Protein 4UWJ (pdb70)

B-factor: mean 20.63, std 8.16, range [7.22, 53.33]

Radius of gyration: 21.26 Å; Cα contacts (8 Å, |Δi|>4): 789; chains: 1; bounding box: 45×56×64 Å

CATH classification: 3.40.630.30 (+1 more: 3.40.630.30)

Structure (mmCIF, N/CA/C/O backbone):
data_4UWJ
#
_entry.id   4UWJ
#
_cell.length_a   51.013
_cell.length_b   58.608
_cell.length_c   152.366
_cell.angle_alpha   90.00
_cell.angle_beta   90.00
_cell.angle_gamma   90.00
#
_symmetry.space_group_name_H-M   'P 21 21 21'
#
loop_
_entity.id
_entity.type
_entity.pdbx_description
1 polymer 'GLYCYLPEPTIDE N-TETRADECANOYLTRANSFERASE'
2 non-polymer 2,6-dichloro-N-(difluoromethyl)-4-[3-(piperidin-4-yl)propyl]-N-(1,3,5-trimethyl-1H-pyrazol-4-yl)benzenesulfonamide
3 non-polymer TETRADECANOYL-COA
4 water water
#
loop_
_atom_site.group_PDB
_atom_site.id
_atom_site.type_symbol
_atom_site.label_atom_id
_atom_site.label_alt_id
_atom_site.label_comp_id
_atom_site.label_asym_id
_atom_site.label_entity_id
_atom_site.label_seq_id
_atom_site.pdbx_PDB_ins_code
_atom_site.Cartn_x
_atom_site.Cartn_y
_atom_site.Cartn_z
_atom_site.occupancy
_atom_site.B_iso_or_equiv
_atom_site.auth_seq_id
_atom_site.auth_comp_id
_atom_site.auth_asym_id
_atom_site.auth_atom_id
_atom_site.pdbx_PDB_model_num
ATOM 1 N N . GLY A 1 16 ? 2.395 -13.553 -26.809 1.00 25.29 101 GLY A N 1
ATOM 2 C CA . GLY A 1 16 ? 2.452 -12.061 -27.095 1.00 23.62 101 GLY A CA 1
ATOM 3 C C . GLY A 1 16 ? 2.569 -11.904 -28.601 1.00 22.95 101 GLY A C 1
ATOM 4 O O . GLY A 1 16 ? 2.617 -12.890 -29.336 1.00 24.34 101 GLY A O 1
ATOM 5 N N . GLY A 1 17 ? 2.629 -10.676 -29.077 1.00 21.68 102 GLY A N 1
ATOM 6 C CA . GLY A 1 17 ? 2.816 -10.478 -30.527 1.00 19.37 102 GLY A CA 1
ATOM 7 C C . GLY A 1 17 ? 2.483 -9.051 -30.924 1.00 18.06 102 GLY A C 1
ATOM 8 O O . GLY A 1 17 ? 2.091 -8.253 -30.095 1.00 19.03 102 GLY A O 1
ATOM 9 N N . PRO A 1 18 ? 2.617 -8.744 -32.210 1.00 18.28 103 PRO A N 1
ATOM 10 C CA . PRO A 1 18 ? 2.392 -7.351 -32.656 1.00 17.52 103 PRO A CA 1
ATOM 11 C C . PRO A 1 18 ? 0.931 -6.960 -32.544 1.00 17.11 103 PRO A C 1
ATOM 12 O O . PRO A 1 18 ? 0.061 -7.839 -32.625 1.00 17.28 103 PRO A O 1
ATOM 16 N N . ILE A 1 19 ? 0.629 -5.674 -32.316 1.00 16.01 104 ILE A N 1
ATOM 17 C CA . ILE A 1 19 ? -0.765 -5.260 -32.135 1.00 17.55 104 ILE A CA 1
ATOM 18 C C . ILE A 1 19 ? -1.411 -5.106 -33.501 1.00 17.24 104 ILE A C 1
ATOM 19 O O . ILE A 1 19 ? -2.552 -5.556 -33.677 1.00 18.59 104 ILE A O 1
ATOM 24 N N . LYS A 1 20 ? -0.688 -4.486 -34.452 1.00 16.11 105 LYS A N 1
ATOM 25 C CA . LYS A 1 20 ? -1.233 -4.242 -35.806 1.00 15.79 105 LYS A CA 1
ATOM 26 C C . LYS A 1 20 ? -0.144 -4.383 -36.833 1.00 14.70 105 LYS A C 1
ATOM 27 O O . LYS A 1 20 ? 1.032 -4.273 -36.485 1.00 14.51 105 LYS A O 1
ATOM 33 N N . ILE A 1 21 ? -0.523 -4.703 -38.090 1.00 12.90 106 ILE A N 1
ATOM 34 C CA . ILE A 1 21 ? 0.425 -4.832 -39.152 1.00 14.42 106 ILE A CA 1
ATOM 35 C C . ILE A 1 21 ? 0.451 -3.515 -39.905 1.00 15.19 106 ILE A C 1
ATOM 36 O O . ILE A 1 21 ? -0.612 -3.003 -40.269 1.00 16.49 106 ILE A O 1
ATOM 41 N N . ILE A 1 22 ? 1.632 -2.986 -40.207 1.00 14.73 107 ILE A N 1
ATOM 42 C CA . ILE A 1 22 ? 1.663 -1.729 -40.952 1.00 16.13 107 ILE A CA 1
ATOM 43 C C . ILE A 1 22 ? 1.669 -1.998 -42.461 1.00 16.69 107 ILE A C 1
ATOM 44 O O . ILE A 1 22 ? 2.414 -2.849 -42.938 1.00 18.44 107 ILE A O 1
ATOM 49 N N . ASP A 1 23 ? 0.834 -1.247 -43.182 1.00 16.50 108 ASP A N 1
ATOM 50 C CA . ASP A 1 23 ? 0.759 -1.379 -44.637 1.00 18.72 108 ASP A CA 1
ATOM 51 C C . ASP A 1 23 ? 1.843 -0.456 -45.230 1.00 20.07 108 ASP A C 1
ATOM 52 O O . ASP A 1 23 ? 1.657 0.777 -45.224 1.00 20.30 108 ASP A O 1
ATOM 57 N N . PRO A 1 24 ? 2.929 -1.040 -45.774 1.00 22.56 109 PRO A N 1
ATOM 58 C CA . PRO A 1 24 ? 4.043 -0.233 -46.279 1.00 25.46 109 PRO A CA 1
ATOM 59 C C . PRO A 1 24 ? 3.599 0.667 -47.411 1.00 27.36 109 PRO A C 1
ATOM 60 O O . PRO A 1 24 ? 4.120 1.765 -47.582 1.00 27.87 109 PRO A O 1
ATOM 64 N N . GLU A 1 25 ? 2.599 0.211 -48.155 1.00 29.56 110 GLU A N 1
ATOM 65 C CA . GLU A 1 25 ? 1.978 0.988 -49.211 1.00 31.00 110 GLU A CA 1
ATOM 66 C C . GLU A 1 25 ? 1.351 2.335 -48.792 1.00 29.69 110 GLU A C 1
ATOM 67 O O . GLU A 1 25 ? 1.258 3.237 -49.634 1.00 30.76 110 GLU A O 1
ATOM 73 N N . LYS A 1 26 ? 0.918 2.452 -47.535 1.00 27.48 111 LYS A N 1
ATOM 74 C CA . LYS A 1 26 ? 0.220 3.612 -47.064 1.00 26.52 111 LYS A CA 1
ATOM 75 C C . LYS A 1 26 ? 1.044 4.497 -46.127 1.00 24.74 111 LYS A C 1
ATOM 76 O O . LYS A 1 26 ? 0.478 5.466 -45.599 1.00 25.71 111 LYS A O 1
ATOM 82 N N . VAL A 1 27 ? 2.341 4.207 -45.943 1.00 22.42 112 VAL A N 1
ATOM 83 C CA . VAL A 1 27 ? 3.175 5.101 -45.086 1.00 20.42 112 VAL A CA 1
ATOM 84 C C . VAL A 1 27 ? 3.465 6.416 -45.860 1.00 21.49 112 VAL A C 1
ATOM 85 O O . VAL A 1 27 ? 3.950 6.384 -46.998 1.00 20.67 112 VAL A O 1
ATOM 89 N N . SER A 1 28 ? 3.113 7.532 -45.251 1.00 21.14 113 SER A N 1
ATOM 90 C CA . SER A 1 28 ? 3.237 8.828 -45.880 1.00 22.36 113 SER A CA 1
ATOM 91 C C . SER A 1 28 ? 4.659 9.148 -46.206 1.00 21.94 113 SER A C 1
ATOM 92 O O . SER A 1 28 ? 5.573 8.993 -45.341 1.00 21.22 113 SER A O 1
ATOM 95 N N . LYS A 1 29 ? 4.881 9.662 -47.406 1.00 21.47 114 LYS A N 1
ATOM 96 C CA . LYS A 1 29 ? 6.225 10.140 -47.751 1.00 22.35 114 LYS A CA 1
ATOM 97 C C . LYS A 1 29 ? 6.555 11.491 -47.172 1.00 21.84 114 LYS A C 1
ATOM 98 O O . LYS A 1 29 ? 7.734 11.853 -47.186 1.00 23.40 114 LYS A O 1
ATOM 104 N N . GLU A 1 30 ? 5.540 12.206 -46.702 1.00 21.89 115 GLU A N 1
ATOM 105 C CA . GLU A 1 30 ? 5.697 13.564 -46.142 1.00 21.54 115 GLU A CA 1
ATOM 106 C C . GLU A 1 30 ? 5.313 13.620 -44.664 1.00 19.56 115 GLU A C 1
ATOM 107 O O . GLU A 1 30 ? 4.326 12.987 -44.251 1.00 19.50 115 GLU A O 1
ATOM 113 N N . PRO A 1 31 ? 6.056 14.428 -43.864 1.00 18.30 116 PRO A N 1
ATOM 114 C CA . PRO A 1 31 ? 5.692 14.655 -42.462 1.00 18.48 116 PRO A CA 1
ATOM 115 C C . PRO A 1 31 ? 4.453 15.543 -42.307 1.00 18.23 116 PRO A C 1
ATOM 116 O O . PRO A 1 31 ? 4.122 16.324 -43.227 1.00 19.65 116 PRO A O 1
ATOM 120 N N . ASP A 1 32 ? 3.837 15.476 -41.128 1.00 17.02 117 ASP A N 1
ATOM 121 C CA . ASP A 1 32 ? 2.720 16.316 -40.770 1.00 16.75 117 ASP A CA 1
ATOM 122 C C . ASP A 1 32 ? 3.261 17.717 -40.536 1.00 16.31 117 ASP A C 1
ATOM 123 O O . ASP A 1 32 ? 4.472 17.926 -40.357 1.00 17.54 117 ASP A O 1
ATOM 128 N N . ALA A 1 33 ? 2.335 18.662 -40.514 1.00 16.91 118 ALA A N 1
ATOM 129 C CA . ALA A 1 33 ? 2.617 20.056 -40.206 1.00 16.59 118 ALA A CA 1
ATOM 130 C C . ALA A 1 33 ? 3.010 20.286 -38.699 1.00 15.33 118 ALA A C 1
ATOM 131 O O . ALA A 1 33 ? 2.654 19.526 -37.808 1.00 16.99 118 ALA A O 1
ATOM 133 N N . LEU A 1 34 ? 3.722 21.377 -38.480 1.00 15.87 119 LEU A N 1
ATOM 134 C CA . LEU A 1 34 ? 4.266 21.737 -37.169 1.00 15.47 119 LEU A CA 1
ATOM 135 C C . LEU A 1 34 ? 3.697 23.089 -36.784 1.00 16.62 119 LEU A C 1
ATOM 136 O O . LEU A 1 34 ? 3.257 23.869 -37.654 1.00 16.72 119 LEU A O 1
ATOM 141 N N . LEU A 1 35 ? 3.690 23.355 -35.485 1.00 15.43 120 LEU A N 1
ATOM 142 C CA . LEU A 1 35 ? 3.454 24.719 -35.008 1.00 15.18 120 LEU A CA 1
ATOM 143 C C . LEU A 1 35 ? 4.080 25.775 -35.913 1.00 15.09 120 LEU A C 1
ATOM 144 O O . LEU A 1 35 ? 5.258 25.681 -36.310 1.00 14.95 120 LEU A O 1
ATOM 149 N N . GLU A 1 36 ? 3.303 26.842 -36.181 1.00 13.65 121 GLU A N 1
ATOM 150 C CA . GLU A 1 36 ? 3.800 27.957 -36.960 1.00 14.62 121 GLU A CA 1
ATOM 151 C C . GLU A 1 36 ? 5.148 28.453 -36.476 1.00 13.55 121 GLU A C 1
ATOM 152 O O . GLU A 1 36 ? 5.344 28.703 -35.270 1.00 12.48 121 GLU A O 1
ATOM 158 N N . GLY A 1 37 ? 6.068 28.600 -37.428 1.00 13.92 122 GLY A N 1
ATOM 159 C CA . GLY A 1 37 ? 7.388 29.157 -37.153 1.00 14.44 122 GLY A CA 1
ATOM 160 C C . GLY A 1 37 ? 8.441 28.085 -36.916 1.00 13.65 122 GLY A C 1
ATOM 161 O O . GLY A 1 37 ? 9.603 28.374 -36.664 1.00 15.51 122 GLY A O 1
ATOM 162 N N . PHE A 1 38 ? 8.028 26.822 -37.004 1.00 13.91 123 PHE A N 1
ATOM 163 C CA . PHE A 1 38 ? 8.983 25.714 -36.774 1.00 13.77 123 PHE A CA 1
ATOM 164 C C . PHE A 1 38 ? 9.033 24.765 -37.929 1.00 13.07 123 PHE A C 1
ATOM 165 O O . PHE A 1 38 ? 8.069 24.626 -38.687 1.00 13.01 123 PHE A O 1
ATOM 173 N N . GLU A 1 39 ? 10.145 24.078 -38.067 1.00 12.31 124 GLU A N 1
ATOM 174 C CA . GLU A 1 39 ? 10.231 23.115 -39.159 1.00 12.64 124 GLU A CA 1
ATOM 175 C C . GLU A 1 39 ? 10.965 21.836 -38.745 1.00 12.59 124 GLU A C 1
ATOM 176 O O . GLU A 1 39 ? 11.839 21.841 -37.842 1.00 12.55 124 GLU A O 1
ATOM 182 N N . TRP A 1 40 ? 10.657 20.737 -39.464 1.00 12.58 125 TRP A N 1
ATOM 183 C C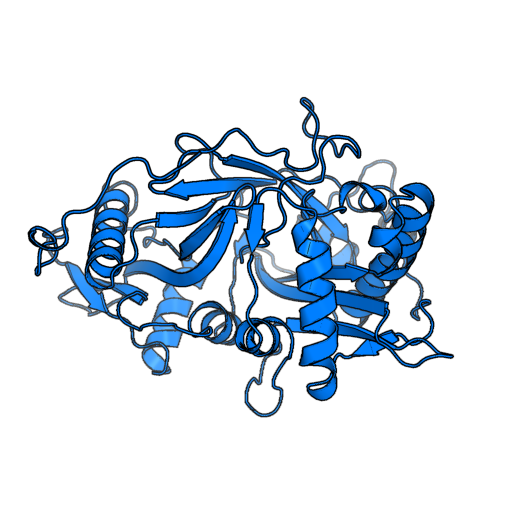A . TRP A 1 40 ? 11.444 19.497 -39.258 1.00 12.89 125 TRP A CA 1
ATOM 184 C C . TRP A 1 40 ? 12.893 19.638 -39.708 1.00 13.12 125 TRP A C 1
ATOM 185 O O . TRP A 1 40 ? 13.153 20.185 -40.764 1.00 14.45 125 TRP A O 1
ATOM 196 N N . ALA A 1 41 ? 13.834 19.052 -38.969 1.00 12.58 126 ALA A N 1
ATOM 197 C CA . ALA A 1 41 ? 15.227 18.954 -39.405 1.00 14.67 126 ALA A CA 1
ATOM 198 C C . ALA A 1 41 ? 15.830 17.607 -39.014 1.00 15.70 126 ALA A C 1
ATOM 199 O O . ALA A 1 41 ? 15.926 17.273 -37.856 1.00 19.11 126 ALA A O 1
ATOM 201 N N . THR A 1 42 ? 16.310 16.855 -39.967 1.00 15.99 127 THR A N 1
ATOM 202 C CA . THR A 1 42 ? 17.172 15.713 -39.663 1.00 15.78 127 THR A CA 1
ATOM 203 C C . THR A 1 42 ? 18.532 16.178 -39.140 1.00 14.73 127 THR A C 1
ATOM 204 O O . THR A 1 42 ? 19.152 17.110 -39.658 1.00 17.13 127 THR A O 1
ATOM 208 N N . LEU A 1 43 ? 18.984 15.568 -38.050 1.00 14.46 128 LEU A N 1
ATOM 209 C CA . LEU A 1 43 ? 20.295 15.913 -37.463 1.00 14.10 128 LEU A CA 1
ATOM 210 C C . LEU A 1 43 ? 21.361 15.006 -38.006 1.00 15.01 128 LEU A C 1
ATOM 211 O O . LEU A 1 43 ? 21.122 13.808 -38.219 1.00 15.21 128 LEU A O 1
ATOM 216 N N . ASP A 1 44 ? 22.529 15.607 -38.283 1.00 13.25 129 ASP A N 1
ATOM 217 C CA . ASP A 1 44 ? 23.724 14.903 -38.629 1.00 14.67 129 ASP A CA 1
ATOM 218 C C . ASP A 1 44 ? 24.751 14.959 -37.507 1.00 13.77 129 ASP A C 1
ATOM 219 O O . ASP A 1 44 ? 25.508 15.916 -37.369 1.00 14.32 129 ASP A O 1
ATOM 224 N N . LEU A 1 45 ? 24.716 13.956 -36.642 1.00 15.62 130 LEU A N 1
ATOM 225 C CA . LEU A 1 45 ? 25.585 13.966 -35.446 1.00 14.23 130 LEU A CA 1
ATOM 226 C C . LEU A 1 45 ? 27.078 13.719 -35.725 1.00 14.12 130 LEU A C 1
ATOM 227 O O . LEU A 1 45 ? 27.885 13.798 -34.816 1.00 13.69 130 LEU A O 1
ATOM 232 N N . THR A 1 46 ? 27.442 13.362 -36.968 1.00 13.48 131 THR A N 1
ATOM 233 C CA . THR A 1 46 ? 28.875 13.331 -37.385 1.00 16.04 131 THR A CA 1
ATOM 234 C C . THR A 1 46 ? 29.449 14.750 -37.628 1.00 17.00 131 THR A C 1
ATOM 235 O O . THR A 1 46 ? 30.664 14.892 -37.741 1.00 17.92 131 THR A O 1
ATOM 239 N N . ASN A 1 47 ? 28.559 15.720 -37.754 1.00 16.49 132 ASN A N 1
ATOM 240 C CA . ASN A 1 47 ? 28.867 17.171 -37.745 1.00 16.65 132 ASN A CA 1
ATOM 241 C C . ASN A 1 47 ? 28.964 17.689 -36.326 1.00 19.33 132 ASN A C 1
ATOM 242 O O . ASN A 1 47 ? 27.961 17.675 -35.579 1.00 16.71 132 ASN A O 1
ATOM 247 N N . GLU A 1 48 ? 30.137 18.218 -35.990 1.00 21.30 133 GLU A N 1
ATOM 248 C CA . GLU A 1 48 ? 30.383 18.662 -34.630 1.00 22.11 133 GLU A CA 1
ATOM 249 C C . GLU A 1 48 ? 29.435 19.748 -34.207 1.00 22.26 133 GLU A C 1
ATOM 250 O O . GLU A 1 48 ? 28.938 19.703 -33.066 1.00 20.42 133 GLU A O 1
ATOM 256 N N . THR A 1 49 ? 29.176 20.705 -35.107 1.00 19.86 134 THR A N 1
ATOM 257 C CA . THR A 1 49 ? 28.226 21.785 -34.827 1.00 19.62 134 THR A CA 1
ATOM 258 C C . THR A 1 49 ? 26.828 21.268 -34.419 1.00 18.46 134 THR A C 1
ATOM 259 O O . THR A 1 49 ? 26.216 21.801 -33.483 1.00 19.08 134 THR A O 1
ATOM 263 N N . GLU A 1 50 ? 26.351 20.220 -35.121 1.00 17.22 135 GLU A N 1
ATOM 264 C CA . GLU A 1 50 ? 25.032 19.687 -34.870 1.00 15.46 135 GLU A CA 1
ATOM 265 C C . GLU A 1 50 ? 25.041 18.839 -33.582 1.00 14.38 135 GLU A C 1
ATOM 266 O O . GLU A 1 50 ? 24.083 18.937 -32.819 1.00 14.45 135 GLU A O 1
ATOM 272 N N . LEU A 1 51 ? 26.125 18.088 -33.311 1.00 14.50 136 LEU A N 1
ATOM 273 C CA . LEU A 1 51 ? 26.255 17.403 -32.002 1.00 16.24 136 LEU A CA 1
ATOM 274 C C . LEU A 1 51 ? 26.226 18.407 -30.851 1.00 15.11 136 LEU A C 1
ATOM 275 O O . LEU A 1 51 ? 25.502 18.224 -29.833 1.00 14.78 136 LEU A O 1
ATOM 280 N N . GLN A 1 52 ? 26.950 19.493 -31.024 1.00 14.65 137 GLN A N 1
ATOM 281 C CA . GLN A 1 52 ? 26.960 20.599 -30.071 1.00 14.96 137 GLN A CA 1
ATOM 282 C C . GLN A 1 52 ? 25.548 21.184 -29.850 1.00 15.88 137 GLN A C 1
ATOM 283 O O . GLN A 1 52 ? 25.126 21.440 -28.705 1.00 14.14 137 GLN A O 1
ATOM 289 N N . GLU A 1 53 ? 24.799 21.353 -30.950 1.00 14.99 138 GLU A N 1
ATOM 290 C CA . GLU A 1 53 ? 23.480 21.917 -30.809 1.00 15.28 138 GLU A CA 1
ATOM 291 C C . GLU A 1 53 ? 22.547 20.976 -30.038 1.00 13.92 138 GLU A C 1
ATOM 292 O O . GLU A 1 53 ? 21.727 21.448 -29.284 1.00 14.78 138 GLU A O 1
ATOM 298 N N . LEU A 1 54 ? 22.602 19.664 -30.293 1.00 14.31 139 LEU A N 1
ATOM 299 C CA . LEU A 1 54 ? 21.804 18.703 -29.524 1.00 13.09 139 LEU A CA 1
ATOM 300 C C . LEU A 1 54 ? 22.231 18.756 -28.068 1.00 12.26 139 LEU A C 1
ATOM 301 O O . LEU A 1 54 ? 21.379 18.763 -27.144 1.00 13.89 139 LEU A O 1
ATOM 306 N N . TRP A 1 55 ? 23.546 18.790 -27.849 1.00 11.21 140 TRP A N 1
ATOM 307 C CA . TRP A 1 55 ? 24.078 18.873 -26.430 1.00 13.40 140 TRP A CA 1
ATOM 308 C C . TRP A 1 55 ? 23.584 20.184 -25.733 1.00 13.02 140 TRP A C 1
ATOM 309 O O . TRP A 1 55 ? 23.205 20.137 -24.577 1.00 15.91 140 TRP A O 1
ATOM 320 N N . ASP A 1 56 ? 23.538 21.299 -26.439 1.00 14.48 141 ASP A N 1
ATOM 321 C CA . ASP A 1 56 ? 23.055 22.550 -25.855 1.00 15.57 141 ASP A CA 1
ATOM 322 C C . ASP A 1 56 ? 21.564 22.420 -25.468 1.00 14.77 141 ASP A C 1
ATOM 323 O O . ASP A 1 56 ? 21.099 22.956 -24.462 1.00 17.38 141 ASP A O 1
ATOM 328 N N . LEU A 1 57 ? 20.777 21.768 -26.316 1.00 14.09 142 LEU A N 1
ATOM 329 C CA . LEU A 1 57 ? 19.364 21.537 -25.982 1.00 12.84 142 LEU A CA 1
ATOM 330 C C . LEU A 1 57 ? 19.220 20.668 -24.730 1.00 12.77 142 LEU A C 1
ATOM 331 O O . LEU A 1 57 ? 18.535 21.032 -23.763 1.00 12.69 142 LEU A O 1
ATOM 336 N N . LEU A 1 58 ? 19.805 19.481 -24.746 1.00 11.83 143 LEU A N 1
ATOM 337 C CA . LEU A 1 58 ? 19.638 18.573 -23.614 1.00 10.85 143 LEU A CA 1
ATOM 338 C C . LEU A 1 58 ? 20.216 19.120 -22.323 1.00 13.71 143 LEU A C 1
ATOM 339 O O . LEU A 1 58 ? 19.643 18.945 -21.209 1.00 13.91 143 LEU A O 1
ATOM 344 N N . THR A 1 59 ? 21.307 19.863 -22.433 1.00 12.80 144 THR A N 1
ATOM 345 C CA . THR A 1 59 ? 21.991 20.285 -21.202 1.00 13.23 144 THR A CA 1
ATOM 346 C C . THR A 1 59 ? 21.131 21.246 -20.412 1.00 13.26 144 THR A C 1
ATOM 347 O O . THR A 1 59 ? 21.174 21.243 -19.141 1.00 14.06 144 THR A O 1
ATOM 351 N N . TYR A 1 60 ? 20.324 22.041 -21.123 1.00 13.93 145 TYR A N 1
ATOM 352 C CA . TYR A 1 60 ? 19.477 22.983 -20.400 1.00 15.16 145 TYR A CA 1
ATOM 353 C C . TYR A 1 60 ? 18.013 22.592 -20.310 1.00 14.78 145 TYR A C 1
ATOM 354 O O . TYR A 1 60 ? 17.263 23.245 -19.569 1.00 16.92 145 TYR A O 1
ATOM 363 N N . HIS A 1 61 ? 17.590 21.549 -21.062 1.00 12.12 146 HIS A N 1
ATOM 364 C CA . HIS A 1 61 ? 16.172 21.182 -21.149 1.00 12.23 146 HIS A CA 1
ATOM 365 C C . HIS A 1 61 ? 15.819 19.736 -20.933 1.00 11.54 146 HIS A C 1
ATOM 366 O O . HIS A 1 61 ? 14.641 19.364 -21.086 1.00 13.69 146 HIS A O 1
ATOM 373 N N . TYR A 1 62 ? 16.788 18.899 -20.619 1.00 9.62 147 TYR A N 1
ATOM 374 C CA . TYR A 1 62 ? 16.433 17.453 -20.481 1.00 11.34 147 TYR A CA 1
ATOM 375 C C . TYR A 1 62 ? 15.965 17.100 -19.054 1.00 12.30 147 TYR A C 1
ATOM 376 O O . TYR A 1 62 ? 15.564 18.011 -18.288 1.00 10.86 147 TYR A O 1
ATOM 385 N N . VAL A 1 63 ? 15.996 15.805 -18.710 1.00 9.63 148 VAL A N 1
ATOM 386 C CA . VAL A 1 63 ? 15.297 15.332 -17.503 1.00 12.42 148 VAL A CA 1
ATOM 387 C C . VAL A 1 63 ? 15.873 15.900 -16.189 1.00 11.78 148 VAL A C 1
ATOM 388 O O . VAL A 1 63 ? 17.116 15.839 -15.925 1.00 11.73 148 VAL A O 1
ATOM 392 N N . GLU A 1 64 ? 14.958 16.444 -15.365 1.00 14.51 149 GLU A N 1
ATOM 393 C CA . GLU A 1 64 ? 15.234 16.931 -13.985 1.00 13.49 149 GLU A CA 1
ATOM 394 C C . GLU A 1 64 ? 14.634 16.012 -12.955 1.00 15.09 149 GLU A C 1
ATOM 395 O O . GLU A 1 64 ? 13.767 15.198 -13.271 1.00 16.65 149 GLU A O 1
ATOM 401 N N . ASP A 1 65 ? 15.091 16.126 -11.710 1.00 15.85 150 ASP A N 1
ATOM 402 C CA . ASP A 1 65 ? 14.354 15.545 -10.627 1.00 15.46 150 ASP A CA 1
ATOM 403 C C . ASP A 1 65 ? 13.154 16.423 -10.224 1.00 15.70 150 ASP A C 1
ATOM 404 O O . ASP A 1 65 ? 13.029 17.576 -10.627 1.00 15.75 150 ASP A O 1
ATOM 409 N N . ASP A 1 66 ? 12.338 15.855 -9.348 1.00 15.96 151 ASP A N 1
ATOM 410 C CA . ASP A 1 66 ? 11.080 16.513 -8.875 1.00 17.95 151 ASP A CA 1
ATOM 411 C C . ASP A 1 66 ? 11.326 17.788 -8.075 1.00 16.18 151 ASP A C 1
ATOM 412 O O . ASP A 1 66 ? 10.481 18.716 -8.077 1.00 16.36 151 ASP A O 1
ATOM 417 N N . ASN A 1 67 ? 12.525 17.883 -7.500 1.00 18.38 152 ASN A N 1
ATOM 418 C CA . ASN A 1 67 ? 12.965 19.107 -6.739 1.00 19.58 152 ASN A CA 1
ATOM 419 C C . ASN A 1 67 ? 13.775 20.138 -7.502 1.00 20.24 152 ASN A C 1
ATOM 420 O O . ASN A 1 67 ? 14.228 21.149 -6.933 1.00 17.79 152 ASN A O 1
ATOM 425 N N . ALA A 1 68 ? 13.968 19.898 -8.804 1.00 18.86 153 ALA A N 1
ATOM 426 C CA . ALA A 1 68 ? 14.682 20.818 -9.646 1.00 19.43 153 ALA A CA 1
ATOM 427 C C . ALA A 1 68 ? 16.055 21.130 -9.032 1.00 19.14 153 ALA A C 1
ATOM 428 O O . ALA A 1 68 ? 16.487 22.291 -8.957 1.00 20.08 153 ALA A O 1
ATOM 430 N N . MET A 1 69 ? 16.697 20.073 -8.571 1.00 17.57 154 MET A N 1
ATOM 431 C CA . MET A 1 69 ? 18.057 20.141 -8.036 1.00 16.93 154 MET A CA 1
ATOM 432 C C . MET A 1 69 ? 19.100 19.698 -9.024 1.00 16.02 154 MET A C 1
ATOM 433 O O . MET A 1 69 ? 20.250 20.203 -9.001 1.00 18.26 154 MET A O 1
ATOM 438 N N . PHE A 1 70 ? 18.684 18.796 -9.925 1.00 15.97 155 PHE A N 1
ATOM 439 C CA . PHE A 1 70 ? 19.614 18.093 -10.784 1.00 14.40 155 PHE A CA 1
ATOM 440 C C . PHE A 1 70 ? 19.062 18.021 -12.184 1.00 14.61 155 PHE A C 1
ATOM 441 O O . PHE A 1 70 ? 17.848 17.908 -12.379 1.00 16.04 155 PHE A O 1
ATOM 449 N N . ARG A 1 71 ? 19.959 18.011 -13.164 1.00 14.52 156 ARG A N 1
ATOM 450 C CA . ARG A 1 71 ? 19.525 17.735 -14.547 1.00 15.01 156 ARG A CA 1
ATOM 451 C C . ARG A 1 71 ? 20.532 16.818 -15.255 1.00 15.09 156 ARG A C 1
ATOM 452 O O . ARG A 1 71 ? 21.721 17.069 -15.160 1.00 15.15 156 ARG A O 1
ATOM 460 N N . PHE A 1 72 ? 20.079 15.775 -15.975 1.00 14.78 157 PHE A N 1
ATOM 461 C CA . PHE A 1 72 ? 21.057 14.916 -16.639 1.00 14.00 157 PHE A CA 1
ATOM 462 C C . PHE A 1 72 ? 21.915 15.766 -17.563 1.00 14.74 157 PHE A C 1
ATOM 463 O O . PHE A 1 72 ? 21.404 16.698 -18.195 1.00 13.62 157 PHE A O 1
ATOM 471 N N . ARG A 1 73 ? 23.209 15.457 -17.580 1.00 15.03 158 ARG A N 1
ATOM 472 C CA . ARG A 1 73 ? 24.128 16.126 -18.454 1.00 12.72 158 ARG A CA 1
ATOM 473 C C . ARG A 1 73 ? 24.853 15.125 -19.273 1.00 12.78 158 ARG A C 1
ATOM 474 O O . ARG A 1 73 ? 26.034 14.902 -19.116 1.00 12.92 158 ARG A O 1
ATOM 482 N N . TYR A 1 74 ? 24.156 14.563 -20.252 1.00 12.58 159 TYR A N 1
ATOM 483 C CA . TYR A 1 74 ? 24.839 13.636 -21.191 1.00 11.83 159 TYR A CA 1
ATOM 484 C C . TYR A 1 74 ? 25.976 14.363 -21.907 1.00 12.35 159 TYR A C 1
ATOM 485 O O . TYR A 1 74 ? 25.759 15.482 -22.370 1.00 13.78 159 TYR A O 1
ATOM 494 N N . SER A 1 75 ? 27.177 13.767 -21.980 1.00 12.71 160 SER A N 1
ATOM 495 C CA . SER A 1 75 ? 28.293 14.467 -22.617 1.00 12.10 160 SER A CA 1
ATOM 496 C C . SER A 1 75 ? 28.181 14.350 -24.123 1.00 11.41 160 SER A C 1
ATOM 497 O O . SER A 1 75 ? 27.434 13.488 -24.586 1.00 11.50 160 SER A O 1
ATOM 500 N N . GLN A 1 76 ? 28.875 15.185 -24.874 1.00 14.09 161 GLN A N 1
ATOM 501 C CA . GLN A 1 76 ? 28.959 14.964 -26.353 1.00 13.82 161 GLN A CA 1
ATOM 502 C C . GLN A 1 76 ? 29.505 13.557 -26.691 1.00 13.16 161 GLN A C 1
ATOM 503 O O . GLN A 1 76 ? 29.012 12.891 -27.579 1.00 13.79 161 GLN A O 1
ATOM 509 N N . SER A 1 77 ? 30.550 13.124 -25.977 1.00 14.17 162 SER A N 1
ATOM 510 C CA . SER A 1 77 ? 31.051 11.781 -26.184 1.00 13.40 162 SER A CA 1
ATOM 511 C C . SER A 1 77 ? 29.956 10.674 -25.953 1.00 14.45 162 SER A C 1
ATOM 512 O O . SER A 1 77 ? 29.860 9.713 -26.690 1.00 12.58 162 SER A O 1
ATOM 515 N N . PHE A 1 78 ? 29.164 10.811 -24.887 1.00 13.07 163 PHE A N 1
ATOM 516 C CA . PHE A 1 78 ? 28.114 9.879 -24.615 1.00 13.07 163 PHE A CA 1
ATOM 517 C C . PHE A 1 78 ? 27.073 9.926 -25.729 1.00 12.43 163 PHE A C 1
ATOM 518 O O . PHE A 1 78 ? 26.595 8.868 -26.216 1.00 13.67 163 PHE A O 1
ATOM 526 N N . LEU A 1 79 ? 26.749 11.118 -26.170 1.00 11.63 164 LEU A N 1
ATOM 527 C CA . LEU A 1 79 ? 25.756 11.240 -27.277 1.00 12.18 164 LEU A CA 1
ATOM 528 C C . LEU A 1 79 ? 26.204 10.582 -28.595 1.00 13.31 164 LEU A C 1
ATOM 529 O O . LEU A 1 79 ? 25.421 9.880 -29.274 1.00 14.01 164 LEU A O 1
ATOM 534 N N . HIS A 1 80 ? 27.488 10.745 -28.933 1.00 14.26 165 HIS A N 1
ATOM 535 C CA . HIS A 1 80 ? 28.098 10.150 -30.102 1.00 16.07 165 HIS A CA 1
ATOM 536 C C . HIS A 1 80 ? 27.976 8.606 -29.954 1.00 14.65 165 HIS A C 1
ATOM 537 O O . HIS A 1 80 ? 27.625 7.894 -30.890 1.00 15.62 165 HIS A O 1
ATOM 544 N N . TRP A 1 81 ? 28.182 8.114 -28.734 1.00 12.02 166 TRP A N 1
ATOM 545 C CA . TRP A 1 81 ? 28.191 6.663 -28.456 1.00 13.67 166 TRP A CA 1
ATOM 546 C C . TRP A 1 81 ? 26.782 6.114 -28.463 1.00 14.25 166 TRP A C 1
ATOM 547 O O . TRP A 1 81 ? 26.521 5.008 -29.018 1.00 16.18 166 TRP A O 1
ATOM 558 N N . ALA A 1 82 ? 25.839 6.856 -27.885 1.00 12.83 167 ALA A N 1
ATOM 559 C CA . ALA A 1 82 ? 24.496 6.304 -27.673 1.00 11.71 167 ALA A CA 1
ATOM 560 C C . ALA A 1 82 ? 23.710 6.301 -28.980 1.00 10.99 167 ALA A C 1
ATOM 561 O O . ALA A 1 82 ? 22.808 5.487 -29.190 1.00 11.09 167 ALA A O 1
ATOM 563 N N . LEU A 1 83 ? 24.078 7.242 -29.858 1.00 12.13 168 LEU A N 1
ATOM 564 C CA . LEU A 1 83 ? 23.290 7.514 -31.080 1.00 11.94 168 LEU A CA 1
ATOM 565 C C . LEU A 1 83 ? 23.865 7.028 -32.404 1.00 11.90 168 LEU A C 1
ATOM 566 O O . LEU A 1 83 ? 23.160 7.029 -33.381 1.00 12.20 168 LEU A O 1
ATOM 571 N N . MET A 1 84 ? 25.143 6.626 -32.457 1.00 12.39 169 MET A N 1
ATOM 572 C CA . MET A 1 84 ? 25.695 6.162 -33.727 1.00 10.51 169 MET A CA 1
ATOM 573 C C . MET A 1 84 ? 26.228 4.719 -33.512 1.00 11.69 169 MET A C 1
ATOM 574 O O . MET A 1 84 ? 27.391 4.369 -33.835 1.00 12.64 169 MET A O 1
ATOM 579 N N . SER A 1 85 ? 25.329 3.902 -32.951 1.00 11.04 170 SER A N 1
ATOM 580 C CA . SER A 1 85 ? 25.579 2.509 -32.612 1.00 11.52 170 SER A CA 1
ATOM 581 C C . SER A 1 85 ? 25.360 1.659 -33.863 1.00 11.42 170 SER A C 1
ATOM 582 O O . SER A 1 85 ? 24.873 2.173 -34.852 1.00 12.46 170 SER A O 1
ATOM 585 N N . PRO A 1 86 ? 25.713 0.362 -33.842 1.00 13.72 171 PRO A N 1
ATOM 586 C CA . PRO A 1 86 ? 25.639 -0.391 -35.057 1.00 14.52 171 PRO A CA 1
ATOM 587 C C . PRO A 1 86 ? 24.247 -0.332 -35.732 1.00 14.52 171 PRO A C 1
ATOM 588 O O . PRO A 1 86 ? 23.197 -0.603 -35.114 1.00 14.63 171 PRO A O 1
ATOM 592 N N . GLY A 1 87 ? 24.256 -0.011 -37.005 1.00 15.26 172 GLY A N 1
ATOM 593 C CA . GLY A 1 87 ? 23.003 0.067 -37.758 1.00 15.54 172 GLY A CA 1
ATOM 594 C C . GLY A 1 87 ? 22.329 1.432 -37.814 1.00 12.92 172 GLY A C 1
ATOM 595 O O . GLY A 1 87 ? 21.263 1.558 -38.397 1.00 14.20 172 GLY A O 1
ATOM 596 N N . TRP A 1 88 ? 22.862 2.408 -37.106 1.00 12.89 173 TRP A N 1
ATOM 597 C CA . TRP A 1 88 ? 22.188 3.691 -36.957 1.00 12.27 173 TRP A CA 1
ATOM 598 C C . TRP A 1 88 ? 21.985 4.400 -38.286 1.00 12.16 173 TRP A C 1
ATOM 599 O O . TRP A 1 88 ? 22.732 4.183 -39.288 1.00 11.96 173 TRP A O 1
ATOM 610 N N . LYS A 1 89 ? 20.891 5.146 -38.332 1.00 12.52 174 LYS A N 1
ATOM 611 C CA . LYS A 1 89 ? 20.555 5.985 -39.491 1.00 15.38 174 LYS A CA 1
ATOM 612 C C . LYS A 1 89 ? 20.327 7.406 -39.069 1.00 13.91 174 LYS A C 1
ATOM 613 O O . LYS A 1 89 ? 19.630 7.605 -38.068 1.00 14.74 174 LYS A O 1
ATOM 619 N N . LYS A 1 90 ? 20.913 8.401 -39.767 1.00 15.32 175 LYS A N 1
ATOM 620 C CA . LYS A 1 90 ? 20.652 9.804 -39.405 1.00 14.09 175 LYS A CA 1
ATOM 621 C C . LYS A 1 90 ? 19.157 10.108 -39.474 1.00 13.39 175 LYS A C 1
ATOM 622 O O . LYS A 1 90 ? 18.734 10.994 -38.746 1.00 12.30 175 LYS A O 1
ATOM 628 N N . GLU A 1 91 ? 18.384 9.443 -40.369 1.00 14.34 176 GLU A N 1
ATOM 629 C CA . GLU A 1 91 ? 16.924 9.686 -40.460 1.00 13.87 176 GLU A CA 1
ATOM 630 C C . GLU A 1 91 ? 16.222 9.507 -39.146 1.00 13.28 176 GLU A C 1
ATOM 631 O O . GLU A 1 91 ? 15.102 10.033 -38.962 1.00 14.32 176 GLU A O 1
ATOM 637 N N . TRP A 1 92 ? 16.829 8.781 -38.205 1.00 12.97 177 TRP A N 1
ATOM 638 C CA . TRP A 1 92 ? 16.161 8.603 -36.929 1.00 12.47 177 TRP A CA 1
ATOM 639 C C . TRP A 1 92 ? 16.676 9.555 -35.856 1.00 12.82 177 TRP A C 1
ATOM 640 O O . TRP A 1 92 ? 16.362 9.364 -34.663 1.00 12.27 177 TRP A O 1
ATOM 651 N N . HIS A 1 93 ? 17.446 10.581 -36.251 1.00 12.94 178 HIS A N 1
ATOM 652 C CA . HIS A 1 93 ? 17.870 11.622 -35.267 1.00 13.45 178 HIS A CA 1
ATOM 653 C C . HIS A 1 93 ? 17.093 12.856 -35.693 1.00 11.90 178 HIS A C 1
ATOM 654 O O . HIS A 1 93 ? 17.501 13.562 -36.608 1.00 14.75 178 HIS A O 1
ATOM 661 N N . VAL A 1 94 ? 15.944 13.052 -35.051 1.00 11.68 179 VAL A N 1
ATOM 662 C CA . VAL A 1 94 ? 14.931 14.020 -35.508 1.00 12.59 179 VAL A CA 1
ATOM 663 C C . VAL A 1 94 ? 14.985 15.305 -34.678 1.00 13.09 179 VAL A C 1
ATOM 664 O O . VAL A 1 94 ? 14.761 15.291 -33.437 1.00 13.57 179 VAL A O 1
ATOM 668 N N . GLY A 1 95 ? 15.136 16.413 -35.369 1.00 13.94 180 GLY A N 1
ATOM 669 C CA . GLY A 1 95 ? 15.039 17.678 -34.660 1.00 12.94 180 GLY A CA 1
ATOM 670 C C . GLY A 1 95 ? 13.919 18.557 -35.158 1.00 11.49 180 GLY A C 1
ATOM 671 O O . GLY A 1 95 ? 13.344 18.271 -36.251 1.00 11.97 180 GLY A O 1
ATOM 672 N N . VAL A 1 96 ? 13.573 19.579 -34.369 1.00 12.10 181 VAL A N 1
ATOM 673 C CA . VAL A 1 96 ? 12.683 20.651 -34.843 1.00 11.74 181 VAL A CA 1
ATOM 674 C C . VAL A 1 96 ? 13.487 21.912 -34.711 1.00 12.20 181 VAL A C 1
ATOM 675 O O . VAL A 1 96 ? 14.086 22.141 -33.682 1.00 12.72 181 VAL A O 1
ATOM 679 N N . ARG A 1 97 ? 13.493 22.740 -35.779 1.00 13.73 182 ARG A N 1
ATOM 680 C CA . ARG A 1 97 ? 14.133 24.067 -35.692 1.00 14.17 182 ARG A CA 1
ATOM 681 C C . ARG A 1 97 ? 13.195 25.223 -35.841 1.00 14.56 182 ARG A C 1
ATOM 682 O O . ARG A 1 97 ? 12.152 25.103 -36.461 1.00 14.23 182 ARG A O 1
ATOM 690 N N . ALA A 1 98 ? 13.554 26.333 -35.186 1.00 13.03 183 ALA A N 1
ATOM 691 C CA . ALA A 1 98 ? 12.907 27.621 -35.507 1.00 13.62 183 ALA A CA 1
ATOM 692 C C . ALA A 1 98 ? 13.263 28.112 -36.915 1.00 14.06 183 ALA A C 1
ATOM 693 O O . ALA A 1 98 ? 14.426 28.182 -37.268 1.00 15.83 183 ALA A O 1
ATOM 695 N N . THR A 1 99 ? 12.258 28.434 -37.715 1.00 13.90 184 THR A N 1
ATOM 696 C CA . THR A 1 99 ? 12.461 28.723 -39.117 1.00 14.79 184 THR A CA 1
ATOM 697 C C . THR A 1 99 ? 13.380 29.948 -39.199 1.00 16.41 184 THR A C 1
ATOM 698 O O . THR A 1 99 ? 14.302 29.970 -40.032 1.00 17.16 184 THR A O 1
ATOM 702 N N . LYS A 1 100 ? 13.144 30.916 -38.311 1.00 17.53 185 LYS A N 1
ATOM 703 C CA . LYS A 1 100 ? 13.891 32.211 -38.408 1.00 19.90 185 LYS A CA 1
ATOM 704 C C . LYS A 1 100 ? 15.314 32.153 -37.860 1.00 18.79 185 LYS A C 1
ATOM 705 O O . LYS A 1 100 ? 16.243 32.351 -38.653 1.00 21.67 185 LYS A O 1
ATOM 711 N N . SER A 1 101 ? 15.495 31.889 -36.572 1.00 16.76 186 SER A N 1
ATOM 712 C CA . SER A 1 101 ? 16.807 31.756 -35.957 1.00 15.75 186 SER A CA 1
ATOM 713 C C . SER A 1 101 ? 17.622 30.482 -36.293 1.00 14.61 186 SER A C 1
ATOM 714 O O . SER A 1 101 ? 18.846 30.452 -36.054 1.00 15.03 186 SER A O 1
ATOM 717 N N . ARG A 1 102 ? 16.934 29.475 -36.806 1.00 13.89 187 ARG A N 1
ATOM 718 C CA . ARG A 1 102 ? 17.496 28.142 -37.060 1.00 13.75 187 ARG A CA 1
ATOM 719 C C . ARG A 1 102 ? 17.773 27.358 -35.766 1.00 14.50 187 ARG A C 1
ATOM 720 O O . ARG A 1 102 ? 18.253 26.245 -35.844 1.00 15.65 187 ARG A O 1
ATOM 728 N N . LYS A 1 103 ? 17.394 27.877 -34.602 1.00 13.41 188 LYS A N 1
ATOM 729 C CA . LYS A 1 103 ? 17.687 27.215 -33.335 1.00 14.14 188 LYS A CA 1
ATOM 730 C C . LYS A 1 103 ? 17.027 25.841 -33.266 1.00 13.46 188 LYS A C 1
ATOM 731 O O . LYS A 1 103 ? 15.859 25.708 -33.560 1.00 13.21 188 LYS A O 1
ATOM 737 N N . LEU A 1 104 ? 17.775 24.864 -32.787 1.00 13.68 189 LEU A N 1
ATOM 738 C CA . LEU A 1 104 ? 17.189 23.567 -32.457 1.00 13.35 189 LEU A CA 1
ATOM 739 C C . LEU A 1 104 ? 16.379 23.716 -31.183 1.00 13.58 189 LEU A C 1
ATOM 740 O O . LEU A 1 104 ? 16.942 24.093 -30.154 1.00 16.71 189 LEU A O 1
ATOM 745 N N . VAL A 1 105 ? 15.116 23.309 -31.228 1.00 11.61 190 VAL A N 1
ATOM 746 C CA . VAL A 1 105 ? 14.225 23.488 -30.080 1.00 12.95 190 VAL A CA 1
ATOM 747 C C . VAL A 1 105 ? 13.532 22.235 -29.605 1.00 12.43 190 VAL A C 1
ATOM 748 O O . VAL A 1 105 ? 12.891 22.276 -28.535 1.00 12.17 190 VAL A O 1
ATOM 752 N N . ALA A 1 106 ? 13.630 21.134 -30.370 1.00 13.48 191 ALA A N 1
ATOM 753 C CA . ALA A 1 106 ? 13.081 19.873 -29.860 1.00 13.37 191 ALA A CA 1
ATOM 754 C C . ALA A 1 106 ? 13.834 18.715 -30.556 1.00 13.09 191 ALA A C 1
ATOM 755 O O . ALA A 1 106 ? 14.358 18.909 -31.645 1.00 12.37 191 ALA A O 1
ATOM 757 N N . SER A 1 107 ? 13.839 17.534 -29.902 1.00 12.03 192 SER A N 1
ATOM 758 C CA . SER A 1 107 ? 14.503 16.371 -30.416 1.00 11.88 192 SER A CA 1
ATOM 759 C C . SER A 1 107 ? 13.784 15.096 -30.043 1.00 10.42 192 SER A C 1
ATOM 760 O O . SER A 1 107 ? 13.039 15.059 -29.092 1.00 9.95 192 SER A O 1
ATOM 763 N N . ILE A 1 108 ? 13.937 14.087 -30.879 1.00 11.76 193 ILE A N 1
ATOM 764 C CA . ILE A 1 108 ? 13.519 12.677 -30.515 1.00 10.04 193 ILE A CA 1
ATOM 765 C C . ILE A 1 108 ? 14.362 11.713 -31.367 1.00 11.53 193 ILE A C 1
ATOM 766 O O . ILE A 1 108 ? 14.479 11.933 -32.570 1.00 10.20 193 ILE A O 1
ATOM 771 N N . CYS A 1 109 ? 15.023 10.730 -30.769 1.00 10.94 194 CYS A N 1
ATOM 772 C CA . CYS A 1 109 ? 16.043 9.951 -31.495 1.00 11.35 194 CYS A CA 1
ATOM 773 C C . CYS A 1 109 ? 15.807 8.457 -31.386 1.00 12.21 194 CYS A C 1
ATOM 774 O O . CYS A 1 109 ? 15.292 8.001 -30.402 1.00 11.60 194 CYS A O 1
ATOM 777 N N . GLY A 1 110 ? 16.238 7.690 -32.381 1.00 11.21 195 GLY A N 1
ATOM 778 C CA . GLY A 1 110 ? 16.236 6.244 -32.209 1.00 10.32 195 GLY A CA 1
ATOM 779 C C . GLY A 1 110 ? 17.470 5.566 -32.766 1.00 11.05 195 GLY A C 1
ATOM 780 O O . GLY A 1 110 ? 18.169 6.153 -33.651 1.00 11.72 195 GLY A O 1
ATOM 781 N N . VAL A 1 111 ? 17.730 4.340 -32.296 1.00 11.02 196 VAL A N 1
ATOM 782 C CA . VAL A 1 111 ? 18.833 3.501 -32.888 1.00 12.14 196 VAL A CA 1
ATOM 783 C C . VAL A 1 111 ? 18.262 2.122 -32.948 1.00 12.04 196 VAL A C 1
ATOM 784 O O . VAL A 1 111 ? 17.392 1.797 -32.118 1.00 13.82 196 VAL A O 1
ATOM 788 N N . PRO A 1 112 ? 18.702 1.317 -33.905 1.00 12.91 197 PRO A N 1
ATOM 789 C CA . PRO A 1 112 ? 18.037 0.032 -34.018 1.00 11.49 197 PRO A CA 1
ATOM 790 C C . PRO A 1 112 ? 18.716 -1.037 -33.149 1.00 11.48 197 PRO A C 1
ATOM 791 O O . PRO A 1 112 ? 19.935 -0.943 -32.911 1.00 12.70 197 PRO A O 1
ATOM 795 N N . THR A 1 113 ? 17.957 -2.048 -32.745 1.00 11.62 198 THR A N 1
ATOM 796 C CA . THR A 1 113 ? 18.555 -3.268 -32.147 1.00 11.77 198 THR A CA 1
ATOM 797 C C . THR A 1 113 ? 17.557 -4.388 -32.236 1.00 13.06 198 THR A C 1
ATOM 798 O O . THR A 1 113 ? 16.428 -4.213 -32.716 1.00 14.49 198 THR A O 1
ATOM 802 N N . GLU A 1 114 ? 17.934 -5.590 -31.842 1.00 12.76 199 GLU A N 1
ATOM 803 C CA . GLU A 1 114 ? 16.972 -6.716 -31.783 1.00 13.25 199 GLU A CA 1
ATOM 804 C C . GLU A 1 114 ? 16.787 -7.029 -30.338 1.00 15.09 199 GLU A C 1
ATOM 805 O O . GLU A 1 114 ? 17.720 -6.941 -29.577 1.00 14.33 199 GLU A O 1
ATOM 811 N N . ILE A 1 115 ? 15.548 -7.323 -29.975 1.00 14.61 200 ILE A N 1
ATOM 812 C CA . ILE A 1 115 ? 15.257 -7.769 -28.611 1.00 15.95 200 ILE A CA 1
ATOM 813 C C . ILE A 1 115 ? 14.553 -9.116 -28.635 1.00 15.47 200 ILE A C 1
ATOM 814 O O . ILE A 1 115 ? 13.939 -9.452 -29.680 1.00 15.41 200 ILE A O 1
ATOM 819 N N . ASN A 1 116 ? 14.715 -9.879 -27.551 1.00 13.40 201 ASN A N 1
ATOM 820 C CA . ASN A 1 116 ? 13.959 -11.094 -27.283 1.00 15.85 201 ASN A CA 1
ATOM 821 C C . ASN A 1 116 ? 12.887 -10.743 -26.303 1.00 16.50 201 ASN A C 1
ATOM 822 O O . ASN A 1 116 ? 13.172 -10.143 -25.269 1.00 14.96 201 ASN A O 1
ATOM 827 N N . VAL A 1 117 ? 11.642 -11.066 -26.662 1.00 16.42 202 VAL A N 1
ATOM 828 C CA . VAL A 1 117 ? 10.484 -10.844 -25.778 1.00 17.09 202 VAL A CA 1
ATOM 829 C C . VAL A 1 117 ? 9.858 -12.231 -25.615 1.00 16.32 202 VAL A C 1
ATOM 830 O O . VAL A 1 117 ? 9.205 -12.743 -26.542 1.00 18.14 202 VAL A O 1
ATOM 834 N N . ARG A 1 118 ? 10.106 -12.858 -24.471 1.00 18.56 203 ARG A N 1
ATOM 835 C CA . ARG A 1 118 ? 9.674 -14.269 -24.270 1.00 21.08 203 ARG A CA 1
ATOM 836 C C . ARG A 1 118 ? 10.019 -15.201 -25.477 1.00 23.17 203 ARG A C 1
ATOM 837 O O . ARG A 1 118 ? 9.152 -15.951 -26.032 1.00 22.75 203 ARG A O 1
ATOM 845 N N . ASN A 1 119 ? 11.289 -15.153 -25.881 1.00 22.69 204 ASN A N 1
ATOM 846 C CA . ASN A 1 119 ? 11.790 -16.062 -26.959 1.00 25.44 204 ASN A CA 1
ATOM 847 C C . ASN A 1 119 ? 11.253 -15.820 -28.373 1.00 25.07 204 ASN A C 1
ATOM 848 O O . ASN A 1 119 ? 11.322 -16.719 -29.247 1.00 25.25 204 ASN A O 1
ATOM 853 N N . GLN A 1 120 ? 10.680 -14.637 -28.590 1.00 24.19 205 GLN A N 1
ATOM 854 C CA . GLN A 1 120 ? 10.419 -14.121 -29.937 1.00 22.29 205 GLN A CA 1
ATOM 855 C C . GLN A 1 120 ? 11.391 -13.000 -30.125 1.00 22.24 205 GLN A C 1
ATOM 856 O O . GLN A 1 120 ? 11.482 -12.117 -29.288 1.00 18.92 205 GLN A O 1
ATOM 862 N N . LYS A 1 121 ? 12.173 -13.111 -31.194 1.00 20.80 206 LYS A N 1
ATOM 863 C CA . LYS A 1 121 ? 13.140 -12.106 -31.484 1.00 19.74 206 LYS A CA 1
ATOM 864 C C . LYS A 1 121 ? 12.456 -11.045 -32.341 1.00 18.14 206 LYS A C 1
ATOM 865 O O . LYS A 1 121 ? 11.732 -11.403 -33.259 1.00 20.61 206 LYS A O 1
ATOM 871 N N . LEU A 1 122 ? 12.689 -9.772 -32.044 1.00 15.67 207 LEU A N 1
ATOM 872 C CA . LEU A 1 122 ? 11.964 -8.628 -32.731 1.00 17.25 207 LEU A CA 1
ATOM 873 C C . LEU A 1 122 ? 12.965 -7.578 -33.146 1.00 15.75 207 LEU A C 1
ATOM 874 O O . LEU A 1 122 ? 13.813 -7.251 -32.362 1.00 14.58 207 LEU A O 1
ATOM 879 N N . LYS A 1 123 ? 12.864 -7.074 -34.383 1.00 15.39 208 LYS A N 1
ATOM 880 C CA . LYS A 1 123 ? 13.653 -5.932 -34.770 1.00 15.71 208 LYS A CA 1
ATOM 881 C C . LYS A 1 123 ? 12.955 -4.683 -34.283 1.00 14.30 208 LYS A C 1
ATOM 882 O O . LYS A 1 123 ? 11.788 -4.517 -34.608 1.00 14.20 208 LYS A O 1
ATOM 888 N N . VAL A 1 124 ? 13.663 -3.798 -33.557 1.00 12.69 209 VAL A N 1
ATOM 889 C CA . VAL A 1 124 ? 13.018 -2.632 -32.938 1.00 12.49 209 VAL A CA 1
ATOM 890 C C . VAL A 1 124 ? 13.925 -1.404 -33.082 1.00 11.54 209 VAL A C 1
ATOM 891 O O . VAL A 1 124 ? 15.063 -1.527 -33.569 1.00 12.35 209 VAL A O 1
ATOM 895 N N . VAL A 1 125 ? 13.353 -0.223 -32.789 1.00 11.71 210 VAL A N 1
ATOM 896 C CA . VAL A 1 125 ? 14.106 1.010 -32.512 1.00 12.47 210 VAL A CA 1
ATOM 897 C C . VAL A 1 125 ? 13.970 1.187 -31.016 1.00 10.90 210 VAL A C 1
ATOM 898 O O . VAL A 1 125 ? 12.911 0.940 -30.430 1.00 11.22 210 VAL A O 1
ATOM 902 N N . GLU A 1 126 ? 15.065 1.587 -30.432 1.00 11.82 211 GLU A N 1
ATOM 903 C CA . GLU A 1 126 ? 15.108 2.104 -29.037 1.00 11.88 211 GLU A CA 1
ATOM 904 C C . GLU A 1 126 ? 15.016 3.640 -29.158 1.00 11.59 211 GLU A C 1
ATOM 905 O O . GLU A 1 126 ? 15.936 4.277 -29.769 1.00 12.60 211 GLU A O 1
ATOM 911 N N . ILE A 1 127 ? 13.979 4.209 -28.549 1.00 11.45 212 ILE A N 1
ATOM 912 C CA . ILE A 1 127 ? 13.684 5.642 -28.612 1.00 10.94 212 ILE A CA 1
ATOM 913 C C . ILE A 1 127 ? 14.181 6.310 -27.349 1.00 12.64 212 ILE A C 1
ATOM 914 O O . ILE A 1 127 ? 13.998 5.781 -26.219 1.00 14.44 212 ILE A O 1
ATOM 919 N N . ASN A 1 128 ? 14.873 7.426 -27.555 1.00 13.12 213 ASN A N 1
ATOM 920 C CA . ASN A 1 128 ? 15.503 8.125 -26.416 1.00 12.96 213 ASN A CA 1
ATOM 921 C C . ASN A 1 128 ? 15.717 9.591 -26.778 1.00 13.69 213 ASN A C 1
ATOM 922 O O . ASN A 1 128 ? 15.612 9.969 -27.976 1.00 12.44 213 ASN A O 1
ATOM 927 N N . PHE A 1 129 ? 16.027 10.403 -25.753 1.00 11.44 214 PHE A N 1
ATOM 928 C CA . PHE A 1 129 ? 16.324 11.858 -25.989 1.00 12.04 214 PHE A CA 1
ATOM 929 C C . PHE A 1 129 ? 15.130 12.591 -26.671 1.00 11.63 214 PHE A C 1
ATOM 930 O O . PHE A 1 129 ? 15.314 13.586 -27.386 1.00 11.36 214 PHE A O 1
ATOM 938 N N . LEU A 1 130 ? 13.914 12.205 -26.287 1.00 12.28 215 LEU A N 1
ATOM 939 C CA . LEU A 1 130 ? 12.758 13.071 -26.513 1.00 12.66 215 LEU A CA 1
ATOM 940 C C . LEU A 1 130 ? 12.931 14.326 -25.638 1.00 12.29 215 LEU A C 1
ATOM 941 O O . LEU A 1 130 ? 13.141 14.240 -24.416 1.00 10.51 215 LEU A O 1
ATOM 946 N N . CYS A 1 131 ? 12.960 15.489 -26.262 1.00 10.57 216 CYS A N 1
ATOM 947 C CA . CYS A 1 131 ? 13.169 16.723 -25.446 1.00 11.96 216 CYS A CA 1
ATOM 948 C C . CYS A 1 131 ? 12.546 17.886 -26.151 1.00 12.18 216 CYS A C 1
ATOM 949 O O . CYS A 1 131 ? 12.668 18.031 -27.418 1.00 11.98 216 CYS A O 1
ATOM 952 N N . ILE A 1 132 ? 11.867 18.713 -25.371 1.00 10.97 217 ILE A N 1
ATOM 953 C CA . ILE A 1 132 ? 11.319 19.977 -25.887 1.00 10.71 217 ILE A CA 1
ATOM 954 C C . ILE A 1 132 ? 11.807 21.113 -25.044 1.00 11.34 217 ILE A C 1
ATOM 955 O O . ILE A 1 132 ? 11.762 21.030 -23.780 1.00 12.28 217 ILE A O 1
ATOM 960 N N . HIS A 1 133 ? 12.245 22.195 -25.706 1.00 13.12 218 HIS A N 1
ATOM 961 C CA . HIS A 1 133 ? 12.642 23.432 -25.052 1.00 13.93 218 HIS A CA 1
ATOM 962 C C . HIS A 1 133 ? 11.549 23.851 -24.062 1.00 15.41 218 HIS A C 1
ATOM 963 O O . HIS A 1 133 ? 10.366 23.814 -24.394 1.00 16.45 218 HIS A O 1
ATOM 970 N N . LYS A 1 134 ? 11.973 24.199 -22.852 1.00 16.95 219 LYS A N 1
ATOM 971 C CA . LYS A 1 134 ? 11.082 24.698 -21.805 1.00 19.33 219 LYS A CA 1
ATOM 972 C C . LYS A 1 134 ? 10.030 25.710 -22.319 1.00 19.62 219 LYS A C 1
ATOM 973 O O . LYS A 1 134 ? 8.840 25.632 -21.941 1.00 18.28 219 LYS A O 1
ATOM 979 N N . LYS A 1 135 ? 10.440 26.610 -23.233 1.00 20.43 220 LYS A N 1
ATOM 980 C CA . LYS A 1 135 ? 9.524 27.602 -23.731 1.00 21.93 220 LYS A CA 1
ATOM 981 C C . LYS A 1 135 ? 8.418 27.035 -24.630 1.00 21.31 220 LYS A C 1
ATOM 982 O O . LYS A 1 135 ? 7.404 27.659 -24.754 1.00 21.00 220 LYS A O 1
ATOM 988 N N . LEU A 1 136 ? 8.615 25.835 -25.179 1.00 19.25 221 LEU A N 1
ATOM 989 C CA . LEU A 1 136 ? 7.590 25.193 -26.014 1.00 19.73 221 LEU A CA 1
ATOM 990 C C . LEU A 1 136 ? 6.819 24.052 -25.316 1.00 17.94 221 LEU A C 1
ATOM 991 O O . LEU A 1 136 ? 6.066 23.323 -25.971 1.00 17.79 221 LEU A O 1
ATOM 996 N N . ARG A 1 137 ? 6.926 23.957 -23.974 1.00 19.13 222 ARG A N 1
ATOM 997 C CA . ARG A 1 137 ? 6.203 22.884 -23.236 1.00 18.50 222 ARG A CA 1
ATOM 998 C C . ARG A 1 137 ? 4.710 23.123 -23.200 1.00 17.85 222 ARG A C 1
ATOM 999 O O . ARG A 1 137 ? 4.270 24.274 -23.284 1.00 18.56 222 ARG A O 1
ATOM 1007 N N . SER A 1 138 ? 3.966 22.029 -23.050 1.00 17.78 223 SER A N 1
ATOM 1008 C CA . SER A 1 138 ? 2.518 22.006 -22.962 1.00 16.58 223 SER A CA 1
ATOM 1009 C C . SER A 1 138 ? 1.862 22.570 -24.176 1.00 18.18 223 SER A C 1
ATOM 1010 O O . SER A 1 138 ? 0.869 23.309 -24.055 1.00 19.41 223 SER A O 1
ATOM 1013 N N . LYS A 1 139 ? 2.423 22.255 -25.349 1.00 17.61 224 LYS A N 1
ATOM 1014 C CA . LYS A 1 139 ? 1.787 22.637 -26.563 1.00 16.66 224 LYS A CA 1
ATOM 1015 C C . LYS A 1 139 ? 1.466 21.432 -27.425 1.00 17.78 224 LYS A C 1
ATOM 1016 O O . LYS A 1 139 ? 1.146 21.617 -28.585 1.00 18.32 224 LYS A O 1
ATOM 1022 N N . ARG A 1 140 ? 1.503 20.218 -26.845 1.00 18.74 225 ARG A N 1
ATOM 1023 C CA . ARG A 1 140 ? 1.132 18.962 -27.526 1.00 18.99 225 ARG A CA 1
ATOM 1024 C C . ARG A 1 140 ? 2.052 18.735 -28.744 1.00 18.42 225 ARG A C 1
ATOM 1025 O O . ARG A 1 140 ? 1.670 18.108 -29.747 1.00 19.56 225 ARG A O 1
ATOM 1033 N N . LEU A 1 141 ? 3.289 19.188 -28.618 1.00 15.04 226 LEU A N 1
ATOM 1034 C CA . LEU A 1 141 ? 4.273 18.897 -29.676 1.00 15.70 226 LEU A CA 1
ATOM 1035 C C . LEU A 1 141 ? 4.751 17.448 -29.535 1.00 13.49 226 LEU A C 1
ATOM 1036 O O . LEU A 1 141 ? 5.137 16.859 -30.507 1.00 13.93 226 LEU A O 1
ATOM 1041 N N . THR A 1 142 ? 4.784 16.891 -28.294 1.00 13.08 227 THR A N 1
ATOM 1042 C CA . THR A 1 142 ? 5.211 15.483 -28.112 1.00 12.32 227 THR A CA 1
ATOM 1043 C C . THR A 1 142 ? 4.506 14.464 -29.060 1.00 13.55 227 THR A C 1
ATOM 1044 O O . THR A 1 142 ? 5.219 13.711 -29.722 1.00 12.71 227 THR A O 1
ATOM 1048 N N . PRO A 1 143 ? 3.162 14.408 -29.066 1.00 13.14 228 PRO A N 1
ATOM 1049 C CA . PRO A 1 143 ? 2.538 13.466 -29.964 1.00 13.77 228 PRO A CA 1
ATOM 1050 C C . PRO A 1 143 ? 3.036 13.698 -31.425 1.00 12.27 228 PRO A C 1
ATOM 1051 O O . PRO A 1 143 ? 3.212 12.740 -32.186 1.00 13.06 228 PRO A O 1
ATOM 1055 N N . VAL A 1 144 ? 3.268 14.949 -31.814 1.00 12.95 229 VAL A N 1
ATOM 1056 C CA . VAL A 1 144 ? 3.703 15.201 -33.222 1.00 11.70 229 VAL A CA 1
ATOM 1057 C C . VAL A 1 144 ? 5.131 14.650 -33.440 1.00 12.92 229 VAL A C 1
ATOM 1058 O O . VAL A 1 144 ? 5.455 14.106 -34.489 1.00 11.86 229 VAL A O 1
ATOM 1062 N N . LEU A 1 145 ? 6.008 14.827 -32.445 1.00 11.62 230 LEU A N 1
ATOM 1063 C CA . LEU A 1 145 ? 7.400 14.290 -32.553 1.00 11.13 230 LEU A CA 1
ATOM 1064 C C . LEU A 1 145 ? 7.299 12.758 -32.631 1.00 10.84 230 LEU A C 1
ATOM 1065 O O . LEU A 1 145 ? 7.949 12.127 -33.501 1.00 11.53 230 LEU A O 1
ATOM 1070 N N . ILE A 1 146 ? 6.491 12.195 -31.766 1.00 12.09 231 ILE A N 1
ATOM 1071 C CA . ILE A 1 146 ? 6.361 10.710 -31.733 1.00 11.30 231 ILE A CA 1
ATOM 1072 C C . ILE A 1 146 ? 5.844 10.208 -33.101 1.00 10.66 231 ILE A C 1
ATOM 1073 O O . ILE A 1 146 ? 6.382 9.255 -33.672 1.00 12.53 231 ILE A O 1
ATOM 1078 N N . LYS A 1 147 ? 4.834 10.871 -33.632 1.00 11.41 232 LYS A N 1
ATOM 1079 C CA . LYS A 1 147 ? 4.199 10.374 -34.864 1.00 12.46 232 LYS A CA 1
ATOM 1080 C C . LYS A 1 147 ? 5.256 10.475 -36.004 1.00 12.54 232 LYS A C 1
ATOM 1081 O O . LYS A 1 147 ? 5.344 9.644 -36.909 1.00 12.32 232 LYS A O 1
ATOM 1087 N N . GLU A 1 148 ? 6.100 11.491 -35.947 1.00 12.54 233 GLU A N 1
ATOM 1088 C CA . GLU A 1 148 ? 7.092 11.680 -37.024 1.00 12.31 233 GLU A CA 1
ATOM 1089 C C . GLU A 1 148 ? 8.193 10.614 -37.033 1.00 11.64 233 GLU A C 1
ATOM 1090 O O . GLU A 1 148 ? 8.531 10.021 -38.106 1.00 11.96 233 GLU A O 1
ATOM 1096 N N . ILE A 1 149 ? 8.760 10.321 -35.844 1.00 10.54 234 ILE A N 1
ATOM 1097 C CA . ILE A 1 149 ? 9.791 9.327 -35.778 1.00 10.54 234 ILE A CA 1
ATOM 1098 C C . ILE A 1 149 ? 9.166 7.985 -36.072 1.00 10.28 234 ILE A C 1
ATOM 1099 O O . ILE A 1 149 ? 9.800 7.129 -36.683 1.00 11.06 234 ILE A O 1
ATOM 1104 N N . THR A 1 150 ? 7.933 7.792 -35.653 1.00 12.44 235 THR A N 1
ATOM 1105 C CA . THR A 1 150 ? 7.246 6.523 -36.012 1.00 11.37 235 THR A CA 1
ATOM 1106 C C . THR A 1 150 ? 7.172 6.364 -37.556 1.00 10.82 235 THR A C 1
ATOM 1107 O O . THR A 1 150 ? 7.483 5.282 -38.140 1.00 9.98 235 THR A O 1
ATOM 1111 N N . ARG A 1 151 ? 6.842 7.446 -38.239 1.00 12.33 236 ARG A N 1
ATOM 1112 C CA . ARG A 1 151 ? 6.701 7.426 -39.703 1.00 12.75 236 ARG A CA 1
ATOM 1113 C C . ARG A 1 151 ? 8.071 7.149 -40.354 1.00 11.79 236 ARG A C 1
ATOM 1114 O O . ARG A 1 151 ? 8.208 6.356 -41.286 1.00 12.56 236 ARG A O 1
ATOM 1122 N N . ARG A 1 152 ? 9.136 7.759 -39.838 1.00 11.58 237 ARG A N 1
ATOM 1123 C CA . ARG A 1 152 ? 10.504 7.477 -40.335 1.00 11.27 237 ARG A CA 1
ATOM 1124 C C . ARG A 1 152 ? 10.980 6.023 -40.138 1.00 10.42 237 ARG A C 1
ATOM 1125 O O . ARG A 1 152 ? 11.680 5.417 -41.040 1.00 14.45 237 ARG A O 1
ATOM 1133 N N . CYS A 1 153 ? 10.579 5.430 -39.022 1.00 11.42 238 CYS A N 1
ATOM 1134 C CA . CYS A 1 153 ? 10.883 4.035 -38.780 1.00 12.13 238 CYS A CA 1
ATOM 1135 C C . CYS A 1 153 ? 10.081 3.094 -39.694 1.00 12.60 238 CYS A C 1
ATOM 1136 O O . CYS A 1 153 ? 10.627 2.131 -40.278 1.00 12.49 238 CYS A O 1
ATOM 1139 N N . TYR A 1 154 ? 8.773 3.365 -39.842 1.00 13.77 239 TYR A N 1
ATOM 1140 C CA . TYR A 1 154 ? 7.889 2.605 -40.744 1.00 13.72 239 TYR A CA 1
ATOM 1141 C C . TYR A 1 154 ? 8.444 2.591 -42.171 1.00 14.12 239 TYR A C 1
ATOM 1142 O O . TYR A 1 154 ? 8.410 1.559 -42.874 1.00 14.50 239 TYR A O 1
ATOM 1151 N N . LEU A 1 155 ? 8.952 3.746 -42.598 1.00 14.33 240 LEU A N 1
ATOM 1152 C CA . LEU A 1 155 ? 9.526 3.869 -43.956 1.00 15.50 240 LEU A CA 1
ATOM 1153 C C . LEU A 1 155 ? 10.765 2.975 -44.111 1.00 16.14 240 LEU A C 1
ATOM 1154 O O . LEU A 1 155 ? 11.105 2.531 -45.246 1.00 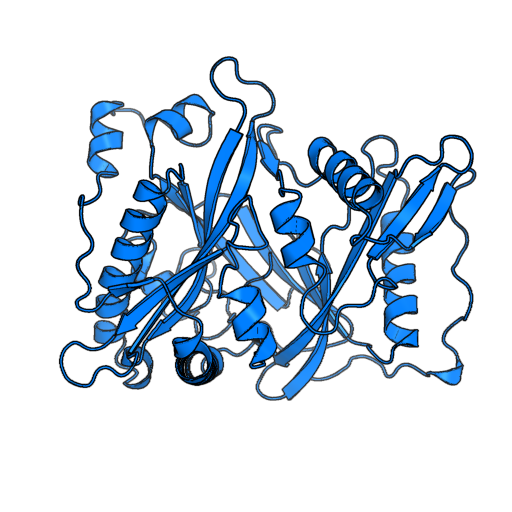17.28 240 LEU A O 1
ATOM 1159 N N . ASN A 1 156 ? 11.445 2.707 -43.000 1.00 16.79 241 ASN A N 1
ATOM 1160 C CA . ASN A 1 156 ? 12.600 1.818 -42.988 1.00 17.91 241 ASN A CA 1
ATOM 1161 C C . ASN A 1 156 ? 12.235 0.359 -42.578 1.00 17.40 241 ASN A C 1
ATOM 1162 O O . ASN A 1 156 ? 13.105 -0.473 -42.314 1.00 19.82 241 ASN A O 1
ATOM 1167 N N . GLY A 1 157 ? 10.962 0.026 -42.536 1.00 16.58 242 GLY A N 1
ATOM 1168 C CA . GLY A 1 157 ? 10.575 -1.374 -42.199 1.00 16.47 242 GLY A CA 1
ATOM 1169 C C . GLY A 1 157 ? 10.689 -1.802 -40.737 1.00 16.03 242 GLY A C 1
ATOM 1170 O O . GLY A 1 157 ? 10.791 -3.032 -40.467 1.00 16.00 242 GLY A O 1
ATOM 1171 N N . ILE A 1 158 ? 10.704 -0.815 -39.830 1.00 12.95 243 ILE A N 1
ATOM 1172 C CA . ILE A 1 158 ? 10.715 -1.047 -38.426 1.00 14.98 243 ILE A CA 1
ATOM 1173 C C . ILE A 1 158 ? 9.350 -0.619 -37.875 1.00 14.20 243 ILE A C 1
ATOM 1174 O O . ILE A 1 158 ? 8.946 0.542 -38.025 1.00 13.50 243 ILE A O 1
ATOM 1179 N N . TYR A 1 159 ? 8.664 -1.513 -37.178 1.00 12.88 244 TYR A N 1
ATOM 1180 C CA . TYR A 1 159 ? 7.297 -1.269 -36.768 1.00 13.04 244 TYR A CA 1
ATOM 1181 C C . TYR A 1 159 ? 7.044 -1.459 -35.265 1.00 12.81 244 TYR A C 1
ATOM 1182 O O . TYR A 1 159 ? 5.876 -1.367 -34.821 1.00 12.39 244 TYR A O 1
ATOM 1191 N N . GLN A 1 160 ? 8.100 -1.728 -34.465 1.00 12.77 245 GLN A N 1
ATOM 1192 C CA . GLN A 1 160 ? 7.938 -1.907 -33.027 1.00 13.11 245 GLN A CA 1
ATOM 1193 C C . GLN A 1 160 ? 9.063 -1.032 -32.400 1.00 13.61 245 GLN A C 1
ATOM 1194 O O . GLN A 1 160 ? 10.078 -0.759 -33.090 1.00 12.18 245 GLN A O 1
ATOM 1200 N N . ALA A 1 161 ? 8.908 -0.611 -31.154 1.00 10.25 246 ALA A N 1
ATOM 1201 C CA . ALA A 1 161 ? 9.924 0.188 -30.455 1.00 12.84 246 ALA A CA 1
ATOM 1202 C C . ALA A 1 161 ? 9.934 -0.272 -28.983 1.00 12.09 246 ALA A C 1
ATOM 1203 O O . ALA A 1 161 ? 8.969 -0.919 -28.515 1.00 11.44 246 ALA A O 1
ATOM 1205 N N . ILE A 1 162 ? 11.051 -0.042 -28.329 1.00 11.68 247 ILE A N 1
ATOM 1206 C CA . ILE A 1 162 ? 11.169 -0.164 -26.881 1.00 11.33 247 ILE A CA 1
ATOM 1207 C C . ILE A 1 162 ? 11.659 1.188 -26.389 1.00 12.11 247 ILE A C 1
ATOM 1208 O O . ILE A 1 162 ? 12.481 1.823 -27.027 1.00 12.94 247 ILE A O 1
ATOM 1213 N N . TYR A 1 163 ? 11.165 1.606 -25.242 1.00 11.68 248 TYR A N 1
ATOM 1214 C CA . TYR A 1 163 ? 11.670 2.808 -24.609 1.00 11.56 248 TYR A CA 1
ATOM 1215 C C . TYR A 1 163 ? 11.452 2.721 -23.122 1.00 13.72 248 TYR A C 1
ATOM 1216 O O . TYR A 1 163 ? 10.685 1.867 -22.627 1.00 12.08 248 TYR A O 1
ATOM 1225 N N . THR A 1 164 ? 12.121 3.629 -22.439 1.00 15.92 249 THR A N 1
ATOM 1226 C CA . THR A 1 164 ? 12.090 3.685 -20.981 1.00 17.13 249 THR A CA 1
ATOM 1227 C C . THR A 1 164 ? 11.707 5.119 -20.618 1.00 15.68 249 THR A C 1
ATOM 1228 O O . THR A 1 164 ? 12.076 6.029 -21.346 1.00 13.50 249 THR A O 1
ATOM 1232 N N . ALA A 1 165 ? 11.011 5.342 -19.493 1.00 13.97 250 ALA A N 1
ATOM 1233 C CA . ALA A 1 165 ? 10.822 6.737 -18.990 1.00 13.91 250 ALA A CA 1
ATOM 1234 C C . ALA A 1 165 ? 10.694 6.651 -17.478 1.00 14.51 250 ALA A C 1
ATOM 1235 O O . ALA A 1 165 ? 10.343 5.586 -16.947 1.00 13.83 250 ALA A O 1
ATOM 1237 N N . GLY A 1 166 ? 10.985 7.772 -16.815 1.00 14.90 251 GLY A N 1
ATOM 1238 C C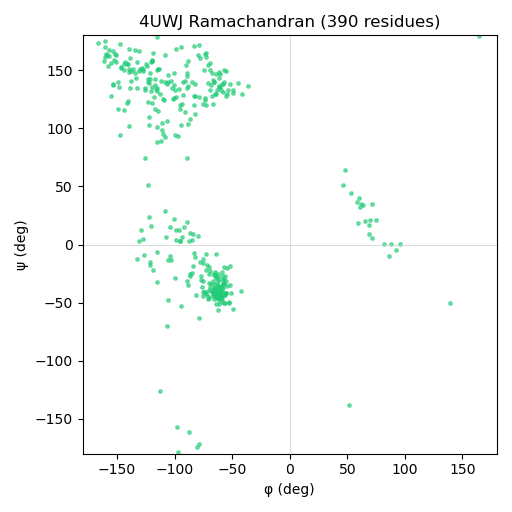A . GLY A 1 166 ? 10.790 7.863 -15.328 1.00 16.01 251 GLY A CA 1
ATOM 1239 C C . GLY A 1 166 ? 9.355 8.238 -14.982 1.00 16.61 251 GLY A C 1
ATOM 1240 O O . GLY A 1 166 ? 9.060 8.438 -13.817 1.00 21.80 251 GLY A O 1
ATOM 1241 N N . VAL A 1 167 ? 8.486 8.354 -15.979 1.00 17.15 252 VAL A N 1
ATOM 1242 C CA . VAL A 1 167 ? 7.044 8.627 -15.783 1.00 16.30 252 VAL A CA 1
ATOM 1243 C C . VAL A 1 167 ? 6.149 7.500 -16.222 1.00 16.39 252 VAL A C 1
ATOM 1244 O O . VAL A 1 167 ? 6.512 6.739 -17.097 1.00 17.57 252 VAL A O 1
ATOM 1248 N N . VAL A 1 168 ? 4.984 7.384 -15.584 1.00 18.50 253 VAL A N 1
ATOM 1249 C CA . VAL A 1 168 ? 4.042 6.339 -15.959 1.00 18.19 253 VAL A CA 1
ATOM 1250 C C . VAL A 1 168 ? 3.224 6.802 -17.146 1.00 19.16 253 VAL A C 1
ATOM 1251 O O . VAL A 1 168 ? 2.688 7.899 -17.131 1.00 21.04 253 VAL A O 1
ATOM 1255 N N . LEU A 1 169 ? 3.190 5.975 -18.175 1.00 17.84 254 LEU A N 1
ATOM 1256 C CA . LEU A 1 169 ? 2.467 6.208 -19.472 1.00 19.20 254 LEU A CA 1
ATOM 1257 C C . LEU A 1 169 ? 1.692 4.911 -19.690 1.00 19.22 254 LEU A C 1
ATOM 1258 O O . LEU A 1 169 ? 1.920 3.970 -18.962 1.00 20.53 254 LEU A O 1
ATOM 1263 N N . PRO A 1 170 ? 0.724 4.875 -20.624 1.00 20.65 255 PRO A N 1
ATOM 1264 C CA . PRO A 1 170 ? -0.063 3.666 -20.973 1.00 22.37 255 PRO A CA 1
ATOM 1265 C C . PRO A 1 170 ? 0.693 2.299 -21.079 1.00 22.47 255 PRO A C 1
ATOM 1266 O O . PRO A 1 170 ? 1.713 2.203 -21.774 1.00 22.15 255 PRO A O 1
ATOM 1270 N N . THR A 1 171 ? 0.150 1.289 -20.383 1.00 23.76 256 THR A N 1
ATOM 1271 C CA . THR A 1 171 ? 0.604 -0.102 -20.433 1.00 24.02 256 THR A CA 1
ATOM 1272 C C . THR A 1 171 ? 2.154 -0.271 -20.290 1.00 22.76 256 THR A C 1
ATOM 1273 O O . THR A 1 171 ? 2.813 -0.777 -21.190 1.00 22.61 256 THR A O 1
ATOM 1277 N N . PRO A 1 172 ? 2.747 0.098 -19.115 1.00 21.48 257 PRO A N 1
ATOM 1278 C CA . PRO A 1 172 ? 4.147 -0.347 -18.961 1.00 19.51 257 PRO A CA 1
ATOM 1279 C C . PRO A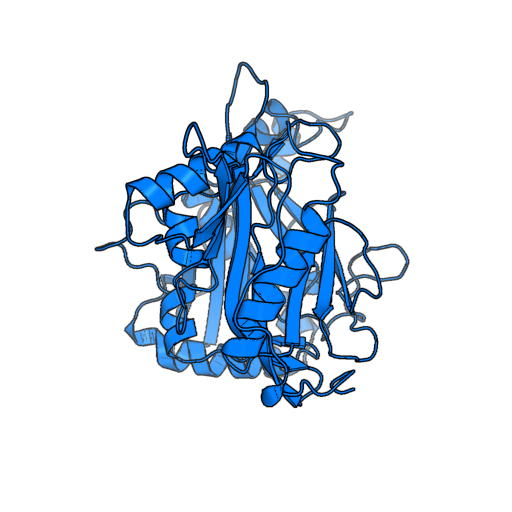 1 172 ? 4.323 -1.869 -18.988 1.00 18.61 257 PRO A C 1
ATOM 1280 O O . PRO A 1 172 ? 3.425 -2.586 -18.476 1.00 20.39 257 PRO A O 1
ATOM 1284 N N . VAL A 1 173 ? 5.450 -2.379 -19.515 1.00 16.62 258 VAL A N 1
ATOM 1285 C CA . VAL A 1 173 ? 5.806 -3.814 -19.501 1.00 16.22 258 VAL A CA 1
ATOM 1286 C C . VAL A 1 173 ? 6.534 -4.210 -18.224 1.00 15.28 258 VAL A C 1
ATOM 1287 O O . VAL A 1 173 ? 6.408 -5.343 -17.730 1.00 15.49 258 VAL A O 1
ATOM 1291 N N . SER A 1 174 ? 7.193 -3.232 -17.612 1.00 15.07 259 SER A N 1
ATOM 1292 C CA . SER A 1 174 ? 7.828 -3.502 -16.289 1.00 13.72 259 SER A CA 1
ATOM 1293 C C . SER A 1 174 ? 8.198 -2.222 -15.678 1.00 16.05 259 SER A C 1
ATOM 1294 O O . SER A 1 174 ? 8.116 -1.142 -16.317 1.00 14.48 259 SER A O 1
ATOM 1297 N N . SER A 1 175 ? 8.654 -2.332 -14.434 1.00 16.27 260 SER A N 1
ATOM 1298 C CA . SER A 1 175 ? 9.070 -1.204 -13.696 1.00 16.72 260 SER A CA 1
ATOM 1299 C C . SER A 1 175 ? 10.169 -1.709 -12.773 1.00 15.18 260 SER A C 1
ATOM 1300 O O . SER A 1 175 ? 10.108 -2.829 -12.209 1.00 15.65 260 SER A O 1
ATOM 1303 N N . CYS A 1 176 ? 11.204 -0.891 -12.640 1.00 14.93 261 CYS A N 1
ATOM 1304 C CA . CYS A 1 176 ? 12.376 -1.242 -11.796 1.00 14.22 261 CYS A CA 1
ATOM 1305 C C . CYS A 1 176 ? 12.728 -0.007 -10.951 1.00 14.42 261 CYS A C 1
ATOM 1306 O O . CYS A 1 176 ? 12.513 1.153 -11.363 1.00 15.02 261 CYS A O 1
ATOM 1309 N N . ARG A 1 177 ? 13.232 -0.251 -9.734 1.00 15.23 262 ARG A N 1
ATOM 1310 C CA . ARG A 1 177 ? 13.540 0.871 -8.844 1.00 16.04 262 ARG A CA 1
ATOM 1311 C C . ARG A 1 177 ? 15.093 1.167 -8.887 1.00 15.01 262 ARG A C 1
ATOM 1312 O O . ARG A 1 177 ? 15.904 0.250 -8.950 1.00 14.46 262 ARG A O 1
ATOM 1320 N N . TYR A 1 178 ? 15.440 2.463 -8.938 1.00 14.67 263 TYR A N 1
ATOM 1321 C CA . TYR A 1 178 ? 16.772 2.918 -8.826 1.00 13.04 263 TYR A CA 1
ATOM 1322 C C . TYR A 1 178 ? 17.364 2.763 -7.397 1.00 15.05 263 TYR A C 1
ATOM 1323 O O . TYR A 1 178 ? 16.665 2.969 -6.371 1.00 16.23 263 TYR A O 1
ATOM 1332 N N . TYR A 1 179 ? 18.624 2.353 -7.362 1.00 14.67 264 TYR A N 1
ATOM 1333 C CA . TYR A 1 179 ? 19.427 2.179 -6.133 1.00 15.81 264 TYR A CA 1
ATOM 1334 C C . TYR A 1 179 ? 20.773 2.897 -6.292 1.00 15.53 264 TYR A C 1
ATOM 1335 O O . TYR A 1 179 ? 21.317 3.022 -7.409 1.00 13.88 264 TYR A O 1
ATOM 1344 N N . HIS A 1 180 ? 21.336 3.358 -5.160 1.00 14.88 265 HIS A N 1
ATOM 1345 C CA . HIS A 1 180 ? 22.477 4.244 -5.223 1.00 14.48 265 HIS A CA 1
ATOM 1346 C C . HIS A 1 180 ? 23.505 3.946 -4.149 1.00 14.51 265 HIS A C 1
ATOM 1347 O O . HIS A 1 180 ? 23.157 3.974 -2.967 1.00 16.92 265 HIS A O 1
ATOM 1354 N N . ARG A 1 181 ? 24.723 3.693 -4.572 1.00 14.00 266 ARG A N 1
ATOM 1355 C CA . ARG A 1 181 ? 25.865 3.338 -3.722 1.00 14.08 266 ARG A CA 1
ATOM 1356 C C . ARG A 1 181 ? 26.779 4.553 -3.672 1.00 15.89 266 ARG A C 1
ATOM 1357 O O . ARG A 1 181 ? 27.441 4.862 -4.646 1.00 13.74 266 ARG A O 1
ATOM 1365 N N . PRO A 1 182 ? 26.799 5.269 -2.519 1.00 15.29 267 PRO A N 1
ATOM 1366 C CA . PRO A 1 182 ? 27.687 6.431 -2.398 1.00 16.27 267 PRO A CA 1
ATOM 1367 C C . PRO A 1 182 ? 29.166 5.993 -2.505 1.00 16.21 267 PRO A C 1
ATOM 1368 O O . PRO A 1 182 ? 29.586 4.968 -1.927 1.00 16.32 267 PRO A O 1
ATOM 1372 N N . LEU A 1 183 ? 29.922 6.713 -3.327 1.00 15.43 268 LEU A N 1
ATOM 1373 C CA . LEU A 1 183 ? 31.365 6.492 -3.471 1.00 16.91 268 LEU A CA 1
ATOM 1374 C C . LEU A 1 183 ? 32.088 7.624 -2.756 1.00 17.21 268 LEU A C 1
ATOM 1375 O O . LEU A 1 183 ? 32.974 7.375 -1.923 1.00 19.34 268 LEU A O 1
ATOM 1380 N N . ASP A 1 184 ? 31.660 8.868 -3.018 1.00 17.77 269 ASP A N 1
ATOM 1381 C CA . ASP A 1 184 ? 32.170 10.058 -2.261 1.00 18.12 269 ASP A CA 1
ATOM 1382 C C . ASP A 1 184 ? 30.990 10.622 -1.519 1.00 16.60 269 ASP A C 1
ATOM 1383 O O . ASP A 1 184 ? 30.269 11.523 -1.992 1.00 17.83 269 ASP A O 1
ATOM 1388 N N . TRP A 1 185 ? 30.771 10.093 -0.312 1.00 18.16 270 TRP A N 1
ATOM 1389 C CA . TRP A 1 185 ? 29.588 10.473 0.411 1.00 17.24 270 TRP A CA 1
ATOM 1390 C C . TRP A 1 185 ? 29.549 12.013 0.668 1.00 18.98 270 TRP A C 1
ATOM 1391 O O . TRP A 1 185 ? 28.509 12.636 0.567 1.00 18.22 270 TRP A O 1
ATOM 1402 N N . LEU A 1 186 ? 30.675 12.589 1.072 1.00 18.62 271 LEU A N 1
ATOM 1403 C CA . LEU A 1 186 ? 30.730 14.049 1.417 1.00 19.81 271 LEU A CA 1
ATOM 1404 C C . LEU A 1 186 ? 30.337 14.953 0.248 1.00 21.67 271 LEU A C 1
ATOM 1405 O O . LEU A 1 186 ? 29.583 15.896 0.445 1.00 20.35 271 LEU A O 1
ATOM 1410 N N . LYS A 1 187 ? 30.774 14.608 -0.992 1.00 18.83 272 LYS A N 1
ATOM 1411 C CA . LYS A 1 187 ? 30.321 15.397 -2.155 1.00 19.20 272 LYS A CA 1
ATOM 1412 C C . LYS A 1 187 ? 28.793 15.271 -2.298 1.00 19.84 272 LYS A C 1
ATOM 1413 O O . LYS A 1 187 ? 28.102 16.255 -2.574 1.00 19.64 272 LYS A O 1
ATOM 1419 N N . LEU A 1 188 ? 28.284 14.048 -2.152 1.00 19.11 273 LEU A N 1
ATOM 1420 C CA . LEU A 1 188 ? 26.847 13.814 -2.312 1.00 19.46 273 LEU A CA 1
ATOM 1421 C C . LEU A 1 188 ? 26.024 14.543 -1.292 1.00 18.87 273 LEU A C 1
ATOM 1422 O O . LEU A 1 188 ? 24.977 15.118 -1.604 1.00 20.24 273 LEU A O 1
ATOM 1427 N N . TYR A 1 189 ? 26.492 14.523 -0.047 1.00 22.98 274 TYR A N 1
ATOM 1428 C CA . TYR A 1 189 ? 25.847 15.312 0.983 1.00 19.62 274 TYR A CA 1
ATOM 1429 C C . TYR A 1 189 ? 25.852 16.799 0.620 1.00 19.98 274 TYR A C 1
ATOM 1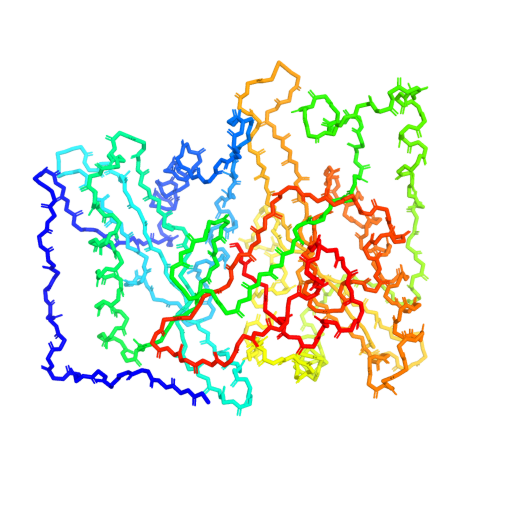430 O O . TYR A 1 189 ? 24.845 17.448 0.774 1.00 18.90 274 TYR A O 1
ATOM 1439 N N . GLU A 1 190 ? 26.996 17.323 0.182 1.00 19.82 275 GLU A N 1
ATOM 1440 C CA . GLU A 1 190 ? 27.138 18.771 -0.108 1.00 21.47 275 GLU A CA 1
ATOM 1441 C C . GLU A 1 190 ? 26.218 19.255 -1.256 1.00 20.75 275 GLU A C 1
ATOM 1442 O O . GLU A 1 190 ? 25.831 20.446 -1.341 1.00 22.88 275 GLU A O 1
ATOM 1448 N N . VAL A 1 191 ? 25.895 18.342 -2.166 1.00 21.17 276 VAL A N 1
ATOM 1449 C CA . VAL A 1 191 ? 25.082 18.714 -3.331 1.00 19.02 276 VAL A CA 1
ATOM 1450 C C . VAL A 1 191 ? 23.607 18.423 -3.073 1.00 19.39 276 VAL A C 1
ATOM 1451 O O . VAL A 1 191 ? 22.748 18.597 -3.971 1.00 20.41 276 VAL A O 1
ATOM 1455 N N . GLY A 1 192 ? 23.287 17.962 -1.869 1.00 17.55 277 GLY A N 1
ATOM 1456 C CA . GLY A 1 192 ? 21.883 17.653 -1.553 1.00 19.93 277 GLY A CA 1
ATOM 1457 C C . GLY A 1 192 ? 21.343 16.302 -2.020 1.00 19.36 277 GLY A C 1
ATOM 1458 O O . GLY A 1 192 ? 20.199 15.975 -1.740 1.00 23.11 277 GLY A O 1
ATOM 1459 N N . PHE A 1 193 ? 22.171 15.482 -2.672 1.00 21.01 278 PHE A N 1
ATOM 1460 C CA . PHE A 1 193 ? 21.851 14.070 -2.983 1.00 19.32 278 PHE A CA 1
ATOM 1461 C C . PHE A 1 193 ? 21.628 13.154 -1.776 1.00 21.32 278 PHE A C 1
ATOM 1462 O O . PHE A 1 193 ? 20.675 12.345 -1.737 1.00 20.39 278 PHE A O 1
ATOM 1470 N N . SER A 1 194 ? 22.517 13.269 -0.794 1.00 22.12 279 SER A N 1
ATOM 1471 C CA . SER A 1 194 ? 22.453 12.364 0.356 1.00 24.06 279 SER A CA 1
ATOM 1472 C C . SER A 1 194 ? 22.250 13.138 1.633 1.00 25.19 279 SER A C 1
ATOM 1473 O O . SER A 1 194 ? 22.951 14.131 1.845 1.00 24.78 279 SER A O 1
ATOM 1476 N N . PRO A 1 195 ? 21.334 12.637 2.480 1.00 26.62 280 PRO A N 1
ATOM 1477 C CA . PRO A 1 195 ? 21.056 13.168 3.826 1.00 27.39 280 PRO A CA 1
ATOM 1478 C C . PRO A 1 195 ? 22.113 12.831 4.876 1.00 27.75 280 PRO A C 1
ATOM 1479 O O . PRO A 1 195 ? 22.773 11.780 4.826 1.00 26.58 280 PRO A O 1
ATOM 1483 N N . LEU A 1 196 ? 22.255 13.723 5.846 1.00 29.46 281 LEU A N 1
ATOM 1484 C CA . LEU A 1 196 ? 22.946 13.337 7.069 1.00 30.78 281 LEU A CA 1
ATOM 1485 C C . LEU A 1 196 ? 21.890 12.892 8.076 1.00 33.25 281 LEU A C 1
ATOM 1486 O O . LEU A 1 196 ? 21.223 13.724 8.649 1.00 32.33 281 LEU A O 1
ATOM 1491 N N . PRO A 1 197 ? 21.738 11.564 8.268 1.00 36.11 282 PRO A N 1
ATOM 1492 C CA . PRO A 1 197 ? 20.756 10.985 9.166 1.00 38.00 282 PRO A CA 1
ATOM 1493 C C . PRO A 1 197 ? 21.562 10.736 10.397 1.00 39.52 282 PRO A C 1
ATOM 1494 O O . PRO A 1 197 ? 22.137 9.634 10.527 1.00 40.51 282 PRO A O 1
ATOM 1498 N N . ALA A 1 198 ? 21.585 11.665 11.344 1.00 39.33 283 ALA A N 1
ATOM 1499 C CA . ALA A 1 198 ? 20.427 12.405 11.853 1.00 40.10 283 ALA A CA 1
ATOM 1500 C C . ALA A 1 198 ? 20.776 12.397 13.364 1.00 39.23 283 ALA A C 1
ATOM 1501 O O . ALA A 1 198 ? 20.839 13.447 13.993 1.00 40.27 283 ALA A O 1
ATOM 1503 N N . GLY A 1 199 ? 21.098 11.224 13.907 1.00 37.37 284 GLY A N 1
ATOM 1504 C CA . GLY A 1 199 ? 21.928 11.144 15.129 1.00 36.45 284 GLY A CA 1
ATOM 1505 C C . GLY A 1 199 ? 23.399 10.987 14.729 1.00 35.47 284 GLY A C 1
ATOM 1506 O O . GLY A 1 199 ? 24.276 10.829 15.562 1.00 35.59 284 GLY A O 1
ATOM 1507 N N . SER A 1 200 ? 23.657 11.093 13.426 1.00 33.91 285 SER A N 1
ATOM 1508 C CA . SER A 1 200 ? 24.972 10.744 12.847 1.00 31.84 285 SER A CA 1
ATOM 1509 C C . SER A 1 200 ? 25.939 11.907 12.615 1.00 30.27 285 SER A C 1
ATOM 1510 O O . SER A 1 200 ? 25.658 13.076 12.877 1.00 30.59 285 SER A O 1
ATOM 1513 N N . THR A 1 201 ? 27.096 11.544 12.068 1.00 29.41 286 THR A N 1
ATOM 1514 C CA . THR A 1 201 ? 28.057 12.539 11.613 1.00 26.79 286 THR A CA 1
ATOM 1515 C C . THR A 1 201 ? 28.609 12.225 10.246 1.00 25.31 286 THR A C 1
ATOM 1516 O O . THR A 1 201 ? 28.496 11.103 9.782 1.00 26.26 286 THR A O 1
ATOM 1520 N N . LYS A 1 202 ? 29.287 13.214 9.672 1.00 23.78 287 LYS A N 1
ATOM 1521 C CA . LYS A 1 202 ? 29.985 13.057 8.385 1.00 21.12 287 LYS A CA 1
ATOM 1522 C C . LYS A 1 202 ? 30.972 11.903 8.483 1.00 20.78 287 LYS A C 1
ATOM 1523 O O . LYS A 1 202 ? 31.005 11.028 7.610 1.00 19.55 287 LYS A O 1
ATOM 1529 N N . ALA A 1 203 ? 31.810 11.898 9.530 1.00 20.75 288 ALA A N 1
ATOM 1530 C CA . ALA A 1 203 ? 32.835 10.857 9.646 1.00 21.29 288 ALA A CA 1
ATOM 1531 C C . ALA A 1 203 ? 32.198 9.471 9.700 1.00 21.45 288 ALA A C 1
ATOM 1532 O O . ALA A 1 203 ? 32.744 8.546 9.158 1.00 23.00 288 ALA A O 1
ATOM 1534 N N . ARG A 1 204 ? 31.032 9.355 10.341 1.00 22.16 289 ARG A N 1
ATOM 1535 C CA . ARG A 1 204 ? 30.332 8.092 10.433 1.00 22.67 289 ARG A CA 1
ATOM 1536 C C . ARG A 1 204 ? 29.747 7.630 9.090 1.00 20.95 289 ARG A C 1
ATOM 1537 O O . ARG A 1 204 ? 29.802 6.434 8.787 1.00 21.21 289 ARG A O 1
ATOM 1545 N N . GLN A 1 205 ? 29.222 8.553 8.305 1.00 21.48 290 GLN A N 1
ATOM 1546 C CA . GLN A 1 205 ? 28.651 8.187 6.964 1.00 21.00 290 GLN A CA 1
ATOM 1547 C C . GLN A 1 205 ? 29.756 7.779 6.016 1.00 21.46 290 GLN A C 1
ATOM 1548 O O . GLN A 1 205 ? 29.602 6.813 5.246 1.00 22.31 290 GLN A O 1
ATOM 1554 N N . ILE A 1 206 ? 30.902 8.454 6.119 1.00 20.17 291 ILE A N 1
ATOM 1555 C CA . ILE A 1 206 ? 32.115 8.071 5.346 1.00 18.39 291 ILE A CA 1
ATOM 1556 C C . ILE A 1 206 ? 32.581 6.676 5.691 1.00 20.26 291 ILE A C 1
ATOM 1557 O O . ILE A 1 206 ? 32.867 5.854 4.810 1.00 18.96 291 ILE A O 1
ATOM 1562 N N . THR A 1 207 ? 32.633 6.380 6.997 1.00 19.66 292 THR A N 1
ATOM 1563 C CA . THR A 1 207 ? 32.935 5.059 7.435 1.00 21.14 292 THR A CA 1
ATOM 1564 C C . THR A 1 207 ? 32.001 4.002 6.887 1.00 20.01 292 THR A C 1
ATOM 1565 O O . THR A 1 207 ? 32.488 3.032 6.384 1.00 20.93 292 THR A O 1
ATOM 1569 N N . LYS A 1 208 ? 30.697 4.214 7.012 1.00 20.82 293 LYS A N 1
ATOM 1570 C CA . LYS A 1 208 ? 29.646 3.317 6.500 1.00 23.61 293 LYS A CA 1
ATOM 1571 C C . LYS A 1 208 ? 29.938 3.019 5.022 1.00 21.86 293 LYS A C 1
ATOM 1572 O O . LYS A 1 208 ? 29.915 1.862 4.574 1.00 22.49 293 LYS A O 1
ATOM 1578 N N . ASN A 1 209 ? 30.336 4.054 4.297 1.00 22.31 294 ASN A N 1
ATOM 1579 C CA . ASN A 1 209 ? 30.600 3.927 2.834 1.00 21.08 294 ASN A CA 1
ATOM 1580 C C . ASN A 1 209 ? 32.015 3.499 2.416 1.00 22.05 294 ASN A C 1
ATOM 1581 O O . ASN A 1 209 ? 32.318 3.391 1.232 1.00 18.55 294 ASN A O 1
ATOM 1586 N N . HIS A 1 210 ? 32.900 3.208 3.381 1.00 23.04 295 HIS A N 1
ATOM 1587 C CA . HIS A 1 210 ? 34.305 2.988 2.983 1.00 26.35 295 HIS A CA 1
ATOM 1588 C C . HIS A 1 210 ? 34.384 1.768 2.100 1.00 26.61 295 HIS A C 1
ATOM 1589 O O . HIS A 1 210 ? 33.585 0.833 2.252 1.00 27.41 295 HIS A O 1
ATOM 1596 N N . LEU A 1 211 ? 35.314 1.823 1.155 1.00 26.61 296 LEU A N 1
ATOM 1597 C CA . LEU A 1 211 ? 35.611 0.723 0.274 1.00 26.82 296 LEU A CA 1
ATOM 1598 C C . LEU A 1 211 ? 37.074 0.295 0.391 1.00 27.30 296 LEU A C 1
ATOM 1599 O O . LEU A 1 211 ? 37.961 1.142 0.575 1.00 27.22 296 LEU A O 1
ATOM 1604 N N . PRO A 1 212 ? 37.333 -1.022 0.212 1.00 27.04 297 PRO A N 1
ATOM 1605 C CA . PRO A 1 212 ? 38.714 -1.435 0.038 1.00 27.78 297 PRO A CA 1
ATOM 1606 C C . PRO A 1 212 ? 39.436 -0.709 -1.113 1.00 28.95 297 PRO A C 1
ATOM 1607 O O . PRO A 1 212 ? 38.824 -0.354 -2.134 1.00 29.36 297 PRO A O 1
ATOM 1611 N N . SER A 1 213 ? 40.744 -0.537 -0.948 1.00 29.37 298 SER A N 1
ATOM 1612 C CA . SER A 1 213 ? 41.632 0.137 -1.904 1.00 29.59 298 SER A CA 1
ATOM 1613 C C . SER A 1 213 ? 41.902 -0.681 -3.140 1.00 29.91 298 SER A C 1
ATOM 1614 O O . SER A 1 213 ? 42.335 -0.159 -4.171 1.00 27.91 298 SER A O 1
ATOM 1617 N N . THR A 1 214 ? 41.720 -1.998 -3.019 1.00 29.73 299 THR A N 1
ATOM 1618 C CA . THR A 1 214 ? 42.086 -2.881 -4.131 1.00 30.19 299 THR A CA 1
ATOM 1619 C C . THR A 1 214 ? 41.001 -3.929 -4.363 1.00 27.88 299 THR A C 1
ATOM 1620 O O . THR A 1 214 ? 40.290 -4.316 -3.430 1.00 26.96 299 THR A O 1
ATOM 1624 N N . THR A 1 215 ? 40.885 -4.371 -5.616 1.00 26.12 300 THR A N 1
ATOM 1625 C CA . THR A 1 215 ? 39.883 -5.363 -5.981 1.00 25.14 300 THR A CA 1
ATOM 1626 C C . THR A 1 215 ? 40.247 -6.767 -5.467 1.00 24.85 300 THR A C 1
ATOM 1627 O O . THR A 1 215 ? 41.409 -7.013 -5.123 1.00 26.26 300 THR A O 1
ATOM 1631 N N . SER A 1 216 ? 39.279 -7.672 -5.449 1.00 24.47 301 SER A N 1
ATOM 1632 C CA . SER A 1 216 ? 39.454 -9.022 -4.880 1.00 24.92 301 SER A CA 1
ATOM 1633 C C . SER A 1 216 ? 39.195 -10.174 -5.840 1.00 25.74 301 SER A C 1
ATOM 1634 O O . SER A 1 216 ? 39.602 -11.286 -5.563 1.00 25.01 301 SER A O 1
ATOM 1637 N N . THR A 1 217 ? 38.518 -9.946 -6.959 1.00 24.30 302 THR A N 1
ATOM 1638 C CA . THR A 1 217 ? 38.278 -11.062 -7.867 1.00 23.61 302 THR A CA 1
ATOM 1639 C C . THR A 1 217 ? 39.573 -11.462 -8.593 1.00 22.66 302 THR A C 1
ATOM 1640 O O . THR A 1 217 ? 40.204 -10.632 -9.271 1.00 21.46 302 THR A O 1
ATOM 1644 N N . PRO A 1 218 ? 40.005 -12.740 -8.404 1.00 22.22 303 PRO A N 1
ATOM 1645 C CA . PRO A 1 218 ? 41.261 -13.093 -9.073 1.00 22.48 303 PRO A CA 1
ATOM 1646 C C . PRO A 1 218 ? 41.102 -13.065 -10.618 1.00 21.78 303 PRO A C 1
ATOM 1647 O O . PRO A 1 218 ? 40.057 -13.482 -11.158 1.00 22.47 303 PRO A O 1
ATOM 1651 N N . GLY A 1 219 ? 42.127 -12.561 -11.298 1.00 21.39 304 GLY A N 1
ATOM 1652 C CA . GLY A 1 219 ? 42.071 -12.479 -12.768 1.00 20.97 304 GLY A CA 1
ATOM 1653 C C . GLY A 1 219 ? 41.416 -11.239 -13.335 1.00 21.80 304 GLY A C 1
ATOM 1654 O O . GLY A 1 219 ? 41.493 -10.999 -14.551 1.00 20.94 304 GLY A O 1
ATOM 1655 N N . LEU A 1 220 ? 40.785 -10.442 -12.486 1.00 20.52 305 LEU A N 1
ATOM 1656 C CA . LEU A 1 220 ? 40.133 -9.215 -12.983 1.00 21.37 305 LEU A CA 1
ATOM 1657 C C . LEU A 1 220 ? 41.048 -8.220 -13.714 1.00 20.71 305 LEU A C 1
ATOM 1658 O O . LEU A 1 220 ? 42.124 -7.883 -13.225 1.00 21.75 305 LEU A O 1
ATOM 1663 N N . ARG A 1 221 ? 40.610 -7.767 -14.895 1.00 20.23 306 ARG A N 1
ATOM 1664 C CA . ARG A 1 221 ? 41.344 -6.806 -15.693 1.00 18.46 306 ARG A CA 1
ATOM 1665 C C . ARG A 1 221 ? 40.364 -6.088 -16.630 1.00 18.35 306 ARG A C 1
ATOM 1666 O O . ARG A 1 221 ? 39.267 -6.629 -16.894 1.00 19.17 306 ARG A O 1
ATOM 1674 N N . PRO A 1 222 ? 40.776 -4.932 -17.168 1.00 19.38 307 PRO A N 1
ATOM 1675 C CA . PRO A 1 222 ? 40.036 -4.201 -18.191 1.00 18.00 307 PRO A CA 1
ATOM 1676 C C . PRO A 1 222 ? 39.807 -5.084 -19.430 1.00 18.95 307 PRO A C 1
ATOM 1677 O O . PRO A 1 222 ? 40.711 -5.808 -19.883 1.00 16.99 307 PRO A O 1
ATOM 1681 N N . MET A 1 223 ? 38.593 -4.995 -19.971 1.00 15.92 308 MET A N 1
ATOM 1682 C CA . MET A 1 223 ? 38.259 -5.684 -21.182 1.00 17.94 308 MET A CA 1
ATOM 1683 C C . MET A 1 223 ? 39.135 -5.205 -22.301 1.00 16.22 308 MET A C 1
ATOM 1684 O O . MET A 1 223 ? 39.433 -3.993 -22.398 1.00 16.73 308 MET A O 1
ATOM 1689 N N . GLU A 1 224 ? 39.498 -6.160 -23.160 1.00 18.03 309 GLU A N 1
ATOM 1690 C CA . GLU A 1 224 ? 40.295 -5.924 -24.350 1.00 18.64 309 GLU A CA 1
ATOM 1691 C C . GLU A 1 224 ? 39.523 -6.331 -25.635 1.00 17.73 309 GLU A C 1
ATOM 1692 O O . GLU A 1 224 ? 38.601 -7.169 -25.562 1.00 18.85 309 GLU A O 1
ATOM 1698 N N . PRO A 1 225 ? 39.923 -5.767 -26.804 1.00 19.69 310 PRO A N 1
ATOM 1699 C CA . PRO A 1 225 ? 39.243 -6.186 -28.050 1.00 18.92 310 PRO A CA 1
ATOM 1700 C C . PRO A 1 225 ? 39.307 -7.706 -28.301 1.00 18.53 310 PRO A C 1
ATOM 1701 O O . PRO A 1 225 ? 38.321 -8.326 -28.798 1.00 16.59 310 PRO A O 1
ATOM 1705 N N . LYS A 1 226 ? 40.414 -8.320 -27.884 1.00 17.46 311 LYS A N 1
ATOM 1706 C CA . LYS A 1 226 ? 40.537 -9.768 -28.005 1.00 19.58 311 LYS A CA 1
ATOM 1707 C C . LYS A 1 226 ? 39.437 -10.564 -27.269 1.00 18.56 311 LYS A C 1
ATOM 1708 O O . LYS A 1 226 ? 39.236 -11.725 -27.577 1.00 22.36 311 LYS A O 1
ATOM 1714 N N . ASP A 1 227 ? 38.805 -9.979 -26.242 1.00 17.98 312 ASP A N 1
ATOM 1715 C CA . ASP A 1 227 ? 37.800 -10.633 -25.407 1.00 15.68 312 ASP A CA 1
ATOM 1716 C C . ASP A 1 227 ? 36.416 -10.574 -26.051 1.00 14.38 312 ASP A C 1
ATOM 1717 O O . ASP A 1 227 ? 35.479 -11.038 -25.475 1.00 14.79 312 ASP A O 1
ATOM 1722 N N . ILE A 1 228 ? 36.240 -9.849 -27.151 1.00 14.91 313 ILE A N 1
ATOM 1723 C CA . ILE A 1 228 ? 34.888 -9.663 -27.704 1.00 14.74 313 ILE A CA 1
ATOM 1724 C C . ILE A 1 228 ? 34.110 -10.976 -27.935 1.00 15.49 313 ILE A C 1
ATOM 1725 O O . ILE A 1 228 ? 32.977 -11.115 -27.508 1.00 15.04 313 ILE A O 1
ATOM 1730 N N . ASP A 1 229 ? 34.700 -11.936 -28.594 1.00 14.74 314 ASP A N 1
ATOM 1731 C CA . ASP A 1 229 ? 33.944 -13.148 -28.883 1.00 16.62 314 ASP A CA 1
ATOM 1732 C C . ASP A 1 229 ? 33.525 -13.918 -27.626 1.00 15.84 314 ASP A C 1
ATOM 1733 O O . ASP A 1 229 ? 32.367 -14.348 -27.531 1.00 14.74 314 ASP A O 1
ATOM 1738 N N . THR A 1 230 ? 34.447 -14.092 -26.664 1.00 16.84 315 THR A N 1
ATOM 1739 C CA . THR A 1 230 ? 34.119 -14.804 -25.436 1.00 17.54 315 THR A CA 1
ATOM 1740 C C . THR A 1 230 ? 33.090 -14.052 -24.575 1.00 16.54 315 THR A C 1
ATOM 1741 O O . THR A 1 230 ? 32.179 -14.674 -24.043 1.00 14.97 315 THR A O 1
ATOM 1745 N N . VAL A 1 231 ? 33.279 -12.738 -24.437 1.00 15.20 316 VAL A N 1
ATOM 1746 C CA . VAL A 1 231 ? 32.257 -11.907 -23.748 1.00 15.76 316 VAL A CA 1
ATOM 1747 C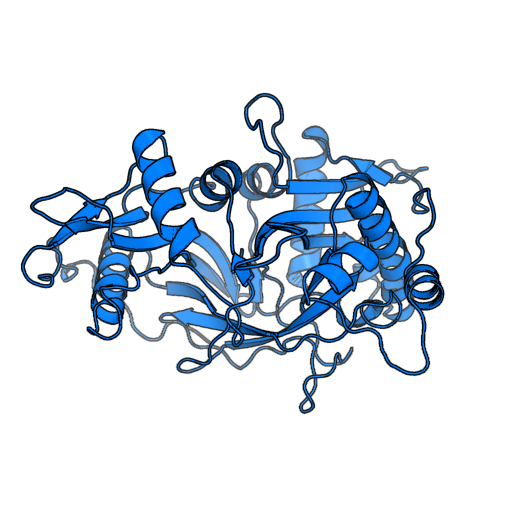 C . VAL A 1 231 ? 30.903 -11.983 -24.501 1.00 14.79 316 VAL A C 1
ATOM 1748 O O . VAL A 1 231 ? 29.875 -12.030 -23.891 1.00 14.82 316 VAL A O 1
ATOM 1752 N N . HIS A 1 232 ? 30.917 -11.937 -25.846 1.00 14.34 317 HIS A N 1
ATOM 1753 C CA . HIS A 1 232 ? 29.660 -12.002 -26.571 1.00 14.93 317 HIS A CA 1
ATOM 1754 C C . HIS A 1 232 ? 28.919 -13.309 -26.253 1.00 15.76 317 HIS A C 1
ATOM 1755 O O . HIS A 1 232 ? 27.752 -13.283 -25.949 1.00 15.39 317 HIS A O 1
ATOM 1762 N N . ASP A 1 233 ? 29.623 -14.438 -26.256 1.00 16.61 318 ASP A N 1
ATOM 1763 C CA . ASP A 1 233 ? 28.971 -15.702 -25.944 1.00 17.88 318 ASP A CA 1
ATOM 1764 C C . ASP A 1 233 ? 28.414 -15.787 -24.494 1.00 17.62 318 ASP A C 1
ATOM 1765 O O . ASP A 1 233 ? 27.296 -16.227 -24.297 1.00 16.90 318 ASP A O 1
ATOM 1770 N N . LEU A 1 234 ? 29.196 -15.341 -23.526 1.00 17.11 319 LEU A N 1
ATOM 1771 C CA . LEU A 1 234 ? 28.806 -15.390 -22.131 1.00 16.66 319 LEU A CA 1
ATOM 1772 C C . LEU A 1 234 ? 27.622 -14.445 -21.898 1.00 16.54 319 LEU A C 1
ATOM 1773 O O . LEU A 1 234 ? 26.640 -14.798 -21.214 1.00 16.75 319 LEU A O 1
ATOM 1778 N N . LEU A 1 235 ? 27.681 -13.250 -22.499 1.00 16.35 320 LEU A N 1
ATOM 1779 C CA . LEU A 1 235 ? 26.594 -12.276 -22.253 1.00 16.12 320 LEU A CA 1
ATOM 1780 C C . LEU A 1 235 ? 25.301 -12.837 -22.860 1.00 17.79 320 LEU A C 1
ATOM 1781 O O . LEU A 1 235 ? 24.234 -12.763 -22.245 1.00 17.57 320 LEU A O 1
ATOM 1786 N N . GLN A 1 236 ? 25.388 -13.426 -24.056 1.00 18.72 321 GLN A N 1
ATOM 1787 C CA . GLN A 1 236 ? 24.115 -13.872 -24.664 1.00 19.05 321 GLN A CA 1
ATOM 1788 C C . GLN A 1 236 ? 23.459 -15.005 -23.831 1.00 18.88 321 GLN A C 1
ATOM 1789 O O . GLN A 1 236 ? 22.213 -15.022 -23.671 1.00 17.99 321 GLN A O 1
ATOM 1795 N N . ARG A 1 237 ? 24.305 -15.907 -23.332 1.00 16.84 322 ARG A N 1
ATOM 1796 C CA . ARG A 1 237 ? 23.889 -17.048 -22.479 1.00 17.01 322 ARG A CA 1
ATOM 1797 C C . ARG A 1 237 ? 23.236 -16.518 -21.204 1.00 14.62 322 ARG A C 1
ATOM 1798 O O . ARG A 1 237 ? 22.132 -16.919 -20.838 1.00 16.16 322 ARG A O 1
ATOM 1806 N N . TYR A 1 238 ? 23.892 -15.516 -20.631 1.00 15.74 323 TYR A N 1
ATOM 1807 C CA . TYR A 1 238 ? 23.407 -14.899 -19.430 1.00 15.36 323 TYR A CA 1
ATOM 1808 C C . TYR A 1 238 ? 22.051 -14.206 -19.661 1.00 15.59 323 TYR A C 1
ATOM 1809 O O . TYR A 1 238 ? 21.090 -14.393 -18.909 1.00 15.70 323 TYR A O 1
ATOM 1818 N N . LEU A 1 239 ? 21.997 -13.374 -20.703 1.00 16.28 324 LEU A N 1
ATOM 1819 C CA . LEU A 1 239 ? 20.816 -12.590 -21.018 1.00 17.25 324 LEU A CA 1
ATOM 1820 C C . LEU A 1 239 ? 19.652 -13.493 -21.382 1.00 19.44 324 LEU A C 1
ATOM 1821 O O . LEU A 1 239 ? 18.504 -13.147 -21.142 1.00 17.09 324 LEU A O 1
ATOM 1826 N N . SER A 1 240 ? 19.943 -14.682 -21.929 1.00 22.42 325 SER A N 1
ATOM 1827 C CA . SER A 1 240 ? 18.866 -15.650 -22.211 1.00 25.08 325 SER A CA 1
ATOM 1828 C C . SER A 1 240 ? 18.014 -16.060 -21.032 1.00 24.88 325 SER A C 1
ATOM 1829 O O . SER A 1 240 ? 16.884 -16.482 -21.211 1.00 27.01 325 SER A O 1
ATOM 1832 N N . ARG A 1 241 ? 18.513 -15.857 -19.823 1.00 24.38 326 ARG A N 1
ATOM 1833 C CA . ARG A 1 241 ? 17.772 -16.135 -18.586 1.00 24.59 326 ARG A CA 1
ATOM 1834 C C . ARG A 1 241 ? 16.771 -15.012 -18.227 1.00 23.42 326 ARG A C 1
ATOM 1835 O O . ARG A 1 241 ? 16.164 -15.022 -17.137 1.00 22.82 326 ARG A O 1
ATOM 1843 N N . PHE A 1 242 ? 16.605 -14.046 -19.143 1.00 19.93 327 PHE A N 1
ATOM 1844 C CA . PHE A 1 242 ? 15.638 -12.953 -18.933 1.00 19.23 327 PHE A CA 1
ATOM 1845 C C . PHE A 1 242 ? 14.495 -12.910 -19.972 1.00 17.79 327 PHE A C 1
ATOM 1846 O O . PHE A 1 242 ? 14.722 -13.058 -21.185 1.00 18.61 327 PHE A O 1
ATOM 1854 N N . ALA A 1 243 ? 13.277 -12.670 -19.483 1.00 16.50 328 ALA A N 1
ATOM 1855 C CA . ALA A 1 243 ? 12.077 -12.680 -20.384 1.00 15.51 328 ALA A CA 1
ATOM 1856 C C . ALA A 1 243 ? 12.164 -11.589 -21.449 1.00 14.47 328 ALA A C 1
ATOM 1857 O O . ALA A 1 243 ? 11.842 -11.824 -22.573 1.00 14.08 328 ALA A O 1
ATOM 1859 N N . LEU A 1 244 ? 12.682 -10.422 -21.056 1.00 14.50 329 LEU A N 1
ATOM 1860 C CA . LEU A 1 244 ? 12.912 -9.314 -21.973 1.00 15.70 329 LEU A CA 1
ATOM 1861 C C . LEU A 1 244 ? 14.429 -8.957 -22.007 1.00 15.87 329 LEU A C 1
ATOM 1862 O O . LEU A 1 244 ? 15.011 -8.651 -20.984 1.00 17.42 329 LEU A O 1
ATOM 1867 N N . ASN A 1 245 ? 15.059 -9.019 -23.170 1.00 15.69 330 ASN A N 1
ATOM 1868 C CA . ASN A 1 245 ? 16.489 -8.870 -23.245 1.00 16.18 330 ASN A CA 1
ATOM 1869 C C . ASN A 1 245 ? 16.932 -8.315 -24.551 1.00 16.21 330 ASN A C 1
ATOM 1870 O O . ASN A 1 245 ? 16.197 -8.306 -25.569 1.00 15.84 330 ASN A O 1
ATOM 1875 N N . GLN A 1 246 ? 18.166 -7.862 -24.543 1.00 15.97 331 GLN A N 1
ATOM 1876 C CA . GLN A 1 246 ? 18.767 -7.384 -25.767 1.00 16.72 331 GLN A CA 1
ATOM 1877 C C . GLN A 1 246 ? 19.520 -8.509 -26.436 1.00 16.03 331 GLN A C 1
ATOM 1878 O O . GLN A 1 246 ? 20.372 -9.186 -25.800 1.00 15.02 331 GLN A O 1
ATOM 1884 N N . ALA A 1 247 ? 19.221 -8.706 -27.714 1.00 14.56 332 ALA A N 1
ATOM 1885 C CA . ALA A 1 247 ? 19.830 -9.788 -28.490 1.00 16.10 332 ALA A CA 1
ATOM 1886 C C . ALA A 1 247 ? 21.139 -9.357 -29.163 1.00 15.58 332 ALA A C 1
ATOM 1887 O O . ALA A 1 247 ? 21.196 -9.136 -30.398 1.00 17.34 332 ALA A O 1
ATOM 1889 N N . PHE A 1 248 ? 22.202 -9.225 -28.363 1.00 14.20 333 PHE A N 1
ATOM 1890 C CA . PHE A 1 248 ? 23.445 -8.558 -28.806 1.00 14.84 333 PHE A CA 1
ATOM 1891 C C . PHE A 1 248 ? 24.100 -9.211 -30.025 1.00 13.65 333 PHE A C 1
ATOM 1892 O O . PHE A 1 248 ? 24.182 -10.465 -30.108 1.00 14.66 333 PHE A O 1
ATOM 1900 N N . THR A 1 249 ? 24.568 -8.374 -30.929 1.00 14.32 334 THR A N 1
ATOM 1901 C CA . THR A 1 249 ? 25.430 -8.814 -32.014 1.00 14.26 334 THR A CA 1
ATOM 1902 C C . THR A 1 249 ? 26.852 -8.614 -31.616 1.00 14.22 334 THR A C 1
ATOM 1903 O O . THR A 1 249 ? 27.120 -7.911 -30.628 1.00 14.55 334 THR A O 1
ATOM 1907 N N . ARG A 1 250 ? 27.774 -9.164 -32.435 1.00 13.55 335 ARG A N 1
ATOM 1908 C CA . ARG A 1 250 ? 29.181 -8.959 -32.152 1.00 13.97 335 ARG A CA 1
ATOM 1909 C C . ARG A 1 250 ? 29.565 -7.472 -32.239 1.00 12.12 335 ARG A C 1
ATOM 1910 O O . ARG A 1 250 ? 30.239 -6.942 -31.338 1.00 12.61 335 ARG A O 1
ATOM 1918 N N . GLU A 1 251 ? 29.087 -6.805 -33.274 1.00 11.84 336 GLU A N 1
ATOM 1919 C CA . GLU A 1 251 ? 29.335 -5.344 -33.380 1.00 10.74 336 GLU A CA 1
ATOM 1920 C C . GLU A 1 251 ? 28.764 -4.582 -32.194 1.00 10.60 336 GLU A C 1
ATOM 1921 O O . GLU A 1 251 ? 29.354 -3.597 -31.714 1.00 11.42 336 GLU A O 1
ATOM 1927 N N . GLU A 1 252 ? 27.622 -4.997 -31.677 1.00 11.06 337 GLU A N 1
ATOM 1928 C CA . GLU A 1 252 ? 27.073 -4.316 -30.474 1.00 11.75 337 GLU A CA 1
ATOM 1929 C C . GLU A 1 252 ? 27.906 -4.617 -29.244 1.00 11.57 337 GLU A C 1
ATOM 1930 O O . GLU A 1 252 ? 28.059 -3.771 -28.406 1.00 11.67 337 GLU A O 1
ATOM 1936 N N . VAL A 1 253 ? 28.482 -5.788 -29.134 1.00 11.84 338 VAL A N 1
ATOM 1937 C CA . VAL A 1 253 ? 29.503 -5.991 -28.085 1.00 12.70 338 VAL A CA 1
ATOM 1938 C C . VAL A 1 253 ? 30.712 -5.052 -28.211 1.00 10.92 338 VAL A C 1
ATOM 1939 O O . VAL A 1 253 ? 31.170 -4.438 -27.244 1.00 12.64 338 VAL A O 1
ATOM 1943 N N . ASP A 1 254 ? 31.254 -4.902 -29.425 1.00 10.52 339 ASP A N 1
ATOM 1944 C CA . ASP A 1 254 ? 32.351 -4.028 -29.599 1.00 9.42 339 ASP A CA 1
ATOM 1945 C C . ASP A 1 254 ? 31.952 -2.558 -29.256 1.00 12.20 339 ASP A C 1
ATOM 1946 O O . ASP A 1 254 ? 32.701 -1.792 -28.580 1.00 12.32 339 ASP A O 1
ATOM 1951 N N . HIS A 1 255 ? 30.768 -2.154 -29.729 1.00 12.56 340 HIS A N 1
ATOM 1952 C CA . HIS A 1 255 ? 30.436 -0.719 -29.609 1.00 11.68 340 HIS A CA 1
ATOM 1953 C C . HIS A 1 255 ? 30.059 -0.346 -28.176 1.00 11.41 340 HIS A C 1
ATOM 1954 O O . HIS A 1 255 ? 30.550 0.602 -27.616 1.00 12.30 340 HIS A O 1
ATOM 1961 N N . TRP A 1 256 ? 29.255 -1.164 -27.570 1.00 10.81 341 TRP A N 1
ATOM 1962 C CA . TRP A 1 256 ? 28.740 -0.829 -26.248 1.00 11.85 341 TRP A CA 1
ATOM 1963 C C . TRP A 1 256 ? 29.657 -1.187 -25.102 1.00 12.44 341 TRP A C 1
ATOM 1964 O O . TRP A 1 256 ? 29.442 -0.653 -24.000 1.00 12.95 341 TRP A O 1
ATOM 1975 N N . LEU A 1 257 ? 30.654 -2.080 -25.300 1.00 12.15 342 LEU A N 1
ATOM 1976 C CA . LEU A 1 257 ? 31.468 -2.527 -24.183 1.00 13.61 342 LEU A CA 1
ATOM 1977 C C . LEU A 1 257 ? 32.959 -2.197 -24.306 1.00 14.00 342 LEU A C 1
ATOM 1978 O O . LEU A 1 257 ? 33.650 -2.176 -23.297 1.00 15.30 342 LEU A O 1
ATOM 1983 N N . VAL A 1 258 ? 33.495 -1.956 -25.496 1.00 14.32 343 VAL A N 1
ATOM 1984 C CA . VAL A 1 258 ? 34.936 -1.660 -25.576 1.00 17.12 343 VAL A CA 1
ATOM 1985 C C . VAL A 1 258 ? 35.293 -0.223 -25.952 1.00 16.37 343 VAL A C 1
ATOM 1986 O O . VAL A 1 258 ? 35.283 0.213 -27.121 1.00 14.93 343 VAL A O 1
ATOM 1990 N N . HIS A 1 259 ? 35.593 0.520 -24.900 1.00 15.86 344 HIS A N 1
ATOM 1991 C CA . HIS A 1 259 ? 36.003 1.892 -25.052 1.00 15.07 344 HIS A CA 1
ATOM 1992 C C . HIS A 1 259 ? 37.153 1.998 -26.060 1.00 16.37 344 HIS A C 1
ATOM 1993 O O . HIS A 1 259 ? 38.046 1.142 -26.085 1.00 18.41 344 HIS A O 1
ATOM 2000 N N . LYS A 1 260 ? 37.075 2.993 -26.906 1.00 15.67 345 LYS A N 1
ATOM 2001 C CA . LYS A 1 260 ? 38.097 3.263 -27.930 1.00 17.70 345 LYS A CA 1
ATOM 2002 C C . LYS A 1 260 ? 38.865 4.568 -27.628 1.00 17.26 345 LYS A C 1
ATOM 2003 O O . LYS A 1 260 ? 38.524 5.636 -28.185 1.00 18.36 345 LYS A O 1
ATOM 2009 N N . PRO A 1 261 ? 39.946 4.454 -26.853 1.00 19.11 346 PRO A N 1
ATOM 2010 C CA . PRO A 1 261 ? 40.655 5.648 -26.379 1.00 22.29 346 PRO A CA 1
ATOM 2011 C C . PRO A 1 261 ? 41.320 6.456 -27.469 1.00 24.13 346 PRO A C 1
ATOM 2012 O O . PRO A 1 261 ? 41.426 7.683 -27.318 1.00 24.16 346 PRO A O 1
ATOM 2016 N N . GLU A 1 262 ? 41.673 5.813 -28.591 1.00 25.48 347 GLU A N 1
ATOM 2017 C CA . GLU A 1 262 ? 42.317 6.514 -29.710 1.00 27.74 347 GLU A CA 1
ATOM 2018 C C . GLU A 1 262 ? 41.389 7.542 -30.379 1.00 28.12 347 GLU A C 1
ATOM 2019 O O . GLU A 1 262 ? 41.851 8.503 -30.998 1.00 28.98 347 GLU A O 1
ATOM 2025 N N . THR A 1 263 ? 40.094 7.320 -30.260 1.00 28.43 348 THR A N 1
ATOM 2026 C CA . THR A 1 263 ? 39.066 8.058 -30.998 1.00 28.91 348 THR A CA 1
ATOM 2027 C C . THR A 1 263 ? 38.045 8.786 -30.107 1.00 29.00 348 THR A C 1
ATOM 2028 O O . THR A 1 263 ? 37.312 9.656 -30.588 1.00 29.03 348 THR A O 1
ATOM 2032 N N . VAL A 1 264 ? 38.024 8.413 -28.824 1.00 28.48 349 VAL A N 1
ATOM 2033 C CA . VAL A 1 264 ? 37.059 8.897 -27.824 1.00 28.27 349 VAL A CA 1
ATOM 2034 C C . VAL A 1 264 ? 37.902 9.520 -26.719 1.00 28.12 349 VAL A C 1
ATOM 2035 O O . VAL A 1 264 ? 38.600 8.828 -25.965 1.00 28.54 349 VAL A O 1
ATOM 2039 N N . LYS A 1 265 ? 37.839 10.832 -26.632 1.00 29.12 350 LYS A N 1
ATOM 2040 C CA . LYS A 1 265 ? 38.665 11.533 -25.634 1.00 30.62 350 LYS A CA 1
ATOM 2041 C C . LYS A 1 265 ? 38.021 11.603 -24.255 1.00 29.75 350 LYS A C 1
ATOM 2042 O O . LYS A 1 265 ? 38.735 11.716 -23.246 1.00 31.12 350 LYS A O 1
ATOM 2048 N N . GLU A 1 266 ? 36.692 11.526 -24.161 1.00 26.87 351 GLU A N 1
ATOM 2049 C CA . GLU A 1 266 ? 36.103 11.523 -22.835 1.00 25.04 351 GLU A CA 1
ATOM 2050 C C . GLU A 1 266 ? 35.436 10.182 -22.668 1.00 22.26 351 GLU A C 1
ATOM 2051 O O . GLU A 1 266 ? 34.326 9.978 -23.198 1.00 22.39 351 GLU A O 1
ATOM 2057 N N . GLN A 1 267 ? 36.113 9.275 -21.952 1.00 19.02 352 GLN A N 1
ATOM 2058 C CA . GLN A 1 267 ? 35.622 7.903 -21.748 1.00 17.29 352 GLN A CA 1
ATOM 2059 C C . GLN A 1 267 ? 34.219 7.882 -21.196 1.00 17.60 352 GLN A C 1
ATOM 2060 O O . GLN A 1 267 ? 33.915 8.610 -20.202 1.00 16.21 352 GLN A O 1
ATOM 2066 N N . VAL A 1 268 ? 33.371 7.039 -21.820 1.00 16.31 353 VAL A N 1
ATOM 2067 C CA . VAL A 1 268 ? 31.987 6.858 -21.362 1.00 14.42 353 VAL A CA 1
ATOM 2068 C C . VAL A 1 268 ? 31.662 5.420 -20.835 1.00 13.62 353 VAL A C 1
ATOM 2069 O O . VAL A 1 268 ? 30.870 5.283 -19.907 1.00 13.51 353 VAL A O 1
ATOM 2073 N N . VAL A 1 269 ? 32.313 4.388 -21.397 1.00 12.16 354 VAL A N 1
ATOM 2074 C CA . VAL A 1 269 ? 32.080 3.001 -20.983 1.00 14.54 354 VAL A CA 1
ATOM 2075 C C . VAL A 1 269 ? 33.352 2.444 -20.366 1.00 12.76 354 VAL A C 1
ATOM 2076 O O . VAL A 1 269 ? 34.446 2.629 -20.901 1.00 15.00 354 VAL A O 1
ATOM 2080 N N . TRP A 1 270 ? 33.178 1.773 -19.241 1.00 11.93 355 TRP A N 1
ATOM 2081 C CA . TRP A 1 270 ? 34.219 0.992 -18.578 1.00 13.74 355 TRP A CA 1
ATOM 2082 C C . TRP A 1 270 ? 33.773 -0.483 -18.609 1.00 13.06 355 TRP A C 1
ATOM 2083 O O . TRP A 1 270 ? 32.672 -0.755 -18.239 1.00 14.05 355 TRP A O 1
ATOM 2094 N N . ALA A 1 271 ? 34.627 -1.430 -18.993 1.00 12.43 356 ALA A N 1
ATOM 2095 C CA . ALA A 1 271 ? 34.235 -2.860 -18.955 1.00 13.99 356 ALA A CA 1
ATOM 2096 C C . ALA A 1 271 ? 35.450 -3.622 -18.405 1.00 14.35 356 ALA A C 1
ATOM 2097 O O . ALA A 1 271 ? 36.618 -3.252 -18.694 1.00 13.67 356 ALA A O 1
ATOM 2099 N N . TYR A 1 272 ? 35.165 -4.615 -17.574 1.00 13.70 357 TYR A N 1
ATOM 2100 C CA . TYR A 1 272 ? 36.210 -5.433 -16.946 1.00 15.79 357 TYR A CA 1
ATOM 2101 C C . TYR A 1 272 ? 35.851 -6.890 -17.063 1.00 14.93 357 TYR A C 1
ATOM 2102 O O . TYR A 1 272 ? 34.657 -7.274 -17.063 1.00 15.34 357 TYR A O 1
ATOM 2111 N N . VAL A 1 273 ? 36.870 -7.723 -17.278 1.00 16.23 358 VAL A N 1
ATOM 2112 C CA . VAL A 1 273 ? 36.677 -9.162 -17.429 1.00 17.18 358 VAL A CA 1
ATOM 2113 C C . VAL A 1 273 ? 37.445 -9.877 -16.336 1.00 18.20 358 VAL A C 1
ATOM 2114 O O . VAL A 1 273 ? 38.420 -9.321 -15.790 1.00 19.93 358 VAL A O 1
ATOM 2118 N N . VAL A 1 274 ? 37.025 -11.110 -16.063 1.00 18.07 359 VAL A N 1
ATOM 2119 C CA . VAL A 1 274 ? 37.739 -11.989 -15.145 1.00 19.12 359 VAL A CA 1
ATOM 2120 C C . VAL A 1 274 ? 38.321 -13.075 -15.998 1.00 19.92 359 VAL A C 1
ATOM 2121 O O . VAL A 1 274 ? 37.582 -13.908 -16.529 1.00 19.92 359 VAL A O 1
ATOM 2125 N N . GLU A 1 275 ? 39.636 -12.981 -16.220 1.00 21.65 360 GLU A N 1
ATOM 2126 C CA . GLU A 1 275 ? 40.404 -14.044 -16.901 1.00 24.49 360 GLU A CA 1
ATOM 2127 C C . GLU A 1 275 ? 40.764 -15.131 -15.885 1.00 26.66 360 GLU A C 1
ATOM 2128 O O . GLU A 1 275 ? 41.538 -14.855 -14.979 1.00 27.26 360 GLU A O 1
ATOM 2134 N N . ASP A 1 276 ? 40.198 -16.337 -16.003 1.00 28.74 361 ASP A N 1
ATOM 2135 C CA . ASP A 1 276 ? 40.446 -17.364 -14.974 1.00 31.39 361 ASP A CA 1
ATOM 2136 C C . ASP A 1 276 ? 41.946 -17.578 -14.813 1.00 32.58 361 ASP A C 1
ATOM 2137 O O . ASP A 1 276 ? 42.637 -17.811 -15.806 1.00 31.21 361 ASP A O 1
ATOM 2142 N N . PRO A 1 277 ? 42.456 -17.501 -13.570 1.00 34.62 362 PRO A N 1
ATOM 2143 C CA . PRO A 1 277 ? 43.885 -17.757 -13.311 1.00 36.29 362 PRO A CA 1
ATOM 2144 C C . PRO A 1 277 ? 44.435 -19.083 -13.878 1.00 37.50 362 PRO A C 1
ATOM 2145 O O . PRO A 1 277 ? 45.583 -19.109 -14.301 1.00 38.16 362 PRO A O 1
ATOM 2149 N N . GLU A 1 278 ? 43.636 -20.149 -13.893 1.00 38.47 363 GLU A N 1
ATOM 2150 C CA . GLU A 1 278 ? 44.099 -21.464 -14.351 1.00 39.84 363 GLU A CA 1
ATOM 2151 C C . GLU A 1 278 ? 43.815 -21.755 -15.831 1.00 40.00 363 GLU A C 1
ATOM 2152 O O . GLU A 1 278 ? 44.739 -22.078 -16.587 1.00 40.69 363 GLU A O 1
ATOM 2158 N N . THR A 1 279 ? 42.555 -21.596 -16.257 1.00 39.42 364 THR A N 1
ATOM 2159 C CA . THR A 1 279 ? 42.159 -21.891 -17.640 1.00 38.43 364 THR A CA 1
ATOM 2160 C C . THR A 1 279 ? 42.360 -20.718 -18.593 1.00 38.09 364 THR A C 1
ATOM 2161 O O . THR A 1 279 ? 42.504 -20.914 -19.793 1.00 37.37 364 THR A O 1
ATOM 2165 N N . HIS A 1 280 ? 42.317 -19.491 -18.061 1.00 37.79 365 HIS A N 1
ATOM 2166 C CA . HIS A 1 280 ? 42.412 -18.234 -18.864 1.00 37.37 365 HIS A CA 1
ATOM 2167 C C . HIS A 1 280 ? 41.268 -17.967 -19.828 1.00 35.86 365 HIS A C 1
ATOM 2168 O O . HIS A 1 280 ? 41.420 -17.187 -20.764 1.00 35.45 365 HIS A O 1
ATOM 2175 N N . LYS A 1 281 ? 40.132 -18.617 -19.583 1.00 34.92 366 LYS A N 1
ATOM 2176 C CA . LYS A 1 281 ? 38.888 -18.331 -20.306 1.00 33.17 366 LYS A CA 1
ATOM 2177 C C . LYS A 1 281 ? 38.232 -17.253 -19.486 1.00 31.17 366 LYS A C 1
ATOM 2178 O O . LYS A 1 281 ? 38.380 -17.250 -18.277 1.00 30.34 366 LYS A O 1
ATOM 2184 N N . ILE A 1 282 ? 37.544 -16.327 -20.143 1.00 29.00 367 ILE A N 1
ATOM 2185 C CA . ILE A 1 282 ? 36.845 -15.310 -19.371 1.00 28.05 367 ILE A CA 1
ATOM 2186 C C . ILE A 1 282 ? 35.576 -15.944 -18.763 1.00 26.46 367 ILE A C 1
ATOM 2187 O O . ILE A 1 282 ? 34.728 -16.536 -19.507 1.00 26.09 367 ILE A O 1
ATOM 2192 N N . THR A 1 283 ? 35.496 -15.906 -17.413 1.00 22.88 368 THR A N 1
ATOM 2193 C CA . THR A 1 283 ? 34.439 -16.553 -16.655 1.00 21.51 368 THR A CA 1
ATOM 2194 C C . THR A 1 283 ? 33.374 -15.561 -16.155 1.00 20.09 368 THR A C 1
ATOM 2195 O O . THR A 1 283 ? 32.291 -15.941 -15.678 1.00 19.93 368 THR A O 1
ATOM 2199 N N . ASP A 1 284 ? 33.685 -14.272 -16.231 1.00 16.32 369 ASP A N 1
ATOM 2200 C CA . ASP A 1 284 ? 32.745 -13.266 -15.764 1.00 16.20 369 ASP A CA 1
ATOM 2201 C C . ASP A 1 284 ? 33.109 -11.939 -16.410 1.00 14.32 369 ASP A C 1
ATOM 2202 O O . ASP A 1 284 ? 34.265 -11.696 -16.808 1.00 15.01 369 ASP A O 1
ATOM 2207 N N . PHE A 1 285 ? 32.171 -11.001 -16.363 1.00 14.74 370 PHE A N 1
ATOM 2208 C CA . PHE A 1 285 ? 32.534 -9.619 -16.715 1.00 15.43 370 PHE A CA 1
ATOM 2209 C C . PHE A 1 285 ? 31.522 -8.677 -16.155 1.00 12.94 370 PHE A C 1
ATOM 2210 O O . PHE A 1 285 ? 30.393 -9.092 -15.863 1.00 13.51 370 PHE A O 1
ATOM 2218 N N . PHE A 1 286 ? 31.908 -7.383 -16.044 1.00 14.99 371 PHE A N 1
ATOM 2219 C CA . PHE A 1 286 ? 30.893 -6.348 -15.754 1.00 14.27 371 PHE A CA 1
ATOM 2220 C C . PHE A 1 286 ? 31.258 -5.044 -16.408 1.00 12.83 371 PHE A C 1
ATOM 2221 O O . PHE A 1 286 ? 32.378 -4.853 -16.881 1.00 12.93 371 PHE A O 1
ATOM 2229 N N . SER A 1 287 ? 30.355 -4.086 -16.343 1.00 13.77 372 SER A N 1
ATOM 2230 C CA . SER A 1 287 ? 30.622 -2.812 -17.012 1.00 13.85 372 SER A CA 1
ATOM 2231 C C . SER A 1 287 ? 29.771 -1.723 -16.401 1.00 13.59 372 SER A C 1
ATOM 2232 O O . SER A 1 287 ? 28.756 -2.030 -15.755 1.00 15.65 372 SER A O 1
ATOM 2235 N N . PHE A 1 288 ? 30.130 -0.456 -16.652 1.00 12.20 373 PHE A N 1
ATOM 2236 C CA . PHE A 1 288 ? 29.371 0.685 -16.144 1.00 11.39 373 PHE A CA 1
ATOM 2237 C C . PHE A 1 288 ? 29.688 1.904 -17.030 1.00 11.46 373 PHE A C 1
ATOM 2238 O O . PHE A 1 288 ? 30.796 1.976 -17.700 1.00 12.19 373 PHE A O 1
ATOM 2246 N N . TYR A 1 289 ? 28.730 2.828 -17.073 1.00 11.56 374 TYR A N 1
ATOM 2247 C CA . TYR A 1 289 ? 28.855 4.016 -17.930 1.00 12.42 374 TYR A CA 1
ATOM 2248 C C . TYR A 1 289 ? 28.824 5.321 -17.134 1.00 12.13 374 TYR A C 1
ATOM 2249 O O . TYR A 1 289 ? 28.299 5.392 -16.030 1.00 13.14 374 TYR A O 1
ATOM 2258 N N . ASN A 1 290 ? 29.381 6.355 -17.754 1.00 13.45 375 ASN A N 1
ATOM 2259 C CA . ASN A 1 290 ? 29.507 7.670 -17.192 1.00 12.88 375 ASN A CA 1
ATOM 2260 C C . ASN A 1 290 ? 28.358 8.601 -17.619 1.00 12.77 375 ASN A C 1
ATOM 2261 O O . ASN A 1 290 ? 28.222 8.886 -18.788 1.00 12.95 375 ASN A O 1
ATOM 2266 N N . LEU A 1 291 ? 27.550 9.065 -16.668 1.00 12.41 376 LEU A N 1
ATOM 2267 C CA . LEU A 1 291 ? 26.443 10.001 -16.927 1.00 12.60 376 LEU A CA 1
ATOM 2268 C C . LEU A 1 291 ? 26.412 11.033 -15.787 1.00 13.30 376 LEU A C 1
ATOM 2269 O O . LEU A 1 291 ? 26.038 10.673 -14.642 1.00 14.32 376 LEU A O 1
ATOM 2274 N N . GLU A 1 292 ? 26.934 12.233 -16.041 1.00 14.53 377 GLU A N 1
ATOM 2275 C CA . GLU A 1 292 ? 26.948 13.272 -15.015 1.00 16.59 377 GLU A CA 1
ATOM 2276 C C . GLU A 1 292 ? 25.578 13.876 -14.920 1.00 16.68 377 GLU A C 1
ATOM 2277 O O . GLU A 1 292 ? 24.819 13.855 -15.892 1.00 16.65 377 GLU A O 1
ATOM 2283 N N . SE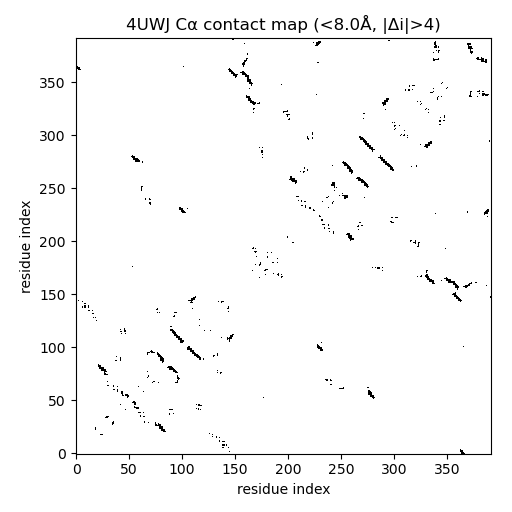R A 1 293 ? 25.310 14.530 -13.788 1.00 15.44 378 SER A N 1
ATOM 2284 C CA . SER A 1 293 ? 24.151 15.416 -13.679 1.00 15.46 378 SER A CA 1
ATOM 2285 C C . SER A 1 293 ? 24.669 16.767 -13.324 1.00 16.29 378 SER A C 1
ATOM 2286 O O . SER A 1 293 ? 25.623 16.894 -12.572 1.00 17.35 378 SER A O 1
ATOM 2289 N N . THR A 1 294 ? 24.061 17.791 -13.877 1.00 16.95 379 THR A N 1
ATOM 2290 C CA . THR A 1 294 ? 24.420 19.125 -13.407 1.00 16.67 379 THR A CA 1
ATOM 2291 C C . THR A 1 294 ? 23.636 19.408 -12.154 1.00 17.47 379 THR A C 1
ATOM 2292 O O . THR A 1 294 ? 22.452 19.035 -11.997 1.00 15.61 379 THR A O 1
ATOM 2296 N N . VAL A 1 295 ? 24.380 19.996 -11.238 1.00 16.74 380 VAL A N 1
ATOM 2297 C CA . VAL A 1 295 ? 23.805 20.468 -9.998 1.00 18.23 380 VAL A CA 1
ATOM 2298 C C . VAL A 1 295 ? 23.393 21.933 -10.266 1.00 19.69 380 VAL A C 1
ATOM 2299 O O . VAL A 1 295 ? 24.228 22.827 -10.553 1.00 20.84 380 VAL A O 1
ATOM 2303 N N . ILE A 1 296 ? 22.080 22.153 -10.229 1.00 22.27 381 ILE A N 1
ATOM 2304 C CA . ILE A 1 296 ? 21.478 23.388 -10.693 1.00 23.77 381 ILE A CA 1
ATOM 2305 C C . ILE A 1 296 ? 21.926 24.671 -9.933 1.00 25.11 381 ILE A C 1
ATOM 2306 O O . ILE A 1 296 ? 22.326 25.635 -10.561 1.00 25.43 381 ILE A O 1
ATOM 2311 N N . GLN A 1 297 ? 21.926 24.667 -8.611 1.00 27.23 382 GLN A N 1
ATOM 2312 C CA . GLN A 1 297 ? 22.271 25.915 -7.915 1.00 29.76 382 GLN A CA 1
ATOM 2313 C C . GLN A 1 297 ? 22.965 25.528 -6.633 1.00 30.61 382 GLN A C 1
ATOM 2314 O O . GLN A 1 297 ? 22.299 25.272 -5.651 1.00 33.15 382 GLN A O 1
ATOM 2316 N N . ASN A 1 298 ? 24.300 25.477 -6.665 1.00 31.57 383 ASN A N 1
ATOM 2317 C CA . ASN A 1 298 ? 25.124 25.059 -5.535 1.00 31.72 383 ASN A CA 1
ATOM 2318 C C . ASN A 1 298 ? 26.456 25.772 -5.576 1.00 33.15 383 ASN A C 1
ATOM 2319 O O . ASN A 1 298 ? 27.218 25.568 -6.498 1.00 33.35 383 ASN A O 1
ATOM 2324 N N . PRO A 1 299 ? 26.763 26.611 -4.566 1.00 34.17 384 PRO A N 1
ATOM 2325 C CA . PRO A 1 299 ? 28.052 27.347 -4.551 1.00 35.44 384 PRO A CA 1
ATOM 2326 C C . PRO A 1 299 ? 29.269 26.428 -4.613 1.00 35.45 384 PRO A C 1
ATOM 2327 O O . PRO A 1 299 ? 30.313 26.800 -5.149 1.00 37.59 384 PRO A O 1
ATOM 2331 N N . LYS A 1 300 ? 29.129 25.225 -4.073 1.00 36.05 385 LYS A N 1
ATOM 2332 C CA . LYS A 1 300 ? 30.245 24.308 -3.900 1.00 35.18 385 LYS A CA 1
ATOM 2333 C C . LYS A 1 300 ? 30.521 23.364 -5.077 1.00 35.26 385 LYS A C 1
ATOM 2334 O O . LYS A 1 300 ? 31.681 23.011 -5.330 1.00 36.12 385 LYS A O 1
ATOM 2336 N N . HIS A 1 301 ? 29.491 22.960 -5.825 1.00 32.73 386 HIS A N 1
ATOM 2337 C CA . HIS A 1 301 ? 29.730 22.009 -6.913 1.00 30.32 386 HIS A CA 1
ATOM 2338 C C . HIS A 1 301 ? 28.769 22.313 -8.035 1.00 29.06 386 HIS A C 1
ATOM 2339 O O . HIS A 1 301 ? 27.658 22.829 -7.779 1.00 28.69 386 HIS A O 1
ATOM 2346 N N . ASP A 1 302 ? 29.181 21.970 -9.254 1.00 28.92 387 ASP A N 1
ATOM 2347 C CA . ASP A 1 302 ? 28.264 22.126 -10.389 1.00 28.39 387 ASP A CA 1
ATOM 2348 C C . ASP A 1 302 ? 27.861 20.800 -11.054 1.00 27.04 387 ASP A C 1
ATOM 2349 O O . ASP A 1 302 ? 26.981 20.816 -11.912 1.00 24.71 387 ASP A O 1
ATOM 2354 N N . ASN A 1 303 ? 28.472 19.684 -10.641 1.00 25.76 388 ASN A N 1
ATOM 2355 C CA . ASN A 1 303 ? 28.189 18.364 -11.223 1.00 26.35 388 ASN A CA 1
ATOM 2356 C C . ASN A 1 303 ? 28.144 17.253 -10.158 1.00 25.03 388 ASN A C 1
ATOM 2357 O O . ASN A 1 303 ? 28.742 17.408 -9.096 1.00 25.01 388 ASN A O 1
ATOM 2362 N N . VAL A 1 304 ? 27.426 16.175 -10.441 1.00 22.23 389 VAL A N 1
ATOM 2363 C CA . VAL A 1 304 ? 27.522 14.898 -9.736 1.00 21.51 389 VAL A CA 1
ATOM 2364 C C . VAL A 1 304 ? 27.981 13.930 -10.812 1.00 19.72 389 VAL A C 1
ATOM 2365 O O . VAL A 1 304 ? 27.318 13.901 -11.889 1.00 20.24 389 VAL A O 1
ATOM 2369 N N . ARG A 1 305 ? 29.063 13.182 -10.569 1.00 18.10 390 ARG A N 1
ATOM 2370 C CA . ARG A 1 305 ? 29.617 12.219 -11.570 1.00 18.83 390 ARG A CA 1
ATOM 2371 C C . ARG A 1 305 ? 29.122 10.859 -11.185 1.00 17.22 390 ARG A C 1
ATOM 2372 O O . ARG A 1 305 ? 29.638 10.236 -10.240 1.00 17.92 390 ARG A O 1
ATOM 2380 N N . ALA A 1 306 ? 28.015 10.449 -11.790 1.00 16.96 391 ALA A N 1
ATOM 2381 C CA . ALA A 1 306 ? 27.504 9.121 -11.550 1.00 14.83 391 ALA A CA 1
ATOM 2382 C C . ALA A 1 306 ? 28.038 8.093 -12.534 1.00 15.74 391 ALA A C 1
ATOM 2383 O O . ALA A 1 306 ? 28.117 8.372 -13.738 1.00 15.09 391 ALA A O 1
ATOM 2385 N N . ALA A 1 307 ? 28.324 6.912 -12.013 1.00 15.66 392 ALA A N 1
ATOM 2386 C CA . ALA A 1 307 ? 28.524 5.649 -12.799 1.00 15.29 392 ALA A CA 1
ATOM 2387 C C . ALA A 1 307 ? 27.251 4.834 -12.660 1.00 14.89 392 ALA A C 1
ATOM 2388 O O . ALA A 1 307 ? 26.687 4.700 -11.544 1.00 12.60 392 ALA A O 1
ATOM 2390 N N . TYR A 1 308 ? 26.774 4.288 -13.783 1.00 12.84 393 TYR A N 1
ATOM 2391 C CA . TYR A 1 308 ? 25.629 3.403 -13.797 1.00 12.14 393 TYR A CA 1
ATOM 2392 C C . TYR A 1 308 ? 26.024 1.990 -14.182 1.00 11.76 393 TYR A C 1
ATOM 2393 O O . TYR A 1 308 ? 26.720 1.783 -15.197 1.00 11.47 393 TYR A O 1
ATOM 2402 N N . LEU A 1 309 ? 25.596 1.019 -13.372 1.00 11.89 394 LEU A N 1
ATOM 2403 C CA . LEU A 1 309 ? 25.900 -0.353 -13.713 1.00 12.42 394 LEU A CA 1
ATOM 2404 C C . LEU A 1 309 ? 25.247 -0.651 -15.093 1.00 12.94 394 LEU A C 1
ATOM 2405 O O . LEU A 1 309 ? 24.056 -0.351 -15.295 1.00 13.22 394 LEU A O 1
ATOM 2410 N N . TYR A 1 310 ? 25.996 -1.305 -15.974 1.00 13.19 395 TYR A N 1
ATOM 2411 C CA . TYR A 1 310 ? 25.501 -1.604 -17.319 1.00 13.03 395 TYR A CA 1
ATOM 2412 C C . TYR A 1 310 ? 25.317 -3.111 -17.441 1.00 12.61 395 TYR A C 1
ATOM 2413 O O . TYR A 1 310 ? 24.718 -3.757 -16.589 1.00 14.91 395 TYR A O 1
ATOM 2422 N N . TYR A 1 311 ? 25.917 -3.707 -18.442 1.00 13.82 396 TYR A N 1
ATOM 2423 C CA . TYR A 1 311 ? 25.789 -5.153 -18.534 1.00 14.94 396 TYR A CA 1
ATOM 2424 C C . TYR A 1 311 ? 26.840 -5.945 -17.781 1.00 14.23 396 TYR A C 1
ATOM 2425 O O . TYR A 1 311 ? 27.963 -5.489 -17.603 1.00 14.46 396 TYR A O 1
ATOM 2434 N N . TYR A 1 312 ? 26.520 -7.203 -17.458 1.00 15.38 397 TYR A N 1
ATOM 2435 C CA . TYR A 1 312 ? 27.475 -8.093 -16.827 1.00 14.34 397 TYR A CA 1
ATOM 2436 C C . TYR A 1 312 ? 27.031 -9.541 -17.019 1.00 15.55 397 TYR A C 1
ATOM 2437 O O . TYR A 1 312 ? 25.870 -9.798 -17.412 1.00 16.52 397 TYR A O 1
ATOM 2446 N N . ALA A 1 313 ? 27.925 -10.474 -16.662 1.00 15.85 398 ALA A N 1
ATOM 2447 C CA . ALA A 1 313 ? 27.641 -11.908 -16.764 1.00 16.22 398 ALA A CA 1
ATOM 2448 C C . ALA A 1 313 ? 28.579 -12.715 -15.903 1.00 17.66 398 ALA A C 1
ATOM 2449 O O . ALA A 1 313 ? 29.634 -12.249 -15.502 1.00 17.74 398 ALA A O 1
ATOM 2451 N N . THR A 1 314 ? 28.162 -13.930 -15.553 1.00 18.11 399 THR A N 1
ATOM 2452 C CA . THR A 1 314 ? 29.088 -14.769 -14.822 1.00 19.75 399 THR A CA 1
ATOM 2453 C C . THR A 1 314 ? 28.711 -16.241 -15.107 1.00 19.21 399 THR A C 1
ATOM 2454 O O . THR A 1 314 ? 27.506 -16.582 -15.116 1.00 18.86 399 THR A O 1
ATOM 2458 N N . GLU A 1 315 ? 29.725 -17.072 -15.321 1.00 19.30 400 GLU A N 1
ATOM 2459 C CA . GLU A 1 315 ? 29.510 -18.539 -15.491 1.00 20.81 400 GLU A CA 1
ATOM 2460 C C . GLU A 1 315 ? 28.782 -19.176 -14.307 1.00 20.70 400 GLU A C 1
ATOM 2461 O O . GLU A 1 315 ? 28.129 -20.204 -14.473 1.00 21.34 400 GLU A O 1
ATOM 2467 N N . THR A 1 316 ? 28.930 -18.561 -13.127 1.00 21.61 401 THR A N 1
ATOM 2468 C CA . THR A 1 316 ? 28.255 -19.022 -11.918 1.00 21.26 401 THR A CA 1
ATOM 2469 C C . THR A 1 316 ? 26.755 -19.137 -12.037 1.00 22.34 401 THR A C 1
ATOM 2470 O O . THR A 1 316 ? 26.157 -20.044 -11.464 1.00 21.30 401 THR A O 1
ATOM 2474 N N . ALA A 1 317 ? 26.158 -18.275 -12.859 1.00 23.53 402 ALA A N 1
ATOM 2475 C CA . ALA A 1 317 ? 24.733 -18.231 -13.040 1.00 23.71 402 ALA A CA 1
ATOM 2476 C C . ALA A 1 317 ? 24.168 -19.559 -13.511 1.00 24.27 402 ALA A C 1
ATOM 2477 O O . ALA A 1 317 ? 23.020 -19.865 -13.217 1.00 26.06 402 ALA A O 1
ATOM 2479 N N . PHE A 1 318 ? 24.947 -20.293 -14.305 1.00 25.36 403 PHE A N 1
ATOM 2480 C CA . PHE A 1 318 ? 24.450 -21.468 -15.045 1.00 25.86 403 PHE A CA 1
ATOM 2481 C C . PHE A 1 318 ? 24.233 -22.736 -14.204 1.00 28.17 403 PHE A C 1
ATOM 2482 O O . PHE A 1 318 ? 23.532 -23.688 -14.632 1.00 28.55 403 PHE A O 1
ATOM 2490 N N . THR A 1 319 ? 24.771 -22.683 -12.989 1.00 29.25 404 THR A N 1
ATOM 2491 C CA . THR A 1 319 ? 24.527 -23.673 -11.916 1.00 32.53 404 THR A CA 1
ATOM 2492 C C . THR A 1 319 ? 23.117 -23.611 -11.357 1.00 33.54 404 THR A C 1
ATOM 2493 O O . THR A 1 319 ? 22.597 -24.625 -10.870 1.00 33.23 404 THR A O 1
ATOM 2497 N N . ASN A 1 320 ? 22.485 -22.443 -11.479 1.00 35.37 405 ASN A N 1
ATOM 2498 C CA . ASN A 1 320 ? 21.154 -22.159 -10.887 1.00 36.95 405 ASN A CA 1
ATOM 2499 C C . ASN A 1 320 ? 21.224 -22.338 -9.395 1.00 37.39 405 ASN A C 1
ATOM 2500 O O . ASN A 1 320 ? 20.204 -22.493 -8.727 1.00 38.48 405 ASN A O 1
ATOM 2505 N N . ASN A 1 321 ? 22.439 -22.325 -8.871 1.00 37.93 406 ASN A N 1
ATOM 2506 C CA . ASN A 1 321 ? 22.584 -22.233 -7.432 1.00 38.11 406 ASN A CA 1
ATOM 2507 C C . ASN A 1 321 ? 22.621 -20.774 -6.980 1.00 37.62 406 ASN A C 1
ATOM 2508 O O . ASN A 1 321 ? 23.646 -20.113 -7.120 1.00 37.32 406 ASN A O 1
ATOM 2513 N N . MET A 1 322 ? 21.507 -20.304 -6.423 1.00 37.21 407 MET A N 1
ATOM 2514 C CA . MET A 1 322 ? 21.340 -18.887 -6.099 1.00 36.77 407 MET A CA 1
ATOM 2515 C C . MET A 1 322 ? 22.322 -18.412 -4.999 1.00 34.98 407 MET A C 1
ATOM 2516 O O . MET A 1 322 ? 22.855 -17.313 -5.097 1.00 33.37 407 MET A O 1
ATOM 2521 N N . LYS A 1 323 ? 22.615 -19.244 -3.989 1.00 31.64 408 LYS A N 1
ATOM 2522 C CA . LYS A 1 323 ? 23.627 -18.835 -3.002 1.00 29.53 408 LYS A CA 1
ATOM 2523 C C . LYS A 1 323 ? 25.035 -18.626 -3.627 1.00 27.01 408 LYS A C 1
ATOM 2524 O O . LYS A 1 323 ? 25.782 -17.737 -3.219 1.00 27.37 408 LYS A O 1
ATOM 2526 N N . ALA A 1 324 ? 25.389 -19.445 -4.606 1.00 26.01 409 ALA A N 1
ATOM 2527 C CA . ALA A 1 324 ? 26.696 -19.315 -5.256 1.00 24.44 409 ALA A CA 1
ATOM 2528 C C . ALA A 1 324 ? 26.680 -18.084 -6.188 1.00 23.10 409 ALA A C 1
ATOM 2529 O O . ALA A 1 324 ? 27.654 -17.347 -6.237 1.00 21.84 409 ALA A O 1
ATOM 2531 N N . LEU A 1 325 ? 25.575 -17.880 -6.908 1.00 23.14 410 LEU A N 1
ATOM 2532 C CA . LEU A 1 325 ? 25.429 -16.675 -7.739 1.00 21.51 410 LEU A CA 1
ATOM 2533 C C . LEU A 1 325 ? 25.542 -15.423 -6.866 1.00 22.39 410 LEU A C 1
ATOM 2534 O O . LEU A 1 325 ? 26.376 -14.532 -7.138 1.00 22.41 410 LEU A O 1
ATOM 2539 N N . LYS A 1 326 ? 24.789 -15.400 -5.776 1.00 23.00 411 LYS A N 1
ATOM 2540 C CA . LYS A 1 326 ? 24.864 -14.275 -4.825 1.00 22.48 411 LYS A CA 1
ATOM 2541 C C . LYS A 1 326 ? 26.302 -13.985 -4.362 1.00 23.35 411 LYS A C 1
ATOM 2542 O O . LYS A 1 326 ? 26.744 -12.831 -4.369 1.00 22.70 411 LYS A O 1
ATOM 2548 N N . GLU A 1 327 ? 27.041 -14.997 -3.930 1.00 21.96 412 GLU A N 1
ATOM 2549 C CA . GLU A 1 327 ? 28.428 -14.776 -3.516 1.00 24.01 412 GLU A CA 1
ATOM 2550 C C . GLU A 1 327 ? 29.351 -14.282 -4.626 1.00 23.07 412 GLU A C 1
ATOM 2551 O O . GLU A 1 327 ? 30.216 -13.438 -4.385 1.00 22.55 412 GLU A O 1
ATOM 2557 N N . ARG A 1 328 ? 29.196 -14.830 -5.840 1.00 22.63 413 ARG A N 1
ATOM 2558 C CA . ARG A 1 328 ? 30.068 -14.387 -6.908 1.00 20.92 413 ARG A CA 1
ATOM 2559 C C . ARG A 1 328 ? 29.719 -12.902 -7.211 1.00 20.21 413 ARG A C 1
ATOM 2560 O O . ARG A 1 328 ? 30.604 -12.106 -7.389 1.00 19.30 413 ARG A O 1
ATOM 2568 N N . LEU A 1 329 ? 28.426 -12.567 -7.235 1.00 20.72 414 LEU A N 1
ATOM 2569 C CA . LEU A 1 329 ? 28.008 -11.189 -7.522 1.00 19.56 414 LEU A CA 1
ATOM 2570 C C . LEU A 1 329 ? 28.432 -10.210 -6.437 1.00 20.25 414 LEU A C 1
ATOM 2571 O O . LEU A 1 329 ? 28.846 -9.087 -6.732 1.00 19.53 414 LEU A O 1
ATOM 2576 N N . LEU A 1 330 ? 28.365 -10.630 -5.165 1.00 19.69 415 LEU A N 1
ATOM 2577 C CA . LEU A 1 330 ? 28.849 -9.755 -4.110 1.00 20.30 415 LEU A CA 1
ATOM 2578 C C . LEU A 1 330 ? 30.299 -9.325 -4.318 1.00 19.76 415 LEU A C 1
ATOM 2579 O O . LEU A 1 330 ? 30.647 -8.152 -4.091 1.00 19.66 415 LEU A O 1
ATOM 2584 N N . MET A 1 331 ? 31.141 -10.273 -4.736 1.00 19.20 416 MET A N 1
ATOM 2585 C CA . MET A 1 331 ? 32.542 -10.009 -4.987 1.00 19.35 416 MET A CA 1
ATOM 2586 C C . MET A 1 331 ? 32.781 -9.148 -6.246 1.00 17.65 416 MET A C 1
ATOM 2587 O O . MET A 1 331 ? 33.556 -8.152 -6.230 1.00 16.26 416 MET A O 1
ATOM 2592 N N . LEU A 1 332 ? 32.108 -9.526 -7.327 1.00 16.24 417 LEU A N 1
ATOM 2593 C CA . LEU A 1 332 ? 32.282 -8.857 -8.601 1.00 16.03 417 LEU A CA 1
ATOM 2594 C C . LEU A 1 332 ? 31.796 -7.425 -8.472 1.00 16.26 417 LEU A C 1
ATOM 2595 O O . LEU A 1 332 ? 32.477 -6.496 -8.915 1.00 16.17 417 LEU A O 1
ATOM 2600 N N . MET A 1 333 ? 30.642 -7.252 -7.829 1.00 16.59 418 MET A N 1
ATOM 2601 C CA . MET A 1 333 ? 30.060 -5.934 -7.758 1.00 16.40 418 MET A CA 1
ATOM 2602 C C . MET A 1 333 ? 30.758 -5.024 -6.763 1.00 17.35 418 MET A C 1
ATOM 2603 O O . MET A 1 333 ? 30.897 -3.810 -6.959 1.00 15.38 418 MET A O 1
ATOM 2608 N N . ASN A 1 334 ? 31.290 -5.599 -5.692 1.00 18.70 419 ASN A N 1
ATOM 2609 C CA . ASN A 1 334 ? 32.087 -4.742 -4.873 1.00 17.80 419 ASN A CA 1
ATOM 2610 C C . ASN A 1 334 ? 33.344 -4.285 -5.609 1.00 16.95 419 ASN A C 1
ATOM 2611 O O . ASN A 1 334 ? 33.749 -3.134 -5.425 1.00 16.12 419 ASN A O 1
ATOM 2616 N N . ASP A 1 335 ? 33.967 -5.164 -6.418 1.00 17.98 420 ASP A N 1
ATOM 2617 C CA . ASP A 1 335 ? 35.084 -4.721 -7.277 1.00 16.20 420 ASP A CA 1
ATOM 2618 C C . ASP A 1 335 ? 34.611 -3.594 -8.234 1.00 15.84 420 ASP A C 1
ATOM 2619 O O . ASP A 1 335 ? 35.391 -2.657 -8.513 1.00 15.83 420 ASP A O 1
ATOM 2624 N N . ALA A 1 336 ? 33.390 -3.707 -8.766 1.00 14.76 421 ALA A N 1
ATOM 2625 C CA . ALA A 1 336 ? 32.893 -2.605 -9.634 1.00 15.51 421 ALA A CA 1
ATOM 2626 C C . ALA A 1 336 ? 32.874 -1.286 -8.906 1.00 14.75 421 ALA A C 1
ATOM 2627 O O . ALA A 1 336 ? 33.228 -0.270 -9.480 1.00 16.36 421 ALA A O 1
ATOM 2629 N N . LEU A 1 337 ? 32.517 -1.322 -7.611 1.00 16.38 422 LEU A N 1
ATOM 2630 C CA . LEU A 1 337 ? 32.442 -0.123 -6.819 1.00 16.21 422 LEU A CA 1
ATOM 2631 C C . LEU A 1 337 ? 33.812 0.500 -6.649 1.00 16.29 422 LEU A C 1
ATOM 2632 O O . LEU A 1 337 ? 33.957 1.724 -6.772 1.00 15.89 422 LEU A O 1
ATOM 2637 N N . ILE A 1 338 ? 34.782 -0.340 -6.303 1.00 16.61 423 ILE A N 1
ATOM 2638 C CA . ILE A 1 338 ? 36.206 0.042 -6.103 1.00 15.78 423 ILE A CA 1
ATOM 2639 C C . ILE A 1 338 ? 36.776 0.692 -7.341 1.00 16.74 423 ILE A C 1
ATOM 2640 O O . ILE A 1 338 ? 37.390 1.762 -7.284 1.00 17.85 423 ILE A O 1
ATOM 2645 N N . LEU A 1 339 ? 36.449 0.112 -8.507 1.00 16.07 424 LEU A N 1
ATOM 2646 C CA . LEU A 1 339 ? 36.971 0.624 -9.765 1.00 18.36 424 LEU A CA 1
ATOM 2647 C C . LEU A 1 339 ? 36.309 1.937 -10.130 1.00 17.61 424 LEU A C 1
ATOM 2648 O O . LEU A 1 339 ? 36.981 2.833 -10.587 1.00 18.22 424 LEU A O 1
ATOM 2653 N N . ALA A 1 340 ? 34.980 2.055 -9.921 1.00 16.40 425 ALA A N 1
ATOM 2654 C CA . ALA A 1 340 ? 34.294 3.307 -10.171 1.00 15.67 425 ALA A CA 1
ATOM 2655 C C . ALA A 1 340 ? 34.825 4.441 -9.256 1.00 16.04 425 ALA A C 1
ATOM 2656 O O . ALA A 1 340 ? 35.025 5.583 -9.698 1.00 15.54 425 ALA A O 1
ATOM 2658 N N . LYS A 1 341 ? 35.087 4.127 -8.016 1.00 17.42 426 LYS A N 1
ATOM 2659 C CA . LYS A 1 341 ? 35.657 5.153 -7.142 1.00 18.17 426 LYS A CA 1
ATOM 2660 C C . LYS A 1 341 ? 37.039 5.524 -7.594 1.00 18.40 426 LYS A C 1
ATOM 2661 O O . LYS A 1 341 ? 37.378 6.724 -7.538 1.00 19.36 426 LYS A O 1
ATOM 2667 N N . LYS A 1 342 ? 37.859 4.524 -8.008 1.00 21.22 427 LYS A N 1
ATOM 2668 C CA . LYS A 1 342 ? 39.224 4.861 -8.508 1.00 24.03 427 LYS A CA 1
ATOM 2669 C C . LYS A 1 342 ? 39.119 5.828 -9.698 1.00 23.88 427 LYS A C 1
ATOM 2670 O O . LYS A 1 342 ? 39.982 6.685 -9.911 1.00 24.85 427 LYS A O 1
ATOM 2676 N N . ALA A 1 343 ? 38.081 5.672 -10.506 1.00 23.09 428 ALA A N 1
ATOM 2677 C CA . ALA A 1 343 ? 37.944 6.524 -11.672 1.00 22.94 428 ALA A CA 1
ATOM 2678 C C . ALA A 1 343 ? 37.161 7.770 -11.316 1.00 21.76 428 ALA A C 1
ATOM 2679 O O . ALA A 1 343 ? 36.619 8.416 -12.194 1.00 22.93 428 ALA A O 1
ATOM 2681 N N . HIS A 1 344 ? 37.072 8.094 -10.031 1.00 20.98 429 HIS A N 1
ATOM 2682 C CA . HIS A 1 344 ? 36.530 9.373 -9.503 1.00 21.73 429 HIS A CA 1
ATOM 2683 C C . HIS A 1 344 ? 35.036 9.640 -9.633 1.00 20.07 429 HIS A C 1
ATOM 2684 O O . HIS A 1 344 ? 34.583 10.831 -9.539 1.00 22.92 429 HIS A O 1
ATOM 2691 N N . PHE A 1 345 ? 34.262 8.576 -9.803 1.00 16.94 430 PHE A N 1
ATOM 2692 C CA . PHE A 1 345 ? 32.787 8.701 -9.703 1.00 15.44 430 PHE A CA 1
ATOM 2693 C C . PHE A 1 345 ? 32.343 9.014 -8.296 1.00 15.11 430 PHE A C 1
ATOM 2694 O O . PHE A 1 345 ? 32.983 8.592 -7.324 1.00 15.44 430 PHE A O 1
ATOM 2702 N N . ASP A 1 346 ? 31.268 9.766 -8.188 1.00 14.22 431 ASP A N 1
ATOM 2703 C CA . ASP A 1 346 ? 30.757 10.160 -6.832 1.00 15.08 431 ASP A CA 1
ATOM 2704 C C . ASP A 1 346 ? 29.774 9.103 -6.273 1.00 15.42 431 ASP A C 1
ATOM 2705 O O . ASP A 1 346 ? 29.713 8.876 -5.065 1.00 13.50 431 ASP A O 1
ATOM 2710 N N . VAL A 1 347 ? 28.972 8.475 -7.169 1.00 15.24 432 VAL A N 1
ATOM 2711 C CA . VAL A 1 347 ? 27.872 7.546 -6.788 1.00 15.01 432 VAL A CA 1
ATOM 2712 C C . VAL A 1 347 ? 27.830 6.431 -7.851 1.00 15.62 432 VAL A C 1
ATOM 2713 O O . VAL A 1 347 ? 28.221 6.663 -9.001 1.00 17.60 432 VAL A O 1
ATOM 2717 N N . PHE A 1 348 ? 27.417 5.251 -7.439 1.00 15.33 433 PHE A N 1
ATOM 2718 C CA . PHE A 1 348 ? 27.255 4.105 -8.358 1.00 16.41 433 PHE A CA 1
ATOM 2719 C C . PHE A 1 348 ? 25.794 3.709 -8.367 1.00 15.26 433 PHE A C 1
ATOM 2720 O O . PHE A 1 348 ? 25.236 3.284 -7.322 1.00 16.43 433 PHE A O 1
ATOM 2728 N N . ASN A 1 349 ? 25.156 3.845 -9.531 1.00 14.06 434 ASN A N 1
ATOM 2729 C CA . ASN A 1 349 ? 23.685 3.680 -9.603 1.00 12.62 434 ASN A CA 1
ATOM 2730 C C . ASN A 1 349 ? 23.384 2.307 -10.271 1.00 12.24 434 ASN A C 1
ATOM 2731 O O . ASN A 1 349 ? 24.091 1.900 -11.151 1.00 13.18 434 ASN A O 1
ATOM 2736 N N . ALA A 1 350 ? 22.342 1.655 -9.864 1.00 13.07 435 ALA A N 1
ATOM 2737 C CA . ALA A 1 350 ? 21.918 0.388 -10.457 1.00 12.86 435 ALA A CA 1
ATOM 2738 C C . ALA A 1 350 ? 20.423 0.287 -10.304 1.00 13.34 435 ALA A C 1
ATOM 2739 O O . ALA A 1 350 ? 19.830 1.039 -9.486 1.00 16.00 435 ALA A O 1
ATOM 2741 N N . LEU A 1 351 ? 19.785 -0.621 -11.072 1.00 13.03 436 LEU A N 1
ATOM 2742 C CA . LEU A 1 351 ? 18.356 -0.781 -11.011 1.00 12.54 436 LEU A CA 1
ATOM 2743 C C . LEU A 1 351 ? 18.113 -2.177 -10.486 1.00 12.32 436 LEU A C 1
ATOM 2744 O O . LEU A 1 351 ? 19.070 -2.939 -10.393 1.00 15.31 436 LEU A O 1
ATOM 2749 N N . THR A 1 352 ? 16.857 -2.580 -10.296 1.00 13.07 437 THR A N 1
ATOM 2750 C CA . THR A 1 352 ? 16.591 -3.869 -9.652 1.00 14.50 437 THR A CA 1
ATOM 2751 C C . THR A 1 352 ? 16.462 -4.963 -10.724 1.00 14.38 437 THR A C 1
ATOM 2752 O O . THR A 1 352 ? 15.945 -6.044 -10.468 1.00 13.85 437 THR A O 1
ATOM 2756 N N . LEU A 1 353 ? 16.900 -4.676 -11.957 1.00 14.53 438 LEU A N 1
ATOM 2757 C CA . LEU A 1 353 ? 16.825 -5.652 -13.092 1.00 13.14 438 LEU A CA 1
ATOM 2758 C C . LEU A 1 353 ? 17.999 -6.691 -13.046 1.00 14.85 438 LEU A C 1
ATOM 2759 O O . LEU A 1 353 ? 18.814 -6.652 -12.138 1.00 13.15 438 LEU A O 1
ATOM 2764 N N . HIS A 1 354 ? 18.108 -7.547 -14.073 1.00 14.48 439 HIS A N 1
ATOM 2765 C CA . HIS A 1 354 ? 19.105 -8.626 -14.101 1.00 14.82 439 HIS A CA 1
ATOM 2766 C C . HIS A 1 354 ? 19.023 -9.436 -12.787 1.00 14.63 439 HIS A C 1
ATOM 2767 O O . HIS A 1 354 ? 17.915 -9.664 -12.257 1.00 14.02 439 HIS A O 1
ATOM 2774 N N . ASP A 1 355 ? 20.158 -9.806 -12.208 1.00 15.74 440 ASP A N 1
ATOM 2775 C CA . ASP A 1 355 ? 20.098 -10.434 -10.844 1.00 15.31 440 ASP A CA 1
ATOM 2776 C C . ASP A 1 355 ? 20.435 -9.453 -9.719 1.00 14.59 440 ASP A C 1
ATOM 2777 O O . ASP A 1 355 ? 20.838 -9.842 -8.604 1.00 15.38 440 ASP A O 1
ATOM 2782 N N . ASN A 1 356 ? 20.280 -8.164 -9.990 1.00 14.72 441 ASN A N 1
ATOM 2783 C CA . ASN A 1 356 ? 20.695 -7.146 -9.035 1.00 13.97 441 ASN A CA 1
ATOM 2784 C C . ASN A 1 356 ? 20.085 -7.195 -7.608 1.00 15.51 441 ASN A C 1
ATOM 2785 O O . ASN A 1 356 ? 20.776 -6.849 -6.620 1.00 16.26 441 ASN A O 1
ATOM 2790 N N . PRO A 1 357 ? 18.821 -7.608 -7.458 1.00 16.20 442 PRO A N 1
ATOM 2791 C CA . PRO A 1 357 ? 18.331 -7.820 -6.088 1.00 17.09 442 PRO A CA 1
ATOM 2792 C C . PRO A 1 357 ? 19.181 -8.714 -5.198 1.00 18.16 442 PRO A C 1
ATOM 2793 O O . PRO A 1 357 ? 19.000 -8.654 -3.948 1.00 18.54 442 PRO A O 1
ATOM 2797 N N . LEU A 1 358 ? 20.067 -9.525 -5.779 1.00 17.10 443 LEU A N 1
ATOM 2798 C CA . LEU A 1 358 ? 20.961 -10.411 -4.994 1.00 17.22 443 LEU A CA 1
ATOM 2799 C C . LEU A 1 358 ? 22.041 -9.650 -4.191 1.00 18.60 443 LEU A C 1
ATOM 2800 O O . LEU A 1 358 ? 22.502 -10.151 -3.145 1.00 18.90 443 LEU A O 1
ATOM 2805 N N . PHE A 1 359 ? 22.386 -8.427 -4.603 1.00 15.61 444 PHE A N 1
ATOM 2806 C CA . PHE A 1 359 ? 23.553 -7.732 -3.994 1.00 16.34 444 PHE A CA 1
ATOM 2807 C C . PHE A 1 359 ? 23.307 -6.311 -3.589 1.00 17.43 444 PHE A C 1
ATOM 2808 O O . PHE A 1 359 ? 24.159 -5.726 -2.897 1.00 19.16 444 PHE A O 1
ATOM 2816 N N . LEU A 1 360 ? 22.190 -5.698 -4.015 1.00 18.69 445 LEU A N 1
ATOM 2817 C CA . LEU A 1 360 ? 22.081 -4.236 -3.881 1.00 19.22 445 LEU A CA 1
ATOM 2818 C C . LEU A 1 360 ? 22.153 -3.810 -2.386 1.00 21.38 445 LEU A C 1
ATOM 2819 O O . LEU A 1 360 ? 22.938 -2.939 -2.012 1.00 20.57 445 LEU A O 1
ATOM 2824 N N . GLU A 1 361 ? 21.341 -4.438 -1.553 1.00 22.89 446 GLU A N 1
ATOM 2825 C CA . GLU A 1 361 ? 21.242 -3.981 -0.151 1.00 23.85 446 GLU A CA 1
ATOM 2826 C C . GLU A 1 361 ? 22.485 -4.346 0.651 1.00 22.08 446 GLU A C 1
ATOM 2827 O O . GLU A 1 361 ? 23.066 -3.493 1.363 1.00 21.19 446 GLU A O 1
ATOM 2833 N N . GLN A 1 362 ? 22.969 -5.566 0.459 1.00 21.42 447 GLN A N 1
ATOM 2834 C CA . GLN A 1 362 ? 24.219 -5.976 1.155 1.00 21.08 447 GLN A CA 1
ATOM 2835 C C . GLN A 1 362 ? 25.484 -5.157 0.792 1.00 20.34 447 GLN A C 1
ATOM 2836 O O . GLN A 1 362 ? 26.379 -4.959 1.628 1.00 20.34 447 GLN A O 1
ATOM 2842 N N . LEU A 1 363 ? 25.550 -4.675 -0.454 1.00 17.92 448 LEU A N 1
ATOM 2843 C CA . LEU A 1 363 ? 26.675 -3.837 -0.867 1.00 16.20 448 LEU A CA 1
ATOM 2844 C C . LEU A 1 363 ? 26.443 -2.360 -0.541 1.00 15.95 448 LEU A C 1
ATOM 2845 O O . LEU A 1 363 ? 27.194 -1.547 -0.988 1.00 13.14 448 LEU A O 1
ATOM 2850 N N . LYS A 1 364 ? 25.394 -2.039 0.234 1.00 17.54 449 LYS A N 1
ATOM 2851 C CA . LYS A 1 364 ? 25.095 -0.680 0.748 1.00 16.92 449 LYS A CA 1
ATOM 2852 C C . LYS A 1 364 ? 24.598 0.333 -0.333 1.00 17.45 449 LYS A C 1
ATOM 2853 O O . LYS A 1 364 ? 24.860 1.545 -0.298 1.00 18.63 449 LYS A O 1
ATOM 2859 N N . PHE A 1 365 ? 23.850 -0.195 -1.283 1.00 16.38 450 PHE A N 1
ATOM 2860 C CA . PHE A 1 365 ? 23.072 0.674 -2.141 1.00 17.74 450 PHE A CA 1
ATOM 2861 C C . PHE A 1 365 ? 21.811 1.095 -1.374 1.00 17.45 450 PHE A C 1
ATOM 2862 O O . PHE A 1 365 ? 21.108 0.224 -0.801 1.00 18.00 450 PHE A O 1
ATOM 2870 N N . GLY A 1 366 ? 21.565 2.403 -1.297 1.00 17.61 451 GLY A N 1
ATOM 2871 C CA . GLY A 1 366 ? 20.344 2.950 -0.745 1.00 17.81 451 GLY A CA 1
ATOM 2872 C C . GLY A 1 366 ? 19.237 2.995 -1.795 1.00 18.49 451 GLY A C 1
ATOM 2873 O O . GLY A 1 366 ? 19.505 3.339 -2.949 1.00 19.24 451 GLY A O 1
ATOM 2874 N N . ALA A 1 367 ? 18.017 2.666 -1.375 1.00 18.18 452 ALA A N 1
ATOM 2875 C CA . ALA A 1 367 ? 16.806 2.710 -2.202 1.00 18.65 452 ALA A CA 1
ATOM 2876 C C . ALA A 1 367 ? 16.504 4.136 -2.631 1.00 20.70 452 ALA A C 1
ATOM 2877 O O . ALA A 1 367 ? 16.534 5.086 -1.822 1.00 21.18 452 ALA A O 1
ATOM 2879 N N . GLY A 1 368 ? 16.290 4.327 -3.928 1.00 19.76 453 GLY A N 1
ATOM 2880 C CA . GLY A 1 368 ? 15.994 5.652 -4.406 1.00 19.22 453 GLY A CA 1
ATOM 2881 C C . GLY A 1 368 ? 14.512 5.902 -4.626 1.00 20.03 453 GLY A C 1
ATOM 2882 O O . GLY A 1 368 ? 13.681 4.975 -4.572 1.00 21.80 453 GLY A O 1
ATOM 2883 N N . ASP A 1 369 ? 14.186 7.175 -4.821 1.00 21.61 454 ASP A N 1
ATOM 2884 C CA . ASP A 1 369 ? 12.850 7.621 -5.169 1.00 21.94 454 ASP A CA 1
ATOM 2885 C C . ASP A 1 369 ? 12.540 7.513 -6.643 1.00 22.09 454 ASP A C 1
ATOM 2886 O O . ASP A 1 369 ? 11.398 7.698 -7.038 1.00 23.77 454 ASP A O 1
ATOM 2891 N N . GLY A 1 370 ? 13.539 7.243 -7.458 1.00 20.24 455 GLY A N 1
ATOM 2892 C CA . GLY A 1 370 ? 13.271 7.119 -8.891 1.00 19.73 455 GLY A CA 1
ATOM 2893 C C . GLY A 1 370 ? 12.908 5.697 -9.341 1.00 17.93 455 GLY A C 1
ATOM 2894 O O . GLY A 1 370 ? 13.303 4.685 -8.727 1.00 17.91 455 GLY A O 1
ATOM 2895 N N . GLN A 1 371 ? 12.050 5.626 -10.367 1.00 17.37 456 GLN A N 1
ATOM 2896 C CA . GLN A 1 371 ? 11.623 4.367 -10.943 1.00 17.18 456 GLN A CA 1
ATOM 2897 C C . GLN A 1 371 ? 11.865 4.478 -12.412 1.00 16.37 456 GLN A C 1
ATOM 2898 O O . GLN A 1 371 ? 11.836 5.583 -12.944 1.00 15.91 456 GLN A O 1
ATOM 2904 N N . LEU A 1 372 ? 12.121 3.337 -13.057 1.00 16.32 457 LEU A N 1
ATOM 2905 C CA . LEU A 1 372 ? 12.271 3.338 -14.503 1.00 14.72 457 LEU A CA 1
ATOM 2906 C C . LEU A 1 372 ? 11.254 2.372 -15.030 1.00 15.17 457 LEU A C 1
ATOM 2907 O O . LEU A 1 372 ? 11.209 1.201 -14.627 1.00 13.55 457 LEU A O 1
ATOM 2912 N N . HIS A 1 373 ? 10.412 2.903 -15.906 1.00 14.29 458 HIS A N 1
ATOM 2913 C CA . HIS A 1 373 ? 9.365 2.116 -16.515 1.00 14.35 458 HIS A CA 1
ATOM 2914 C C . HIS A 1 373 ? 9.744 1.743 -17.933 1.00 13.62 458 HIS A C 1
ATOM 2915 O O . HIS A 1 373 ? 10.366 2.562 -18.682 1.00 15.49 458 HIS A O 1
ATOM 2922 N N . PHE A 1 374 ? 9.393 0.506 -18.288 1.00 12.31 459 PHE A N 1
ATOM 2923 C CA . PHE A 1 374 ? 9.710 -0.037 -19.591 1.00 10.20 459 PHE A CA 1
ATOM 2924 C C . PHE A 1 374 ? 8.457 -0.166 -20.452 1.00 12.00 459 PHE A C 1
ATOM 2925 O O . PHE A 1 374 ? 7.415 -0.638 -19.936 1.00 13.36 459 PHE A O 1
ATOM 2933 N N . TYR A 1 375 ? 8.578 0.158 -21.758 1.00 11.87 460 TYR A N 1
ATOM 2934 C CA . TYR A 1 375 ? 7.442 0.164 -22.650 1.00 11.35 460 TYR A CA 1
ATOM 2935 C C . TYR A 1 375 ? 7.820 -0.413 -23.989 1.00 13.08 460 TYR A C 1
ATOM 2936 O O . TYR A 1 375 ? 8.966 -0.267 -24.494 1.00 12.56 460 TYR A O 1
ATOM 2945 N N . LEU A 1 376 ? 6.826 -1.052 -24.625 1.00 12.15 461 LEU A N 1
ATOM 2946 C CA . LEU A 1 376 ? 6.985 -1.513 -26.003 1.00 12.40 461 LEU A CA 1
ATOM 2947 C C . LEU A 1 376 ? 5.870 -0.894 -26.831 1.00 13.87 461 LEU A C 1
ATOM 2948 O O . LEU A 1 376 ? 4.688 -0.853 -26.355 1.00 15.43 461 LEU A O 1
ATOM 2953 N N . TYR A 1 377 ? 6.234 -0.477 -28.052 1.00 12.01 462 TYR A N 1
ATOM 2954 C CA . TYR A 1 377 ? 5.289 0.065 -29.044 1.00 13.93 462 TYR A CA 1
ATOM 2955 C C . TYR A 1 377 ? 4.922 -1.073 -30.037 1.00 13.13 462 TYR A C 1
ATOM 2956 O O . TYR A 1 377 ? 5.803 -1.709 -30.605 1.00 13.86 462 TYR A O 1
ATOM 2965 N N . ASN A 1 378 ? 3.613 -1.294 -30.195 1.00 14.43 463 ASN A N 1
ATOM 2966 C CA . ASN A 1 378 ? 3.028 -2.182 -31.174 1.00 14.39 463 ASN A CA 1
ATOM 2967 C C . ASN A 1 378 ? 3.453 -3.588 -30.889 1.00 15.26 463 ASN A C 1
ATOM 2968 O O . ASN A 1 378 ? 3.705 -4.346 -31.806 1.00 15.12 463 ASN A O 1
ATOM 2973 N N . TYR A 1 379 ? 3.605 -3.911 -29.618 1.00 15.98 464 TYR A N 1
ATOM 2974 C CA . TYR A 1 379 ? 3.873 -5.269 -29.242 1.00 16.95 464 TYR A CA 1
ATOM 2975 C C . TYR A 1 379 ? 3.231 -5.459 -27.890 1.00 17.64 464 TYR A C 1
ATOM 2976 O O . TYR A 1 379 ? 3.380 -4.643 -26.987 1.00 17.93 464 TYR A O 1
ATOM 2985 N N . ARG A 1 380 ? 2.554 -6.588 -27.759 1.00 19.44 465 ARG A N 1
ATOM 2986 C CA . ARG A 1 380 ? 1.831 -6.932 -26.527 1.00 21.73 465 ARG A CA 1
ATOM 2987 C C . ARG A 1 380 ? 2.486 -8.182 -25.934 1.00 19.57 465 ARG A C 1
ATOM 2988 O O . ARG A 1 380 ? 2.793 -9.129 -26.654 1.00 19.32 465 ARG A O 1
ATOM 2996 N N . THR A 1 381 ? 2.723 -8.149 -24.630 1.00 20.02 466 THR A N 1
ATOM 2997 C CA . THR A 1 381 ? 3.180 -9.304 -23.893 1.00 18.90 466 THR A CA 1
ATOM 2998 C C . THR A 1 381 ? 2.703 -9.157 -22.446 1.00 19.19 466 THR A C 1
ATOM 2999 O O . THR A 1 381 ? 2.404 -8.066 -22.014 1.00 18.12 466 THR A O 1
ATOM 3003 N N . ALA A 1 382 ? 2.630 -10.257 -21.725 1.00 18.78 467 ALA A N 1
ATOM 3004 C CA . ALA A 1 382 ? 2.344 -10.196 -20.296 1.00 19.48 467 ALA A CA 1
ATOM 3005 C C . ALA A 1 382 ? 3.362 -9.334 -19.540 1.00 19.53 467 ALA A C 1
ATOM 3006 O O . ALA A 1 382 ? 4.538 -9.321 -19.903 1.00 20.20 467 ALA A O 1
ATOM 3008 N N . PRO A 1 383 ? 2.924 -8.692 -18.428 1.00 20.19 468 PRO A N 1
ATOM 3009 C CA . PRO A 1 383 ? 3.830 -8.000 -17.500 1.00 18.82 468 P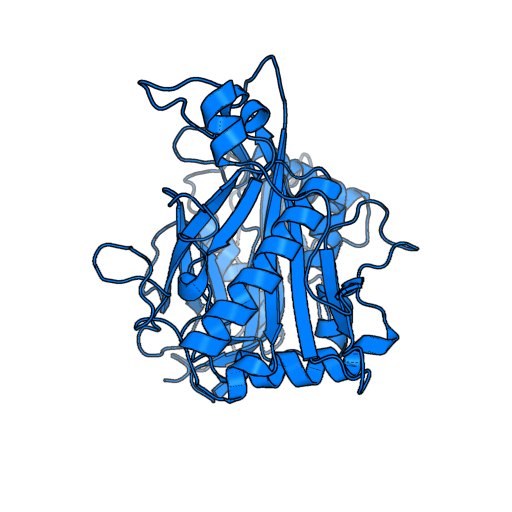RO A CA 1
ATOM 3010 C C . PRO A 1 383 ? 5.044 -8.855 -17.215 1.00 18.74 468 PRO A C 1
ATOM 3011 O O . PRO A 1 383 ? 4.917 -10.085 -16.969 1.00 19.28 468 PRO A O 1
ATOM 3015 N N . VAL A 1 384 ? 6.202 -8.194 -17.181 1.00 16.76 469 VAL A N 1
ATOM 3016 C CA . VAL A 1 384 ? 7.465 -8.844 -16.913 1.00 17.41 469 VAL A CA 1
ATOM 3017 C C . VAL A 1 384 ? 7.862 -8.435 -15.495 1.00 17.61 469 VAL A C 1
ATOM 3018 O O . VAL A 1 384 ? 7.714 -7.271 -15.167 1.00 19.14 469 VAL A O 1
ATOM 3022 N N . PRO A 1 385 ? 8.388 -9.378 -14.667 1.00 16.24 470 PRO A N 1
ATOM 3023 C CA . PRO A 1 385 ? 8.786 -8.963 -13.316 1.00 17.37 470 PRO A CA 1
ATOM 3024 C C . PRO A 1 385 ? 10.025 -8.014 -13.381 1.00 16.39 470 PRO A C 1
ATOM 3025 O O . PRO A 1 385 ? 10.958 -8.275 -14.162 1.00 17.09 470 PRO A O 1
ATOM 3029 N N . GLY A 1 386 ? 10.041 -6.928 -12.598 1.00 16.68 471 GLY A N 1
ATOM 3030 C CA . GLY A 1 386 ? 11.205 -6.056 -12.577 1.00 16.28 471 GLY A CA 1
ATOM 3031 C C . GLY A 1 386 ? 12.098 -6.061 -11.339 1.00 17.22 471 GLY A C 1
ATOM 3032 O O . GLY A 1 386 ? 12.764 -5.067 -11.052 1.00 16.01 471 GLY A O 1
ATOM 3033 N N . GLY A 1 387 ? 12.177 -7.173 -10.614 1.00 14.25 472 GLY A N 1
ATOM 3034 C CA . GLY A 1 387 ? 13.119 -7.226 -9.502 1.00 15.74 472 GLY A CA 1
ATOM 3035 C C . GLY A 1 387 ? 12.590 -6.732 -8.163 1.00 16.45 472 GLY A C 1
ATOM 3036 O O . GLY A 1 387 ? 13.339 -6.728 -7.160 1.00 14.96 472 GLY A O 1
ATOM 3037 N N . VAL A 1 388 ? 11.331 -6.316 -8.128 1.00 18.19 473 VAL A N 1
ATOM 3038 C CA . VAL A 1 388 ? 10.758 -5.757 -6.908 1.00 18.31 473 VAL A CA 1
ATOM 3039 C C . VAL A 1 388 ? 9.414 -6.431 -6.612 1.00 20.28 473 VAL A C 1
ATOM 3040 O O . VAL A 1 388 ? 8.709 -6.786 -7.520 1.00 19.39 473 VAL A O 1
ATOM 3044 N N . ASN A 1 389 ? 9.063 -6.535 -5.321 1.00 21.77 474 ASN A N 1
ATOM 3045 C CA . ASN A 1 389 ? 7.705 -6.930 -4.926 1.00 22.91 474 ASN A CA 1
ATOM 3046 C C . ASN A 1 389 ? 6.674 -5.813 -5.008 1.00 24.34 474 ASN A C 1
ATOM 3047 O O . ASN A 1 389 ? 6.983 -4.690 -5.463 1.00 23.39 474 ASN A O 1
ATOM 3052 N N . GLU A 1 390 ? 5.463 -6.077 -4.502 1.00 25.99 475 GLU A N 1
ATOM 3053 C CA . GLU A 1 390 ? 4.395 -5.055 -4.456 1.00 28.03 475 GLU A CA 1
ATOM 3054 C C . GLU A 1 390 ? 4.706 -3.827 -3.596 1.00 26.72 475 GLU A C 1
ATOM 3055 O O . GLU A 1 390 ? 4.170 -2.747 -3.893 1.00 29.66 475 GLU A O 1
ATOM 3061 N N . LYS A 1 391 ? 5.577 -3.948 -2.592 1.00 25.85 476 LYS A N 1
ATOM 3062 C CA . LYS A 1 391 ? 6.044 -2.782 -1.781 1.00 25.35 476 LYS A CA 1
ATOM 3063 C C . LYS A 1 391 ? 7.207 -2.057 -2.464 1.00 23.93 476 LYS A C 1
ATOM 3064 O O . LYS A 1 391 ? 7.842 -1.179 -1.861 1.00 23.39 476 LYS A O 1
ATOM 3070 N N . ASN A 1 392 ? 7.494 -2.424 -3.712 1.00 23.79 477 ASN A N 1
ATOM 3071 C CA . ASN A 1 392 ? 8.627 -1.798 -4.439 1.00 22.03 477 ASN A CA 1
ATOM 3072 C C . ASN A 1 392 ? 10.022 -2.027 -3.784 1.00 21.07 477 ASN A C 1
ATOM 3073 O O . ASN A 1 392 ? 10.889 -1.149 -3.802 1.00 20.57 477 ASN A O 1
ATOM 3078 N N . LEU A 1 393 ? 10.212 -3.193 -3.186 1.00 21.66 478 LEU A N 1
ATOM 3079 C CA . LEU A 1 393 ? 11.467 -3.577 -2.542 1.00 21.05 478 LEU A CA 1
ATOM 3080 C C . LEU A 1 393 ? 12.055 -4.708 -3.309 1.00 20.09 478 LEU A C 1
ATOM 3081 O O . LEU A 1 393 ? 11.340 -5.515 -3.858 1.00 19.54 478 LEU A O 1
ATOM 3086 N N . PRO A 1 394 ? 13.374 -4.823 -3.299 1.00 20.81 479 PRO A N 1
ATOM 3087 C CA . PRO A 1 394 ? 14.026 -5.832 -4.098 1.00 20.00 479 PRO A CA 1
ATOM 3088 C C . PRO A 1 394 ? 13.644 -7.198 -3.569 1.00 20.41 479 PRO A C 1
ATOM 3089 O O . PRO A 1 394 ? 13.542 -7.380 -2.316 1.00 19.15 479 PRO A O 1
ATOM 3093 N N . ASP A 1 395 ? 13.417 -8.117 -4.500 1.00 20.45 480 ASP A N 1
ATOM 3094 C CA . ASP A 1 395 ? 12.883 -9.459 -4.225 1.00 21.43 480 ASP A CA 1
ATOM 3095 C C . ASP A 1 395 ? 13.518 -10.486 -5.142 1.00 21.22 480 ASP A C 1
ATOM 3096 O O . ASP A 1 395 ? 13.270 -10.486 -6.359 1.00 18.28 480 ASP A O 1
ATOM 3101 N N . GLU A 1 396 ? 14.275 -11.427 -4.552 1.00 21.28 481 GLU A N 1
ATOM 3102 C CA . GLU A 1 396 ? 14.936 -12.457 -5.333 1.00 23.16 481 GLU A CA 1
ATOM 3103 C C . GLU A 1 396 ? 13.960 -13.382 -6.061 1.00 21.70 481 GLU A C 1
ATOM 3104 O O . GLU A 1 396 ? 14.366 -14.162 -6.929 1.00 23.00 481 GLU A O 1
ATOM 3110 N N . LYS A 1 397 ? 12.663 -13.262 -5.791 1.00 21.20 482 LYS A N 1
ATOM 3111 C CA . LYS A 1 397 ? 11.685 -14.145 -6.462 1.00 21.53 482 LYS A CA 1
ATOM 3112 C C . LYS A 1 397 ? 10.999 -13.492 -7.652 1.00 21.54 482 LYS A C 1
ATOM 3113 O O . LYS A 1 397 ? 10.074 -14.057 -8.246 1.00 22.86 482 LYS A O 1
ATOM 3119 N N . ARG A 1 398 ? 11.453 -12.276 -7.946 1.00 21.56 483 ARG A N 1
ATOM 3120 C CA . ARG A 1 398 ? 10.818 -11.397 -8.912 1.00 21.79 483 ARG A CA 1
ATOM 3121 C C . ARG A 1 398 ? 11.836 -11.039 -9.987 1.00 20.83 483 ARG A C 1
ATOM 3122 O O . ARG A 1 398 ? 11.748 -9.974 -10.581 1.00 20.42 483 ARG A O 1
ATOM 3130 N N . MET A 1 399 ? 12.855 -11.881 -10.166 1.00 19.50 484 MET A N 1
ATOM 3131 C CA . MET A 1 399 ? 13.924 -11.543 -11.124 1.00 18.33 484 MET A CA 1
ATOM 3132 C C . MET A 1 399 ? 13.589 -12.298 -12.424 1.00 17.71 484 MET A C 1
ATOM 3133 O O . MET A 1 399 ? 12.399 -12.643 -12.620 1.00 19.25 484 MET A O 1
ATOM 3138 N N . GLY A 1 400 ? 14.581 -12.562 -13.289 1.00 17.29 485 GLY A N 1
ATOM 3139 C CA . GLY A 1 400 ? 14.338 -13.325 -14.546 1.00 16.69 485 GLY A CA 1
ATOM 3140 C C . GLY A 1 400 ? 13.496 -12.560 -15.563 1.00 15.81 485 GLY A C 1
ATOM 3141 O O . GLY A 1 400 ? 13.068 -13.152 -16.591 1.00 16.89 485 GLY A O 1
ATOM 3142 N N . GLY A 1 401 ? 13.233 -11.260 -15.315 1.00 16.39 486 GLY A N 1
ATOM 3143 C CA . GLY A 1 401 ? 12.299 -10.558 -16.193 1.00 15.46 486 GLY A CA 1
ATOM 3144 C C . GLY A 1 401 ? 13.028 -9.574 -17.121 1.00 15.42 486 GLY A C 1
ATOM 3145 O O . GLY A 1 401 ? 13.065 -9.755 -18.356 1.00 15.34 486 GLY A O 1
ATOM 3146 N N . VAL A 1 402 ? 13.537 -8.509 -16.545 1.00 15.07 487 VAL A N 1
ATOM 3147 C CA . VAL A 1 402 ? 14.161 -7.410 -17.334 1.00 13.81 487 VAL A CA 1
ATOM 3148 C C . VAL A 1 402 ? 15.658 -7.615 -17.452 1.00 15.80 487 VAL A C 1
ATOM 3149 O O . VAL A 1 402 ? 16.373 -7.637 -16.423 1.00 16.36 487 VAL A O 1
ATOM 3153 N N . GLY A 1 403 ? 16.124 -7.712 -18.699 1.00 14.22 488 GLY A N 1
ATOM 3154 C CA . GLY A 1 403 ? 17.493 -8.128 -19.067 1.00 14.04 488 GLY A CA 1
ATOM 3155 C C . GLY A 1 403 ? 18.082 -7.097 -20.031 1.00 16.45 488 GLY A C 1
ATOM 3156 O O . GLY A 1 403 ? 19.128 -7.339 -20.625 1.00 17.93 488 GLY A O 1
ATOM 3157 N N . ILE A 1 404 ? 17.422 -5.945 -20.152 1.00 15.99 489 ILE A N 1
ATOM 3158 C CA . ILE A 1 404 ? 17.932 -4.886 -20.991 1.00 14.91 489 ILE A CA 1
ATOM 3159 C C . ILE A 1 404 ? 18.130 -3.616 -20.214 1.00 16.06 489 ILE A C 1
ATOM 3160 O O . ILE A 1 404 ? 17.298 -3.260 -19.353 1.00 15.70 489 ILE A O 1
ATOM 3165 N N . VAL A 1 405 ? 19.254 -2.942 -20.502 1.00 15.96 490 VAL A N 1
ATOM 3166 C CA . VAL A 1 405 ? 19.612 -1.669 -19.830 1.00 15.66 490 VAL A CA 1
ATOM 3167 C C . VAL A 1 405 ? 19.569 -0.592 -20.900 1.00 17.62 490 VAL A C 1
ATOM 3168 O O . VAL A 1 405 ? 20.292 -0.703 -21.915 1.00 18.66 490 VAL A O 1
ATOM 3172 N N . MET A 1 406 ? 18.643 0.337 -20.741 1.00 16.82 491 MET A N 1
ATOM 3173 C CA . MET A 1 406 ? 18.559 1.468 -21.675 1.00 17.50 491 MET A CA 1
ATOM 3174 C C . MET A 1 406 ? 19.215 2.696 -21.030 1.00 18.06 491 MET A C 1
ATOM 3175 O O . MET A 1 406 ? 19.210 2.870 -19.776 1.00 20.09 491 MET A O 1
ATOM 3180 N N . LEU A 1 407 ? 19.812 3.536 -21.868 1.00 17.71 492 LEU A N 1
ATOM 3181 C CA . LEU A 1 407 ? 20.626 4.705 -21.461 1.00 16.88 492 LEU A CA 1
ATOM 3182 C C . LEU A 1 407 ? 19.916 6.024 -21.116 1.00 18.76 492 LEU A C 1
ATOM 3183 O O . LEU A 1 407 ? 18.761 6.242 -21.579 1.00 18.34 492 LEU A O 1
#

Sequence (392 aa):
GGPIKIIDPEKVSKEPDALLEGFEWATLDLTNETELQELWDLLTYHYVEDDNAMFRFRYSQSFLHWALMSPGWKKEWHVGVRATKSRKLVASICGVPTEINVRNQKLKVVEINFLCIHKKLRSKRLTPVLIKEITRRCYLNGIYQAIYTAGVVLPTPVSSCRYYHRPLDWLKLYEVGFSPLPAGSTKARQITKNHLPSTTSTPGLRPMEPKDIDTVHDLLQRYLSRFALNQAFTREEVDHWLVHKPETVKEQVVWAYVVEDPETHKITDFFSFYNLESTVIQNPKHDNVRAAYLYYYATETAFTNNMKALKERLLMLMNDALILAKKAHFDVFNALTLHDNPLFLEQLKFGAGDGQLHFYLYNYRTAPVPGGVNEKNLPDEKRMGGVGIVML

Solvent-accessible surface area: 18324 Å² total; per-residue (Å²): 80,6,68,117,100,154,27,69,96,161,168,20,60,153,127,50,72,96,30,75,172,42,50,53,42,18,58,0,49,2,94,58,115,98,36,7,65,50,0,46,64,7,3,2,124,24,27,74,52,50,156,113,58,66,32,26,55,59,12,25,36,17,0,0,89,23,5,4,20,3,38,52,78,84,97,65,4,0,0,0,0,28,18,63,199,82,116,108,9,9,0,0,0,0,0,10,26,11,52,0,31,3,95,148,105,131,26,125,0,4,18,30,34,2,66,6,16,30,99,174,21,107,119,104,185,6,47,56,44,0,82,124,6,4,28,34,26,5,33,72,62,36,13,61,25,8,0,63,32,25,57,88,112,70,114,114,57,14,9,33,0,41,44,3,36,6,18,7,64,10,64,19,0,75,76,2,45,64,12,98,59,64,96,76,33,50,99,68,149,14,79,99,108,5,127,8,74,89,94,46,77,7,76,33,33,44,84,20,76,85,150,5,6,89,60,0,40,78,0,0,50,92,0,0,81,80,7,24,1,6,5,8,6,64,108,99,10,0,32,41,12,2,7,43,68,98,181,96,44,186,88,56,4,4,36,11,26,0,3,42,37,70,151,84,111,142,10,33,1,0,0,0,0,8,28,5,45,13,14,10,68,94,42,151,63,40,100,32,5,86,5,0,21,10,6,0,0,0,0,66,33,1,71,95,128,70,91,68,41,9,53,119,60,0,32,80,0,2,31,2,0,0,6,22,0,83,120,34,130,11,1,0,1,7,5,14,0,8,2,4,1,8,1,1,0,100,104,17,90,9,39,56,7,154,34,38,10,17,0,2,16,68,5,12,139,23,56,113,8,47,6,1,17,38,130,145,42,82,19,31,64,181,73,32,34,1,2,0,0,9,17,31

Secondary structure (DSSP, 8-state):
-EES----GGG--SSPPP-STTEEEEE--TTSHHHHHHHHHHHHHHS-B-TTS-EEEE--HHHHHHHHS-TT--GGGEEEEEETTT--EEEEEEEEEEEEEETTEEEEEEEEEEEEE-GGGTTSSHHHHHHHHHHHHHHHTT---EEEEESS--SS-SEEEEEEEEESSHHHHHHTTSS---SS--HHHHHHHT---SS--STTEEE--GGGHHHHHHHHHHHHTTSSEEE---HHHHHHHH---TTT-SS--EEEEEEE-TTT-SEEEEEEEEEEEEEESS-SS-SEEEEEEEEEEEEGGGGG--HHHHHHHHHHHHHHHHHHHHHTT-SEEEEES-TTGGGTTTTTTPEEEEEEEEEEEESEE------SB-TTS-B-TTS-SSEE----

Foldseek 3Di:
DWFQDDDDLVPQDPDADDDPPQKDKDQADLVDVVRLVLLQVQQQVWNDDDPVRFWGWRQDSLNCCLQQPAPQHDSLFWMFMAGPPPRRTFWTKGWGWFWKAAQNDIATAIEIDRGTGHPVCPPPPCVVSNVVSSCSSCSNVVHHKYKYKDLDDDPDFQEKWFKWKQFLAVVVCVQSVNDDDPDVHDPVVVCVVRDADLAADQAQKDWDDPVCLVLVLVQQQVLLVLANMATNDDSSNSCSQAPFDVVVRVDDFKTKMFRQDPPPRRTFKMWMWTWMKMARDDGPPDGIATEIETAGMGGNQVVVVPLVSVLVVCQRRVSNVSSVCVVVPHRMYMYILARQNLSHRVVSPIHTDPTMMTMDMGRTDDHRFFHQADPVSHGDNVRYSYDHHDRD

InterPro domains:
  IPR000903 Glycylpeptide N-tetradecanoyltransferase [PIRSF015892] (52-491)
  IPR000903 Glycylpeptide N-tetradecanoyltransferase [PTHR11377] (42-491)
  IPR016181 Acyl-CoA N-acyltransferase [SSF55729] (79-262)
  IPR016181 Acyl-CoA N-acyltransferase [SSF55729] (263-492)
  IPR022676 Glycylpeptide N-tetradecanoyltransferase, N-terminal [PF01233] (107-261)
  IPR022677 Glycylpeptide N-tetradecanoyltransferase, C-terminal [PF02799] (275-490)
  IPR022678 Glycylpeptide N-tetradecanoyltransferase, conserved site [PS00975] (211-219)
  IPR022678 Glycylpeptide N-tetradecanoyltransferase, conserved site [PS00976] (449-455)

Organism: Aspergillus fumigatus (strain ATCC MYA-4609 / CBS 101355 / FGSC A1100 / Af293) (NCBI:txid330879)

Nearest PDB structures (foldseek):
  4uwj-assembly1_A  TM=1.003E+00  e=9.527E-93  Aspergillus fumigatus
  8hbs-assembly1_A  TM=9.714E-01  e=3.199E-80  Aspergillus flavus NRRL3357
  8q3s-assembly1_A  TM=9.724E-01  e=4.237E-53  Homo sapiens
  3jtk-assembly2_B  TM=9.775E-01  e=2.817E-52  Homo sapiens
  8vka-assembly2_B  TM=9.620E-01  e=3.668E-51  Plasmodium vivax Sal-1